Protein AF-A0A849ZHE2-F1 (afdb_monomer)

Secondary structure (DSSP, 8-state):
----------------------------------------------PPP-----S---HHHHHHHHHHHHHHHHHHH--TTTHHHHTTTS-HHHHHH-GGGTSSTT---HHHHHHTT--EEGGGS-HHHHHHHHTT-S-TT-HHHHHHHHHTT-BTTEEEEE-TT--EEEEEE-THHHHEEE--SSBTTEESEEET---TT-BHHHHHHTSS--HHHHHHHTS-HHHHHHHHHHH-TTEE-TTHHHH---B-TTS-B-PEEPPPSSS-TT-SS-STT----HHHHHHHIIIIIS-----EE-GGGG-TTT-HHHHHTTTTEE--SS-SSGGGHHHHHHHHHH-PPPPPPTTSS-HHHHHHHHHHHHTTT-GGGTS-TTTTS-SS--EE-TTTTTS-STTGGGSSS--EE------HHHH-TT-BSSS--BSSHHHHHHHHHHHTT----HHHHHHHHHHHHH-

Radius of gyration: 26.57 Å; Cα contacts (8 Å, |Δi|>4): 859; chains: 1; bounding box: 90×49×79 Å

Sequence (463 aa):
MMSWMSKTLAVAAVVAGGVSLLHCSDDTDGARNNDGNGNTTGAGAGGVGGSSGTGVTDPLLIESNARLERGRQIFRFDTFGSEVFWGDTIHLNQAIAGEANGGVGPGVSPNAALALGLKVDMDAIPADVAAAVQAGQVNLDDPATTVALIKLNAVVGITGIFDDAGTLSSMGIQCALCHSTVDDAFAPGVGHRLDGWPNRDLNVGAIVASAPDLSAFANLLEVDIPTVITVLNSWGPGKFDAELAFDGKAFRPDGGTAATLIPPAFGQSGVNLHTYTGWGSTTHWNALVSTLEMHGQGTFYDPRLNDMEKFPIAAKNNMGNLRPAVDMTTPKLGDLHFYQLALSPPKAPAASYDAAAAERGQELFVGKAKCGTCHVPPLYTEPGWNMHTPEEIGIDDFQAMRSPDEHYRTTPLGGWVAKQKGGFYHDGRFPTLLDVINHYDTFMTLGLTEAEKADLAEFVKSI

pLDDT: mean 88.7, std 22.0, range [20.41, 98.81]

Nearest PDB structures (foldseek):
  3o5c-assembly2_D  TM=5.889E-01  e=2.375E-04  Shewanella oneidensis
  1iqc-assembly2_B  TM=5.629E-01  e=6.607E-04  Nitrosomonas europaea

Solvent-accessible surface area (backbone atoms only — not comparable to full-atom values): 25316 Å² total; per-residue (Å²): 134,89,80,92,84,88,87,87,89,86,86,84,90,86,88,84,88,84,90,87,88,85,91,83,89,84,89,84,91,83,89,85,87,84,91,87,89,86,90,85,91,83,87,90,74,94,73,81,80,84,76,93,69,83,94,67,78,55,64,67,60,55,49,51,52,51,36,39,51,52,7,46,49,42,38,57,65,38,32,34,61,6,28,61,37,43,12,70,62,22,29,37,35,26,28,38,30,1,48,94,54,79,29,42,64,88,28,35,16,44,56,56,40,42,72,38,31,46,32,33,30,49,86,47,49,55,71,68,59,51,51,34,48,76,69,67,72,52,64,49,78,35,17,66,50,32,52,50,35,30,74,50,57,14,33,50,16,42,46,62,38,63,47,98,88,67,42,68,69,26,22,22,50,22,59,25,43,52,22,21,41,47,72,35,78,76,39,92,48,23,7,55,76,36,75,23,32,21,23,47,47,26,20,50,21,54,57,62,57,56,26,79,41,52,62,71,59,15,62,68,67,74,49,54,55,72,55,48,40,53,52,28,54,52,39,37,57,12,18,48,52,88,50,38,78,26,52,64,57,58,53,41,99,87,69,45,54,48,30,25,42,51,62,60,48,26,51,48,57,86,53,55,46,60,45,61,29,38,81,32,34,62,52,54,46,50,43,47,39,42,29,70,74,54,41,14,33,22,55,34,80,39,72,75,33,55,35,56,88,75,16,40,43,17,29,75,67,46,57,21,61,38,76,56,99,53,60,58,36,65,87,45,40,69,32,34,39,55,26,39,48,66,27,63,48,54,76,53,60,89,83,75,45,51,67,72,39,16,57,56,7,48,57,34,31,64,48,74,65,43,49,40,79,46,37,25,79,95,62,22,27,42,77,65,85,42,65,38,47,31,74,81,75,71,50,79,48,72,66,18,65,71,30,92,68,44,16,37,36,58,66,53,51,46,21,45,88,59,47,48,62,72,14,40,76,56,66,23,86,24,72,43,66,58,49,51,49,51,49,50,33,60,72,69,64,52,79,71,49,75,67,56,47,50,17,35,41,22,23,53,44,67,64

Structure (mmCIF, N/CA/C/O backbone):
data_AF-A0A849ZHE2-F1
#
_entry.id   AF-A0A849ZHE2-F1
#
loop_
_atom_site.group_PDB
_atom_site.id
_atom_site.type_symbol
_atom_site.label_atom_id
_atom_site.label_alt_id
_atom_site.label_comp_id
_atom_site.label_asym_id
_atom_site.label_entity_id
_atom_site.label_seq_id
_atom_site.pdbx_PDB_ins_code
_atom_site.Cartn_x
_atom_site.Cartn_y
_atom_site.Cartn_z
_atom_site.occupancy
_atom_site.B_iso_or_equiv
_atom_site.auth_seq_id
_atom_site.auth_comp_id
_atom_site.auth_asym_id
_atom_site.auth_atom_id
_atom_site.pdbx_PDB_model_num
ATOM 1 N N . MET A 1 1 ? 37.145 -25.194 -44.529 1.00 30.70 1 MET A N 1
ATOM 2 C CA . MET A 1 1 ? 36.864 -24.926 -45.956 1.00 30.70 1 MET A CA 1
ATOM 3 C C . MET A 1 1 ? 35.371 -24.671 -46.098 1.00 30.70 1 MET A C 1
ATOM 5 O O . MET A 1 1 ? 34.622 -25.574 -45.772 1.00 30.70 1 MET A O 1
ATOM 9 N N . MET A 1 2 ? 35.013 -23.419 -46.436 1.00 31.56 2 MET A N 1
ATOM 10 C CA . MET A 1 2 ? 33.935 -22.933 -47.341 1.00 31.56 2 MET A CA 1
ATOM 11 C C . MET A 1 2 ? 32.652 -23.782 -47.488 1.00 31.56 2 MET A C 1
ATOM 13 O O . MET A 1 2 ? 32.757 -24.978 -47.696 1.00 31.56 2 MET A O 1
ATOM 17 N N . SER A 1 3 ? 31.410 -23.279 -47.541 1.00 29.12 3 SER A N 1
ATOM 18 C CA . SER A 1 3 ? 30.830 -21.965 -47.896 1.00 29.12 3 SER A CA 1
ATOM 19 C C . SER A 1 3 ? 29.288 -22.105 -47.767 1.00 29.12 3 SER A C 1
ATOM 21 O O . SER A 1 3 ? 28.750 -23.077 -48.280 1.00 29.12 3 SER A O 1
ATOM 23 N N . TRP A 1 4 ? 28.593 -21.298 -46.951 1.00 25.06 4 TRP A N 1
ATOM 24 C CA . TRP A 1 4 ? 27.640 -20.215 -47.320 1.00 25.06 4 TRP A CA 1
ATOM 25 C C . TRP A 1 4 ? 26.395 -20.544 -48.178 1.00 25.06 4 TRP A C 1
ATOM 27 O O . TRP A 1 4 ? 26.538 -20.979 -49.314 1.00 25.06 4 TRP A O 1
ATOM 37 N N . MET A 1 5 ? 25.205 -20.182 -47.648 1.00 29.03 5 MET A N 1
ATOM 38 C CA . MET A 1 5 ? 24.074 -19.414 -48.252 1.00 29.03 5 MET A CA 1
ATOM 39 C C . MET A 1 5 ? 22.827 -19.580 -47.344 1.00 29.03 5 MET A C 1
ATOM 41 O O . MET A 1 5 ? 22.273 -20.668 -47.260 1.00 29.03 5 MET A O 1
ATOM 45 N N . SER A 1 6 ? 22.492 -18.647 -46.444 1.00 31.64 6 SER A N 1
ATOM 46 C CA . SER A 1 6 ? 21.725 -17.391 -46.622 1.00 31.64 6 SER A CA 1
ATOM 47 C C . SER A 1 6 ? 20.340 -17.546 -47.268 1.00 31.64 6 SER A C 1
ATOM 49 O O . SER A 1 6 ? 20.256 -17.784 -48.472 1.00 31.64 6 SER A O 1
ATOM 51 N N . LYS A 1 7 ? 19.278 -17.300 -46.480 1.00 27.22 7 LYS A N 1
ATOM 52 C CA . LYS A 1 7 ? 18.030 -16.647 -46.919 1.00 27.22 7 LYS A CA 1
ATOM 53 C C . LYS A 1 7 ? 17.421 -15.835 -45.768 1.00 27.22 7 LYS A C 1
ATOM 55 O O . LYS A 1 7 ? 16.763 -16.377 -44.889 1.00 27.22 7 LYS A O 1
ATOM 60 N N . THR A 1 8 ? 17.649 -14.528 -45.825 1.00 28.83 8 THR A N 1
ATOM 61 C CA . THR A 1 8 ? 16.929 -13.476 -45.098 1.00 28.83 8 THR A CA 1
ATOM 62 C C . THR A 1 8 ? 15.678 -13.098 -45.899 1.00 28.83 8 THR A C 1
ATOM 64 O O . THR A 1 8 ? 15.765 -12.965 -47.121 1.00 28.83 8 THR A O 1
ATOM 67 N N . LEU A 1 9 ? 14.535 -12.892 -45.238 1.00 25.91 9 LEU A N 1
ATOM 68 C CA . LEU A 1 9 ? 13.379 -12.194 -45.808 1.00 25.91 9 LEU A CA 1
ATOM 69 C C . LEU A 1 9 ? 13.175 -10.883 -45.041 1.00 25.91 9 LEU A C 1
ATOM 71 O O . LEU A 1 9 ? 13.084 -10.888 -43.818 1.00 25.91 9 LEU A O 1
ATOM 75 N N . ALA A 1 10 ? 13.108 -9.781 -45.781 1.00 24.70 10 ALA A N 1
ATOM 76 C CA . ALA A 1 10 ? 12.787 -8.441 -45.312 1.00 24.70 10 ALA A CA 1
ATOM 77 C C . ALA A 1 10 ? 11.502 -7.971 -46.007 1.00 24.70 10 ALA A C 1
ATOM 79 O O . ALA A 1 10 ? 11.416 -8.100 -47.226 1.00 24.70 10 ALA A O 1
ATOM 80 N N . VAL A 1 11 ? 10.552 -7.405 -45.255 1.00 25.92 11 VAL A N 1
ATOM 81 C CA . VAL A 1 11 ? 9.448 -6.539 -45.729 1.00 25.92 11 VAL A CA 1
ATOM 82 C C . VAL A 1 11 ? 9.094 -5.625 -44.538 1.00 25.92 11 VAL A C 1
ATOM 84 O O . VAL A 1 11 ? 8.619 -6.117 -43.525 1.00 25.92 11 VAL A O 1
ATOM 87 N N . ALA A 1 12 ? 9.638 -4.409 -44.454 1.00 26.78 12 ALA A N 1
ATOM 88 C CA . ALA A 1 12 ? 9.183 -3.136 -45.039 1.00 26.78 12 ALA A CA 1
ATOM 89 C C . ALA A 1 12 ? 8.146 -2.391 -44.168 1.00 26.78 12 ALA A C 1
ATOM 91 O O . ALA A 1 12 ? 6.980 -2.764 -44.087 1.00 26.78 12 ALA A O 1
ATOM 92 N N . ALA A 1 13 ? 8.621 -1.302 -43.558 1.00 25.33 13 ALA A N 1
ATOM 93 C CA . ALA A 1 13 ? 7.850 -0.264 -42.888 1.00 25.33 13 ALA A CA 1
ATOM 94 C C . ALA A 1 13 ? 7.226 0.703 -43.911 1.00 25.33 13 ALA A C 1
ATOM 96 O O . ALA A 1 13 ? 7.849 1.022 -44.925 1.00 25.33 13 ALA A O 1
ATOM 97 N N . VAL A 1 14 ? 6.031 1.219 -43.611 1.00 26.66 14 VAL A N 1
ATOM 98 C CA . VAL A 1 14 ? 5.423 2.355 -44.318 1.00 26.66 14 VAL A CA 1
ATOM 99 C C . VAL A 1 14 ? 5.060 3.425 -43.294 1.00 26.66 14 VAL A C 1
ATOM 101 O O . VAL A 1 14 ? 4.201 3.227 -42.442 1.00 26.66 14 VAL A O 1
ATOM 104 N N . VAL A 1 15 ? 5.736 4.565 -43.416 1.00 25.61 15 VAL A N 1
ATOM 105 C CA . VAL A 1 15 ? 5.399 5.849 -42.799 1.00 25.61 15 VAL A CA 1
ATOM 106 C C . VAL A 1 15 ? 4.791 6.722 -43.893 1.00 25.61 15 VAL A C 1
ATOM 108 O O . VAL A 1 15 ? 5.390 6.871 -44.956 1.00 25.61 15 VAL A O 1
ATOM 111 N N . ALA A 1 16 ? 3.641 7.338 -43.627 1.00 26.56 16 ALA A N 1
ATOM 112 C CA . ALA A 1 16 ? 3.171 8.501 -44.372 1.00 26.56 16 ALA A CA 1
ATOM 113 C C . ALA A 1 16 ? 2.323 9.387 -43.451 1.00 26.56 16 ALA A C 1
ATOM 115 O O . ALA A 1 16 ? 1.306 8.950 -42.917 1.00 26.56 16 ALA A O 1
ATOM 116 N N . GLY A 1 17 ? 2.778 10.625 -43.252 1.00 23.11 17 GLY A N 1
ATOM 117 C CA . GLY A 1 17 ? 2.039 11.679 -42.565 1.00 23.11 17 GLY A CA 1
ATOM 118 C C . GLY A 1 17 ? 1.142 12.484 -43.509 1.00 23.11 17 GLY A C 1
ATOM 119 O O . GLY A 1 17 ? 1.293 12.437 -44.729 1.00 23.11 17 GLY A O 1
ATOM 120 N N . GLY A 1 18 ? 0.242 13.271 -42.921 1.00 22.91 18 GLY A N 1
ATOM 121 C CA . GLY A 1 18 ? -0.583 14.253 -43.623 1.00 22.91 18 GLY A CA 1
ATOM 122 C C . GLY A 1 18 ? -1.397 15.097 -42.643 1.00 22.91 18 GLY A C 1
ATOM 123 O O . GLY A 1 18 ? -2.326 14.608 -42.014 1.00 22.91 18 GLY A O 1
ATOM 124 N N . VAL A 1 19 ? -1.014 16.365 -42.509 1.00 24.53 19 VAL A N 1
ATOM 125 C CA . VAL A 1 19 ? -1.671 17.420 -41.722 1.00 24.53 19 VAL A CA 1
ATOM 126 C C . VAL A 1 19 ? -2.731 18.105 -42.595 1.00 24.53 19 VAL A C 1
ATOM 128 O O . VAL A 1 19 ? -2.413 18.380 -43.753 1.00 24.53 19 VAL A O 1
ATOM 131 N N . SER A 1 20 ? -3.907 18.462 -42.041 1.00 24.09 20 SER A N 1
ATOM 132 C CA . SER A 1 20 ? -4.536 19.813 -42.124 1.00 24.09 20 SER A CA 1
ATOM 133 C C . SER A 1 20 ? -6.085 19.862 -42.179 1.00 24.09 20 SER A C 1
ATOM 135 O O . SER A 1 20 ? -6.681 19.382 -43.134 1.00 24.09 20 SER A O 1
ATOM 137 N N . LEU A 1 21 ? -6.650 20.646 -41.236 1.00 23.78 21 LEU A N 1
ATOM 138 C CA . LEU A 1 21 ? -7.694 21.697 -41.374 1.00 23.78 21 LEU A CA 1
ATOM 139 C C . LEU A 1 21 ? -9.224 21.431 -41.203 1.00 23.78 21 LEU A C 1
ATOM 141 O O . LEU A 1 21 ? -9.845 20.704 -41.963 1.00 23.78 21 LEU A O 1
ATOM 145 N N . LEU A 1 22 ? -9.790 22.263 -40.299 1.00 23.42 22 LEU A N 1
ATOM 146 C CA . LEU A 1 22 ? -11.025 23.093 -40.364 1.00 23.42 22 LEU A CA 1
ATOM 147 C C . LEU A 1 22 ? -12.451 22.519 -40.108 1.00 23.42 22 LEU A C 1
ATOM 149 O O . LEU A 1 22 ? -13.035 21.839 -40.935 1.00 23.42 22 LEU A O 1
ATOM 153 N N . HIS A 1 23 ? -12.997 22.950 -38.956 1.00 22.59 23 HIS A N 1
ATOM 154 C CA . HIS A 1 23 ? -14.337 23.470 -38.582 1.00 22.59 23 HIS A CA 1
ATOM 155 C C . HIS A 1 23 ? -15.605 23.376 -39.481 1.00 22.59 23 HIS A C 1
ATOM 157 O O . HIS A 1 23 ? -15.568 23.668 -40.671 1.00 22.59 23 HIS A O 1
ATOM 163 N N . CYS A 1 24 ? -16.733 23.257 -38.744 1.00 20.41 24 CYS A N 1
ATOM 164 C CA . CYS A 1 24 ? -18.109 23.800 -38.910 1.00 20.41 24 CYS A CA 1
ATOM 165 C C . CYS A 1 24 ? -19.286 22.871 -39.303 1.00 20.41 24 CYS A C 1
ATOM 167 O O . CYS A 1 24 ? -19.374 22.389 -40.425 1.00 20.41 24 CYS A O 1
ATOM 169 N N . SER A 1 25 ? -20.190 22.710 -38.317 1.00 24.33 25 SER A N 1
ATOM 170 C CA . SER A 1 25 ? -21.670 22.849 -38.295 1.00 24.33 25 SER A CA 1
ATOM 171 C C . SER A 1 25 ? -22.457 22.912 -39.614 1.00 24.33 25 SER A C 1
ATOM 173 O O . SER A 1 25 ? -22.139 23.735 -40.466 1.00 24.33 25 SER A O 1
ATOM 175 N N . ASP A 1 26 ? -23.545 22.131 -39.725 1.00 26.14 26 ASP A N 1
ATOM 176 C CA . ASP A 1 26 ? -24.932 22.650 -39.681 1.00 26.14 26 ASP A CA 1
ATOM 177 C C . ASP A 1 26 ? -26.013 21.552 -39.827 1.00 26.14 26 ASP A C 1
ATOM 179 O O . ASP A 1 26 ? -25.796 20.486 -40.404 1.00 26.14 26 ASP A O 1
ATOM 183 N N . ASP A 1 27 ? -27.172 21.874 -39.243 1.00 26.09 27 ASP A N 1
ATOM 184 C CA . ASP A 1 27 ? -28.444 21.155 -39.095 1.00 26.09 27 ASP A CA 1
ATOM 185 C C . ASP A 1 27 ? -29.159 20.720 -40.395 1.00 26.09 27 ASP A C 1
ATOM 187 O O . ASP A 1 27 ? -28.951 21.288 -41.466 1.00 26.09 27 ASP A O 1
ATOM 191 N N . THR A 1 28 ? -30.114 19.777 -40.279 1.00 29.44 28 THR A N 1
ATOM 192 C CA . THR A 1 28 ? -31.550 20.007 -40.612 1.00 29.44 28 THR A CA 1
ATOM 193 C C . THR A 1 28 ? -32.460 18.782 -40.371 1.00 29.44 28 THR A C 1
ATOM 195 O O . THR A 1 28 ? -32.287 17.718 -40.956 1.00 29.44 28 THR A O 1
ATOM 198 N N . ASP A 1 29 ? -33.456 19.003 -39.503 1.00 27.92 29 ASP A N 1
ATOM 199 C CA . ASP A 1 29 ? -34.905 18.732 -39.595 1.00 27.92 29 ASP A CA 1
ATOM 200 C C . ASP A 1 29 ? -35.518 17.396 -40.070 1.00 27.92 29 ASP A C 1
ATOM 202 O O . ASP A 1 29 ? -35.303 16.905 -41.176 1.00 27.92 29 ASP A O 1
ATOM 206 N N . GLY A 1 30 ? -36.509 16.931 -39.287 1.00 25.89 30 GLY A N 1
ATOM 207 C CA . GLY A 1 30 ? -37.514 15.952 -39.724 1.00 25.89 30 GLY A CA 1
ATOM 208 C C . GLY A 1 30 ? -38.523 15.511 -38.652 1.00 25.89 30 GLY A C 1
ATOM 209 O O . GLY A 1 30 ? -38.463 14.388 -38.168 1.00 25.89 30 GLY A O 1
ATOM 210 N N . ALA A 1 31 ? -39.468 16.383 -38.290 1.00 27.27 31 ALA A N 1
ATOM 211 C CA . ALA A 1 31 ? -40.562 16.147 -37.334 1.00 27.27 31 ALA A CA 1
ATOM 212 C C . ALA A 1 31 ? -41.581 15.049 -37.739 1.00 27.27 31 ALA A C 1
ATOM 214 O O . ALA A 1 31 ? -41.849 14.887 -38.932 1.00 27.27 31 ALA A O 1
ATOM 215 N N . ARG A 1 32 ? -42.263 14.421 -36.750 1.00 29.66 32 ARG A N 1
ATOM 216 C CA . ARG A 1 32 ? -43.749 14.292 -36.659 1.00 29.66 32 ARG A CA 1
ATOM 217 C C . ARG A 1 32 ? -44.269 13.526 -35.414 1.00 29.66 32 ARG A C 1
ATOM 219 O O . ARG A 1 32 ? -43.817 12.435 -35.098 1.00 29.66 32 ARG A O 1
ATOM 226 N N . ASN A 1 33 ? -45.269 14.160 -34.792 1.00 27.73 33 ASN A N 1
ATOM 227 C CA . ASN A 1 33 ? -46.181 13.827 -33.678 1.00 27.73 33 ASN A CA 1
ATOM 228 C C . ASN A 1 33 ? -46.785 12.401 -33.645 1.00 27.73 33 ASN A C 1
ATOM 230 O O . ASN A 1 33 ? -47.046 11.854 -34.714 1.00 27.73 33 ASN A O 1
ATOM 234 N N . ASN A 1 34 ? -47.160 11.883 -32.455 1.00 29.55 34 ASN A N 1
ATOM 235 C CA . ASN A 1 34 ? -48.562 11.880 -31.956 1.00 29.55 34 ASN A CA 1
ATOM 236 C C . ASN A 1 34 ? -48.751 11.211 -30.560 1.00 29.55 34 ASN A C 1
ATOM 238 O O . ASN A 1 34 ? -48.442 10.039 -30.382 1.00 29.55 34 ASN A O 1
ATOM 242 N N . ASP A 1 35 ? -49.284 11.997 -29.617 1.00 29.39 35 ASP A N 1
ATOM 243 C CA . ASP A 1 35 ? -50.316 11.798 -28.573 1.00 29.39 35 ASP A CA 1
ATOM 244 C C . ASP A 1 35 ? -50.669 10.411 -27.974 1.00 29.39 35 ASP A C 1
ATOM 246 O O . ASP A 1 35 ? -50.972 9.457 -28.687 1.00 29.39 35 ASP A O 1
ATOM 250 N N . GLY A 1 36 ? -50.840 10.362 -26.635 1.00 28.00 36 GLY A N 1
ATOM 251 C CA . GLY A 1 36 ? -51.547 9.259 -25.953 1.00 28.00 36 GLY A CA 1
ATOM 252 C C . GLY A 1 36 ? -51.485 9.207 -24.414 1.00 28.00 36 GLY A C 1
ATOM 253 O O . GLY A 1 36 ? -50.758 8.406 -23.848 1.00 28.00 36 GLY A O 1
ATOM 254 N N . ASN A 1 37 ? -52.285 10.047 -23.757 1.00 28.52 37 ASN A N 1
ATOM 255 C CA . ASN A 1 37 ? -52.513 10.235 -22.309 1.00 28.52 37 ASN A CA 1
ATOM 256 C C . ASN A 1 37 ? -53.036 8.996 -21.515 1.00 28.52 37 ASN A C 1
ATOM 258 O O . ASN A 1 37 ? -53.811 8.213 -22.059 1.00 28.52 37 ASN A O 1
ATOM 262 N N . GLY A 1 38 ? -52.730 8.892 -20.203 1.00 28.09 38 GLY A N 1
ATOM 263 C CA . GLY A 1 38 ? -53.352 7.920 -19.275 1.00 28.09 38 GLY A CA 1
ATOM 264 C C . GLY A 1 38 ? -52.750 7.809 -17.854 1.00 28.09 38 GLY A C 1
ATOM 265 O O . GLY A 1 38 ? -52.018 6.876 -17.560 1.00 28.09 38 GLY A O 1
ATOM 266 N N . ASN A 1 39 ? -53.090 8.762 -16.983 1.00 30.00 39 ASN A N 1
ATOM 267 C CA . ASN A 1 39 ? -52.729 8.970 -15.562 1.00 30.00 39 ASN A CA 1
ATOM 268 C C . ASN A 1 39 ? -53.216 7.886 -14.556 1.00 30.00 39 ASN A C 1
ATOM 270 O O . ASN A 1 39 ? -54.351 7.455 -14.713 1.00 30.00 39 ASN A O 1
ATOM 274 N N . THR A 1 40 ? -52.455 7.591 -13.474 1.00 32.19 40 THR A N 1
ATOM 275 C CA . THR A 1 40 ? -52.922 7.649 -12.050 1.00 32.19 40 THR A CA 1
ATOM 276 C C . THR A 1 40 ? -51.805 7.501 -10.980 1.00 32.19 40 THR A C 1
ATOM 278 O O . THR A 1 40 ? -51.262 6.419 -10.785 1.00 32.19 40 THR A O 1
ATOM 281 N N . THR A 1 41 ? -51.588 8.600 -10.233 1.00 32.69 41 THR A N 1
ATOM 282 C CA . THR A 1 41 ? -51.463 8.774 -8.751 1.00 32.69 41 THR A CA 1
ATOM 283 C C . THR A 1 41 ? -50.321 8.156 -7.913 1.00 32.69 41 THR A C 1
ATOM 285 O O . THR A 1 41 ? -50.273 6.945 -7.726 1.00 32.69 41 THR A O 1
ATOM 288 N N . GLY A 1 42 ? -49.554 9.021 -7.211 1.00 28.22 42 GLY A N 1
ATOM 289 C CA . GLY A 1 42 ? -48.792 8.653 -5.997 1.00 28.22 42 GLY A CA 1
ATOM 290 C C . GLY A 1 42 ? -47.707 9.634 -5.495 1.00 28.22 42 GLY A C 1
ATOM 291 O O . GLY A 1 42 ? -46.532 9.373 -5.684 1.00 28.22 42 GLY A O 1
ATOM 292 N N . ALA A 1 43 ? -48.114 10.741 -4.859 1.00 31.62 43 ALA A N 1
ATOM 293 C CA . ALA A 1 43 ? -47.421 11.573 -3.847 1.00 31.62 43 ALA A CA 1
ATOM 294 C C . ALA A 1 43 ? -45.869 11.764 -3.835 1.00 31.62 43 ALA A C 1
ATOM 296 O O . ALA A 1 43 ? -45.130 10.950 -3.295 1.00 31.62 43 ALA A O 1
ATOM 297 N N . GLY A 1 44 ? -45.426 12.982 -4.195 1.00 27.97 44 GLY A N 1
ATOM 298 C CA . GLY A 1 44 ? -44.748 13.879 -3.237 1.00 27.97 44 GLY A CA 1
ATOM 299 C C . GLY A 1 44 ? -43.215 13.875 -3.108 1.00 27.97 44 GLY A C 1
ATOM 300 O O . GLY A 1 44 ? -42.720 13.695 -2.002 1.00 27.97 44 GLY A O 1
ATOM 301 N N . ALA A 1 45 ? -42.475 14.212 -4.170 1.00 35.16 45 ALA A N 1
ATOM 302 C CA . ALA A 1 45 ? -41.111 14.752 -4.069 1.00 35.16 45 ALA A CA 1
ATOM 303 C C . ALA A 1 45 ? -41.038 16.106 -4.796 1.00 35.16 45 ALA A C 1
ATOM 305 O O . ALA A 1 45 ? -41.486 16.230 -5.937 1.00 35.16 45 ALA A O 1
ATOM 306 N N . GLY A 1 46 ? -40.516 17.135 -4.121 1.00 28.91 46 GLY A N 1
ATOM 307 C CA . GLY A 1 46 ? -40.310 18.471 -4.682 1.00 28.91 46 GLY A CA 1
ATOM 308 C C . GLY A 1 46 ? -39.258 18.436 -5.787 1.00 28.91 46 GLY A C 1
ATOM 309 O O . GLY A 1 46 ? -38.063 18.407 -5.509 1.00 28.91 46 GLY A O 1
ATOM 310 N N . GLY A 1 47 ? -39.721 18.403 -7.035 1.00 30.11 47 GLY A N 1
ATOM 311 C CA . GLY A 1 47 ? -38.887 18.412 -8.228 1.00 30.11 47 GLY A CA 1
ATOM 312 C C . GLY A 1 47 ? -38.304 19.793 -8.514 1.00 30.11 47 GLY A C 1
ATOM 313 O O . GLY A 1 47 ? -39.031 20.782 -8.616 1.00 30.11 47 GLY A O 1
ATOM 314 N N . VAL A 1 48 ? -36.988 19.838 -8.709 1.00 38.69 48 VAL A N 1
ATOM 315 C CA . VAL A 1 48 ? -36.338 20.890 -9.491 1.00 38.69 48 VAL A CA 1
ATOM 316 C C . VAL A 1 48 ? -36.718 20.641 -10.949 1.00 38.69 48 VAL A C 1
ATOM 318 O O . VAL A 1 48 ? -36.469 19.566 -11.493 1.00 38.69 48 VAL A O 1
ATOM 321 N N . GLY A 1 49 ? -37.405 21.613 -11.545 1.00 32.00 49 GLY A N 1
ATOM 322 C CA . GLY A 1 49 ? -37.918 21.542 -12.906 1.00 32.00 49 GLY A CA 1
ATOM 323 C C . GLY A 1 49 ? -36.806 21.318 -13.926 1.00 32.00 49 GLY A C 1
ATOM 324 O O . GLY A 1 49 ? -35.875 22.113 -14.036 1.00 32.00 49 GLY A O 1
ATOM 325 N N . GLY A 1 50 ? -36.944 20.241 -14.698 1.00 39.28 50 GLY A N 1
ATOM 326 C CA . GLY A 1 50 ? -36.196 20.033 -15.925 1.00 39.28 50 GLY A CA 1
ATOM 327 C C . GLY A 1 50 ? -36.630 21.052 -16.973 1.00 39.28 50 GLY A C 1
ATOM 328 O O . GLY A 1 50 ? -37.768 21.035 -17.437 1.00 39.28 50 GLY A O 1
ATOM 329 N N . SER A 1 51 ? -35.704 21.929 -17.346 1.00 38.59 51 SER A N 1
ATOM 330 C CA . SER A 1 51 ? -35.768 22.685 -18.590 1.00 38.59 51 SER A CA 1
ATOM 331 C C . SER A 1 51 ? -35.077 21.862 -19.670 1.00 38.59 51 SER A C 1
ATOM 333 O O . SER A 1 51 ? -33.855 21.732 -19.681 1.00 38.59 51 SER A O 1
ATOM 335 N N . SER A 1 52 ? -35.865 21.316 -20.589 1.00 47.03 52 SER A N 1
ATOM 336 C CA . SER A 1 52 ? -35.400 20.854 -21.892 1.00 47.03 52 SER A CA 1
ATOM 337 C C . SER A 1 52 ? -34.804 22.033 -22.671 1.00 47.03 52 SER A C 1
ATOM 339 O O . SER A 1 52 ? -35.542 22.901 -23.135 1.00 47.03 52 SER A O 1
ATOM 341 N N . GLY A 1 53 ? -33.479 22.056 -22.815 1.00 41.44 53 GLY A N 1
ATOM 342 C CA . GLY A 1 53 ? -32.746 23.011 -23.643 1.00 41.44 53 GLY A CA 1
ATOM 343 C C . GLY A 1 53 ? -31.519 22.345 -24.262 1.00 41.44 53 GLY A C 1
ATOM 344 O O . GLY A 1 53 ? -30.582 21.998 -23.558 1.00 41.44 53 GLY A O 1
ATOM 345 N N . THR A 1 54 ? -31.585 22.107 -25.571 1.00 44.44 54 THR A N 1
ATOM 346 C CA . THR A 1 54 ? -30.475 22.021 -26.539 1.00 44.44 54 THR A CA 1
ATOM 347 C C . THR A 1 54 ? -29.043 21.860 -25.986 1.00 44.44 54 THR A C 1
ATOM 349 O O . THR A 1 54 ? -28.408 22.836 -25.601 1.00 44.44 54 THR A O 1
ATOM 352 N N . GLY A 1 55 ? -28.502 20.640 -26.063 1.00 56.28 55 GLY A N 1
ATOM 353 C CA . GLY A 1 55 ? -27.243 20.351 -26.774 1.00 56.28 55 GLY A CA 1
ATOM 354 C C . GLY A 1 55 ? -25.930 21.047 -26.395 1.00 56.28 55 GLY A C 1
ATOM 355 O O . GLY A 1 55 ? -24.981 20.916 -27.161 1.00 56.28 55 GLY A O 1
ATOM 356 N N . VAL A 1 56 ? -25.820 21.745 -25.266 1.00 58.25 56 VAL A N 1
ATOM 357 C CA . VAL A 1 56 ? -24.523 22.213 -24.752 1.00 58.25 56 VAL A CA 1
ATOM 358 C C . VAL A 1 56 ? -24.209 21.424 -23.492 1.00 58.25 56 VAL A C 1
ATOM 360 O O . VAL A 1 56 ? -24.755 21.683 -22.423 1.00 58.25 56 VAL A O 1
ATOM 363 N N . THR A 1 57 ? -23.354 20.415 -23.624 1.00 76.00 57 THR A N 1
ATOM 364 C CA . THR A 1 57 ? -22.727 19.762 -22.476 1.00 76.00 57 THR A CA 1
ATOM 365 C C . THR A 1 57 ? -21.989 20.829 -21.665 1.00 76.00 57 THR A C 1
ATOM 367 O O . THR A 1 57 ? -21.134 21.527 -22.205 1.00 76.00 57 THR A O 1
ATOM 370 N N . ASP A 1 58 ? -22.351 20.982 -20.386 1.00 92.25 58 ASP A N 1
ATOM 371 C CA . ASP A 1 58 ? -21.705 21.912 -19.453 1.00 92.25 58 ASP A CA 1
ATOM 372 C C . ASP A 1 58 ? -20.173 21.730 -19.521 1.00 92.25 58 ASP A C 1
ATOM 374 O O . ASP A 1 58 ? -19.686 20.632 -19.220 1.00 92.25 58 ASP A O 1
ATOM 378 N N . PRO A 1 59 ? -19.400 22.761 -19.922 1.00 94.44 59 PRO A N 1
ATOM 379 C CA . PRO A 1 59 ? -17.947 22.668 -20.028 1.00 94.44 59 PRO A CA 1
ATOM 380 C C . PRO A 1 59 ? -17.268 22.169 -18.748 1.00 94.44 59 PRO A C 1
ATOM 382 O O . PRO A 1 59 ? -16.259 21.469 -18.830 1.00 94.44 59 PRO A O 1
ATOM 385 N N . LEU A 1 60 ? -17.832 22.467 -17.570 1.00 94.69 60 LEU A N 1
ATOM 386 C CA . LEU A 1 60 ? -17.320 21.966 -16.297 1.00 94.69 60 LEU A CA 1
ATOM 387 C C . LEU A 1 60 ? -17.479 20.447 -16.178 1.00 94.69 60 LEU A C 1
ATOM 389 O O . LEU A 1 60 ? -16.569 19.777 -15.690 1.00 94.69 60 LEU A O 1
ATOM 393 N N . LEU A 1 61 ? -18.606 19.890 -16.629 1.00 95.06 61 LEU A N 1
ATOM 394 C CA . LEU A 1 61 ? -18.834 18.443 -16.621 1.00 95.06 61 LEU A CA 1
ATOM 395 C C . LEU A 1 61 ? -17.923 17.728 -17.624 1.00 95.06 61 LEU A C 1
ATOM 397 O O . LEU A 1 61 ? -17.395 16.661 -17.311 1.00 95.06 61 LEU A O 1
ATOM 401 N N . ILE A 1 62 ? -17.697 18.323 -18.801 1.00 95.25 62 ILE A N 1
ATOM 402 C CA . ILE A 1 62 ? -16.745 17.796 -19.792 1.00 95.25 62 ILE A CA 1
ATOM 403 C C . ILE A 1 62 ? -15.340 17.733 -19.183 1.00 95.25 62 ILE A C 1
ATOM 405 O O . ILE A 1 62 ? -14.720 16.669 -19.183 1.00 95.25 62 ILE A O 1
ATOM 409 N N . GLU A 1 63 ? -14.855 18.845 -18.624 1.00 96.19 63 GLU A N 1
ATOM 410 C CA . GLU A 1 63 ? -13.510 18.900 -18.048 1.00 96.19 63 GLU A CA 1
ATOM 411 C C . GLU A 1 63 ? -13.381 18.004 -16.812 1.00 96.19 63 GLU A C 1
ATOM 413 O O . GLU A 1 63 ? -12.374 17.324 -16.661 1.00 96.19 63 GLU A O 1
ATOM 418 N N . SER A 1 64 ? -14.402 17.919 -15.954 1.00 96.94 64 SER A N 1
ATOM 419 C CA . SER A 1 64 ? -14.378 17.032 -14.779 1.00 96.94 64 SER A CA 1
ATOM 420 C C . SER A 1 64 ? -14.235 15.561 -15.176 1.00 96.94 64 SER A C 1
ATOM 422 O O . SER A 1 64 ? -13.423 14.844 -14.594 1.00 96.94 64 SER A O 1
ATOM 424 N N . ASN A 1 65 ? -14.958 15.113 -16.208 1.00 97.06 65 ASN A N 1
ATOM 425 C CA . ASN A 1 65 ? -14.813 13.754 -16.733 1.00 97.06 65 ASN A CA 1
ATOM 426 C C . ASN A 1 65 ? -13.430 13.530 -17.361 1.00 97.06 65 ASN A C 1
ATOM 428 O O . ASN A 1 65 ? -12.819 12.484 -17.149 1.00 97.06 65 ASN A O 1
ATOM 432 N N . ALA A 1 66 ? -12.904 14.522 -18.086 1.00 97.81 66 ALA A N 1
ATOM 433 C CA . ALA A 1 66 ? -11.564 14.445 -18.657 1.00 97.81 66 ALA A CA 1
ATOM 434 C C . ALA A 1 66 ? -10.478 14.372 -17.568 1.00 97.81 66 ALA A C 1
ATOM 436 O O . ALA A 1 66 ? -9.555 13.567 -17.678 1.00 97.81 66 ALA A O 1
ATOM 437 N N . ARG A 1 67 ? -10.601 15.155 -16.490 1.00 98.19 67 ARG A N 1
ATOM 438 C CA . ARG A 1 67 ? -9.707 15.109 -15.321 1.00 98.19 67 ARG A CA 1
ATOM 439 C C . ARG A 1 67 ? -9.774 13.775 -14.599 1.00 98.19 67 ARG A C 1
ATOM 441 O O . ARG A 1 67 ? -8.731 13.248 -14.223 1.00 98.19 67 ARG A O 1
ATOM 448 N N . LEU A 1 68 ? -10.974 13.218 -14.437 1.00 98.25 68 LEU A N 1
ATOM 449 C CA . LEU A 1 68 ? -11.161 11.899 -13.837 1.00 98.25 68 LEU A CA 1
ATOM 450 C C . LEU A 1 68 ? -10.433 10.819 -14.646 1.00 98.25 68 LEU A C 1
ATOM 452 O O . LEU A 1 68 ? -9.729 9.994 -14.069 1.00 98.25 68 LEU A O 1
ATOM 456 N N . GLU A 1 69 ? -10.553 10.859 -15.975 1.00 98.50 69 GLU A N 1
ATOM 457 C CA . GLU A 1 69 ? -9.840 9.941 -16.863 1.00 98.50 69 GLU A CA 1
ATOM 458 C C . GLU A 1 69 ? -8.324 10.121 -16.762 1.00 98.50 69 GLU A C 1
ATOM 460 O O . GLU A 1 69 ? -7.612 9.148 -16.533 1.00 98.50 69 GLU A O 1
ATOM 465 N N . ARG A 1 70 ? -7.817 11.355 -16.870 1.00 98.69 70 ARG A N 1
ATOM 466 C CA . ARG A 1 70 ? -6.374 11.629 -16.765 1.00 98.69 70 ARG A CA 1
ATOM 467 C C . ARG A 1 70 ? -5.812 11.182 -15.421 1.00 98.69 70 ARG A C 1
ATOM 469 O O . ARG A 1 70 ? -4.780 10.521 -15.390 1.00 98.69 70 ARG A O 1
ATOM 476 N N . GLY A 1 71 ? -6.505 11.474 -14.323 1.00 98.75 71 GLY A N 1
ATOM 477 C CA . GLY A 1 71 ? -6.123 11.021 -12.990 1.00 98.75 71 GLY A CA 1
ATOM 478 C C . GLY A 1 71 ? -6.118 9.498 -12.859 1.00 98.75 71 GLY A C 1
ATOM 479 O O . GLY A 1 71 ? -5.183 8.950 -12.276 1.00 98.75 71 GLY A O 1
ATOM 480 N N . ARG A 1 72 ? -7.090 8.802 -13.470 1.00 98.69 72 ARG A N 1
ATOM 481 C CA . ARG A 1 72 ? -7.089 7.334 -13.543 1.00 98.69 72 ARG A CA 1
ATOM 482 C C . ARG A 1 72 ? -5.886 6.809 -14.315 1.00 98.69 72 ARG A C 1
ATOM 484 O O . ARG A 1 72 ? -5.241 5.873 -13.855 1.00 98.69 72 ARG A O 1
ATOM 491 N N . GLN A 1 73 ? -5.569 7.408 -15.461 1.00 98.62 73 GLN A N 1
ATOM 492 C CA . GLN A 1 73 ? -4.396 7.028 -16.251 1.00 98.62 73 GLN A CA 1
ATOM 493 C C . GLN A 1 73 ? -3.099 7.247 -15.464 1.00 98.62 73 GLN A C 1
ATOM 495 O O . GLN A 1 73 ? -2.253 6.358 -15.434 1.00 98.62 73 GLN A O 1
ATOM 500 N N . ILE A 1 74 ? -2.977 8.376 -14.758 1.00 98.81 74 ILE A N 1
ATOM 501 C CA . ILE A 1 74 ? -1.818 8.658 -13.904 1.00 98.81 74 ILE A CA 1
ATOM 502 C C . ILE A 1 74 ? -1.685 7.585 -12.817 1.00 98.81 74 ILE A C 1
ATOM 504 O O . ILE A 1 74 ? -0.639 6.962 -12.682 1.00 98.81 74 ILE A O 1
ATOM 508 N N . PHE A 1 75 ? -2.764 7.322 -12.079 1.00 98.75 75 PHE A N 1
ATOM 509 C CA . PHE A 1 75 ? -2.778 6.332 -11.003 1.00 98.75 75 PHE A CA 1
ATOM 510 C C . PHE A 1 75 ? -2.398 4.919 -11.481 1.00 98.75 75 PHE A C 1
ATOM 512 O O . PHE A 1 75 ? -1.714 4.180 -10.769 1.00 98.75 75 PHE A O 1
ATOM 519 N N . ARG A 1 76 ? -2.857 4.547 -12.683 1.00 98.19 76 ARG A N 1
ATOM 520 C CA . ARG A 1 76 ? -2.750 3.196 -13.243 1.00 98.19 76 ARG A CA 1
ATOM 521 C C . ARG A 1 76 ? -1.519 2.925 -14.091 1.00 98.19 76 ARG A C 1
ATOM 523 O O . ARG A 1 76 ? -1.309 1.753 -14.372 1.00 98.19 76 ARG A O 1
ATOM 530 N N . PHE A 1 77 ? -0.807 3.943 -14.572 1.00 97.94 77 PHE A N 1
ATOM 531 C CA . PHE A 1 77 ? 0.233 3.747 -15.591 1.00 97.94 77 PHE A CA 1
ATOM 532 C C . PHE A 1 77 ? 1.446 4.669 -15.459 1.00 97.94 77 PHE A C 1
ATOM 534 O O . PHE A 1 77 ? 2.471 4.404 -16.089 1.00 97.94 77 PHE A O 1
ATOM 541 N N . ASP A 1 78 ? 1.374 5.735 -14.660 1.00 98.44 78 ASP A N 1
ATOM 542 C CA . ASP A 1 78 ? 2.493 6.662 -14.535 1.00 98.44 78 ASP A CA 1
ATOM 543 C C . ASP A 1 78 ? 3.572 6.124 -13.594 1.00 98.44 78 ASP A C 1
ATOM 545 O O . ASP A 1 78 ? 3.285 5.746 -12.457 1.00 98.44 78 ASP A O 1
ATOM 549 N N . THR A 1 79 ? 4.818 6.104 -14.075 1.00 98.44 79 THR A N 1
ATOM 550 C CA . THR A 1 79 ? 5.982 5.682 -13.284 1.00 98.44 79 THR A CA 1
ATOM 551 C C . THR A 1 79 ? 6.629 6.829 -12.524 1.00 98.44 79 THR A C 1
ATOM 553 O O . THR A 1 79 ? 7.512 6.590 -11.706 1.00 98.44 79 THR A O 1
ATOM 556 N N . PHE A 1 80 ? 6.252 8.076 -12.817 1.00 98.44 80 PHE A N 1
ATOM 557 C CA . PHE A 1 80 ? 6.903 9.295 -12.342 1.00 98.44 80 PHE A CA 1
ATOM 558 C C . PHE A 1 80 ? 8.407 9.356 -12.635 1.00 98.44 80 PHE A C 1
ATOM 560 O O . PHE A 1 80 ? 9.115 10.124 -12.000 1.00 98.44 80 PHE A O 1
ATOM 567 N N . GLY A 1 81 ? 8.916 8.580 -13.595 1.00 97.94 81 GLY A N 1
ATOM 568 C CA . GLY A 1 81 ? 10.351 8.504 -13.873 1.00 97.94 81 GLY A CA 1
ATOM 569 C C . GLY A 1 81 ? 11.119 7.547 -12.952 1.00 97.94 81 GLY A C 1
ATOM 570 O O . GLY A 1 81 ? 12.344 7.636 -12.878 1.00 97.94 81 GLY A O 1
ATOM 571 N N . SER A 1 82 ? 10.411 6.681 -12.219 1.00 98.44 82 SER A N 1
ATOM 572 C CA . SER A 1 82 ? 10.984 5.747 -11.243 1.00 98.44 82 SER A CA 1
ATOM 573 C C . SER A 1 82 ? 11.845 4.639 -11.855 1.00 98.44 82 SER A C 1
ATOM 575 O O . SER A 1 82 ? 12.577 3.957 -11.139 1.00 98.44 82 SER A O 1
ATOM 577 N N . GLU A 1 83 ? 11.824 4.476 -13.178 1.00 98.38 83 GLU A N 1
ATOM 578 C CA . GLU A 1 83 ? 12.649 3.502 -13.890 1.00 98.38 83 GLU A CA 1
ATOM 579 C C . GLU A 1 83 ? 14.157 3.684 -13.679 1.00 98.38 83 GLU A C 1
ATOM 581 O O . GLU A 1 83 ? 14.888 2.696 -13.585 1.00 98.38 83 GLU A O 1
ATOM 586 N N . VAL A 1 84 ? 14.593 4.930 -13.460 1.00 97.62 84 VAL A N 1
ATOM 587 C CA . VAL A 1 84 ? 15.982 5.267 -13.111 1.00 97.62 84 VAL A CA 1
ATOM 588 C C . VAL A 1 84 ? 16.427 4.543 -11.838 1.00 97.62 84 VAL A C 1
ATOM 590 O O . VAL A 1 84 ? 17.583 4.146 -11.700 1.00 97.62 84 VAL A O 1
ATOM 593 N N . PHE A 1 85 ? 15.519 4.348 -10.886 1.00 98.31 85 PHE A N 1
ATOM 594 C CA . PHE A 1 85 ? 15.831 3.619 -9.669 1.00 98.31 85 PHE A CA 1
ATOM 595 C C . PHE A 1 85 ? 15.568 2.119 -9.823 1.00 98.31 85 PHE A C 1
ATOM 597 O O . PHE A 1 85 ? 16.486 1.311 -9.676 1.00 98.31 85 PHE A O 1
ATOM 604 N N . TRP A 1 86 ? 14.333 1.735 -10.154 1.00 98.56 86 TRP A N 1
ATOM 605 C CA . TRP A 1 86 ? 13.899 0.334 -10.101 1.00 98.56 86 TRP A CA 1
ATOM 606 C C . TRP A 1 86 ? 14.560 -0.557 -11.154 1.00 98.56 86 TRP A C 1
ATOM 608 O O . TRP A 1 86 ? 14.923 -1.694 -10.848 1.00 98.56 86 TRP A O 1
ATOM 618 N N . GLY A 1 87 ? 14.733 -0.062 -12.379 1.00 97.88 87 GLY A N 1
ATOM 619 C CA . GLY A 1 87 ? 15.427 -0.798 -13.432 1.00 97.88 87 GLY A CA 1
ATOM 620 C C . GLY A 1 87 ? 16.916 -0.471 -13.495 1.00 97.88 87 GLY A C 1
ATOM 621 O O . GLY A 1 87 ? 17.750 -1.377 -13.538 1.00 97.88 87 GLY A O 1
ATOM 622 N N . ASP A 1 88 ? 17.276 0.811 -13.449 1.00 97.88 88 ASP A N 1
ATOM 623 C CA . ASP A 1 88 ? 18.656 1.196 -13.763 1.00 97.88 88 ASP A CA 1
ATOM 624 C C . ASP A 1 88 ? 19.590 1.153 -12.542 1.00 97.88 88 ASP A C 1
ATOM 626 O O . ASP A 1 88 ? 20.774 0.875 -12.713 1.00 97.88 88 ASP A O 1
ATOM 630 N N . THR A 1 89 ? 19.089 1.398 -11.323 1.00 98.38 89 THR A N 1
ATOM 631 C CA . THR A 1 89 ? 19.922 1.423 -10.103 1.00 98.38 89 THR A CA 1
ATOM 632 C C . THR A 1 89 ? 19.948 0.077 -9.389 1.00 98.38 89 THR A C 1
ATOM 634 O O . THR A 1 89 ? 21.024 -0.418 -9.074 1.00 98.38 89 THR A O 1
ATOM 637 N N . ILE A 1 90 ? 18.783 -0.522 -9.117 1.00 98.44 90 ILE A N 1
ATOM 638 C CA . ILE A 1 90 ? 18.708 -1.786 -8.362 1.00 98.44 90 ILE A CA 1
ATOM 639 C C . ILE A 1 90 ? 18.517 -3.020 -9.251 1.00 98.44 90 ILE A C 1
ATOM 641 O O . ILE A 1 90 ? 18.564 -4.142 -8.755 1.00 98.44 90 ILE A O 1
ATOM 645 N N . HIS A 1 91 ? 18.313 -2.829 -10.560 1.00 98.38 91 HIS A N 1
ATOM 646 C CA . HIS A 1 91 ? 18.220 -3.898 -11.561 1.00 98.38 91 HIS A CA 1
ATOM 647 C C . HIS A 1 91 ? 17.085 -4.907 -11.340 1.00 98.38 91 HIS A C 1
ATOM 649 O O . HIS A 1 91 ? 17.207 -6.086 -11.687 1.00 98.38 91 HIS A O 1
ATOM 655 N N . LEU A 1 92 ? 15.947 -4.466 -10.794 1.00 98.25 92 LEU A N 1
ATOM 656 C CA . LEU A 1 92 ? 14.828 -5.361 -10.489 1.00 98.25 92 LEU A CA 1
ATOM 657 C C . LEU A 1 92 ? 14.260 -6.034 -11.751 1.00 98.25 92 LEU A C 1
ATOM 659 O O . LEU A 1 92 ? 13.875 -7.203 -11.711 1.00 98.25 92 LEU A O 1
ATOM 663 N N . ASN A 1 93 ? 14.293 -5.350 -12.900 1.00 98.12 93 ASN A N 1
ATOM 664 C CA . ASN A 1 93 ? 13.933 -5.937 -14.193 1.00 98.12 93 ASN A CA 1
ATOM 665 C C . ASN A 1 93 ? 14.767 -7.182 -14.535 1.00 98.12 93 ASN A C 1
ATOM 667 O O . ASN A 1 93 ? 14.234 -8.130 -15.111 1.00 98.12 93 ASN A O 1
ATOM 671 N N . GLN A 1 94 ? 16.051 -7.208 -14.166 1.00 98.38 94 GLN A N 1
ATOM 672 C CA . GLN A 1 94 ? 16.929 -8.344 -14.442 1.00 98.38 94 GLN A CA 1
ATOM 673 C C . GLN A 1 94 ? 16.558 -9.554 -13.579 1.00 98.38 94 GLN A C 1
ATOM 675 O O . GLN A 1 94 ? 16.507 -10.668 -14.100 1.00 98.38 94 GLN A O 1
ATOM 680 N N . ALA A 1 95 ? 16.246 -9.350 -12.295 1.00 97.69 95 ALA A N 1
ATOM 681 C CA . ALA A 1 95 ? 15.767 -10.426 -11.422 1.00 97.69 95 ALA A CA 1
ATOM 682 C C . ALA A 1 95 ? 14.415 -10.990 -11.885 1.00 97.69 95 ALA A C 1
ATOM 684 O O . ALA A 1 95 ? 14.201 -12.198 -11.822 1.00 97.69 95 ALA A O 1
ATOM 685 N N . ILE A 1 96 ? 13.520 -10.138 -12.396 1.00 97.69 96 ILE A N 1
ATOM 686 C CA . ILE A 1 96 ? 12.232 -10.570 -12.958 1.00 97.69 96 ILE A CA 1
ATOM 687 C C . ILE A 1 96 ? 12.437 -11.401 -14.227 1.00 97.69 96 ILE A C 1
ATOM 689 O O . ILE A 1 96 ? 11.856 -12.479 -14.353 1.00 97.69 96 ILE A O 1
ATOM 693 N N . ALA A 1 97 ? 13.261 -10.917 -15.161 1.00 97.88 97 ALA A N 1
ATOM 694 C CA . ALA A 1 97 ? 13.491 -11.586 -16.438 1.00 97.88 97 ALA A CA 1
ATOM 695 C C . ALA A 1 97 ? 14.201 -12.942 -16.267 1.00 97.88 97 ALA A C 1
ATOM 697 O O . ALA A 1 97 ? 13.827 -13.926 -16.911 1.00 97.88 97 ALA A O 1
ATOM 698 N N . GLY A 1 98 ? 15.200 -13.007 -15.383 1.00 97.81 98 GLY A N 1
ATOM 699 C CA . GLY A 1 98 ? 16.054 -14.181 -15.209 1.00 97.81 98 GLY A CA 1
ATOM 700 C C . GLY A 1 98 ? 17.013 -14.415 -16.377 1.00 97.81 98 GLY A C 1
ATOM 701 O O . GLY A 1 98 ? 16.846 -13.872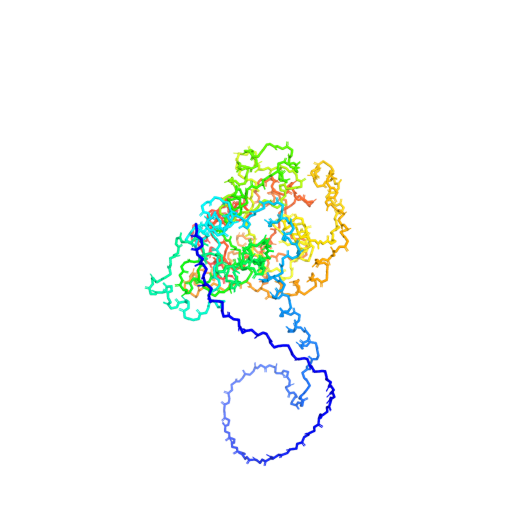 -17.471 1.00 97.81 98 GLY A O 1
ATOM 702 N N . GLU A 1 99 ? 18.025 -15.255 -16.161 1.00 97.25 99 GLU A N 1
ATOM 703 C CA . GLU A 1 99 ? 19.101 -15.524 -17.133 1.00 97.25 99 GLU A CA 1
ATOM 704 C C . GLU A 1 99 ? 18.568 -15.997 -18.492 1.00 97.25 99 GLU A C 1
ATOM 706 O O . GLU A 1 99 ? 19.080 -15.599 -19.539 1.00 97.25 99 GLU A O 1
ATOM 711 N N . ALA A 1 100 ? 17.490 -16.790 -18.492 1.00 95.75 100 ALA A N 1
ATOM 712 C CA . ALA A 1 100 ? 16.858 -17.297 -19.710 1.00 95.75 100 ALA A CA 1
ATOM 713 C C . ALA A 1 100 ? 16.269 -16.191 -20.610 1.00 95.75 100 ALA A C 1
ATOM 715 O O . ALA A 1 100 ? 16.120 -16.410 -21.810 1.00 95.75 100 ALA A O 1
ATOM 716 N N . ASN A 1 101 ? 15.974 -15.010 -20.053 1.00 96.12 101 ASN A N 1
ATOM 717 C CA . ASN A 1 101 ? 15.408 -13.863 -20.770 1.00 96.12 101 ASN A CA 1
ATOM 718 C C . ASN A 1 101 ? 16.333 -12.630 -20.734 1.00 96.12 101 ASN A C 1
ATOM 720 O O . ASN A 1 101 ? 15.864 -11.504 -20.892 1.00 96.12 101 ASN A O 1
ATOM 724 N N . GLY A 1 102 ? 17.641 -12.828 -20.523 1.00 94.12 102 GLY A N 1
ATOM 725 C CA . GLY A 1 102 ? 18.643 -11.752 -20.538 1.00 94.12 102 GLY A CA 1
ATOM 726 C C . GLY A 1 102 ? 18.810 -10.989 -19.219 1.00 94.12 102 GLY A C 1
ATOM 727 O O . GLY A 1 102 ? 19.468 -9.952 -19.201 1.00 94.12 102 GLY A O 1
ATOM 728 N N . GLY A 1 103 ? 18.223 -11.489 -18.131 1.00 96.50 103 GLY A N 1
ATOM 729 C CA . GLY A 1 103 ? 18.376 -10.971 -16.773 1.00 96.50 103 GLY A CA 1
ATOM 730 C C . GLY A 1 103 ? 19.380 -11.759 -15.924 1.00 96.50 103 GLY A C 1
ATOM 731 O O . GLY A 1 103 ? 20.337 -12.337 -16.435 1.00 96.50 103 GLY A O 1
ATOM 732 N N . VAL A 1 104 ? 19.143 -11.790 -14.610 1.00 96.38 104 VAL A N 1
ATOM 733 C CA . VAL A 1 104 ? 20.008 -12.424 -13.600 1.00 96.38 104 VAL A CA 1
ATOM 734 C C . VAL A 1 104 ? 19.182 -13.366 -12.724 1.00 96.38 104 VAL A C 1
ATOM 736 O O . VAL A 1 104 ? 18.062 -13.044 -12.335 1.00 96.38 104 VAL A O 1
ATOM 739 N N . GLY A 1 105 ? 19.743 -14.528 -12.384 1.00 96.38 105 GLY A N 1
ATOM 740 C CA . GLY A 1 105 ? 19.076 -15.520 -11.544 1.00 96.38 105 GLY A CA 1
ATOM 741 C C . GLY A 1 105 ? 17.952 -16.285 -12.262 1.00 96.38 105 GLY A C 1
ATOM 742 O O . GLY A 1 105 ? 17.879 -16.289 -13.493 1.00 96.38 105 GLY A O 1
ATOM 743 N N . PRO A 1 106 ? 17.074 -16.972 -11.509 1.00 96.75 106 PRO A N 1
ATOM 744 C CA . PRO A 1 106 ? 16.079 -17.881 -12.079 1.00 96.75 106 PRO A CA 1
ATOM 745 C C . PRO A 1 106 ? 14.916 -17.181 -12.794 1.00 96.75 106 PRO A C 1
ATOM 747 O O . PRO A 1 106 ? 14.176 -17.852 -13.507 1.00 96.75 106 PRO A O 1
ATOM 750 N N . GLY A 1 107 ? 14.745 -15.867 -12.623 1.00 97.25 107 GLY A N 1
ATOM 751 C CA . GLY A 1 107 ? 13.554 -15.157 -13.082 1.00 97.25 107 GLY A CA 1
ATOM 752 C C . GLY A 1 107 ? 12.356 -15.358 -12.154 1.00 97.25 107 GLY A C 1
ATOM 753 O O . GLY A 1 107 ? 12.365 -16.204 -11.256 1.00 97.25 107 GLY A O 1
ATOM 754 N N . VAL A 1 108 ? 11.300 -14.581 -12.383 1.00 97.94 108 VAL A N 1
ATOM 755 C CA . VAL A 1 108 ? 10.048 -14.661 -11.622 1.00 97.94 108 VAL A CA 1
ATOM 756 C C . VAL A 1 108 ? 8.950 -15.175 -12.540 1.00 97.94 108 VAL A C 1
ATOM 758 O O . VAL A 1 108 ? 8.575 -14.500 -13.494 1.00 97.94 108 VAL A O 1
ATOM 761 N N . SER A 1 109 ? 8.412 -16.361 -12.258 1.00 98.25 109 SER A N 1
ATOM 762 C CA . SER A 1 109 ? 7.261 -16.909 -12.983 1.00 98.25 109 SER A CA 1
ATOM 763 C C . SER A 1 109 ? 5.938 -16.251 -12.562 1.00 98.25 109 SER A C 1
ATOM 765 O O . SER A 1 109 ? 5.874 -15.664 -11.477 1.00 98.25 109 SER A O 1
ATOM 767 N N . PRO A 1 110 ? 4.855 -16.374 -13.354 1.00 97.88 110 PRO A N 1
ATOM 768 C CA . PRO A 1 110 ? 3.538 -15.887 -12.948 1.00 97.88 110 PRO A CA 1
ATOM 769 C C . PRO A 1 110 ? 3.076 -16.427 -11.589 1.00 97.88 110 PRO A C 1
ATOM 771 O O . PRO A 1 110 ? 2.613 -15.656 -10.752 1.00 97.88 110 PRO A O 1
ATOM 774 N N . ASN A 1 111 ? 3.260 -17.724 -11.320 1.00 97.75 111 ASN A N 1
ATOM 775 C CA . ASN A 1 111 ? 2.906 -18.312 -10.023 1.00 97.75 111 ASN A CA 1
ATOM 776 C C . ASN A 1 111 ? 3.719 -17.704 -8.868 1.00 97.75 111 ASN A C 1
ATOM 778 O O . ASN A 1 111 ? 3.163 -17.410 -7.808 1.00 97.75 111 ASN A O 1
ATOM 782 N N . ALA A 1 112 ? 5.021 -17.474 -9.072 1.00 98.12 112 ALA A N 1
ATOM 783 C CA . ALA A 1 112 ? 5.871 -16.826 -8.076 1.00 98.12 112 ALA A CA 1
ATOM 784 C C . ALA A 1 112 ? 5.468 -15.357 -7.847 1.00 98.12 112 ALA A C 1
ATOM 786 O O . ALA A 1 112 ? 5.398 -14.911 -6.703 1.00 98.12 112 ALA A O 1
ATOM 787 N N . ALA A 1 113 ? 5.138 -14.621 -8.913 1.00 98.25 113 ALA A N 1
ATOM 788 C CA . ALA A 1 113 ? 4.650 -13.246 -8.834 1.00 98.25 113 ALA A CA 1
ATOM 789 C C . ALA A 1 113 ? 3.331 -13.149 -8.044 1.00 98.25 113 ALA A C 1
ATOM 791 O O . ALA A 1 113 ? 3.211 -12.317 -7.143 1.00 98.25 113 ALA A O 1
ATOM 792 N N . LEU A 1 114 ? 2.368 -14.035 -8.322 1.00 98.31 114 LEU A N 1
ATOM 793 C CA . LEU A 1 114 ? 1.102 -14.114 -7.585 1.00 98.31 114 LEU A CA 1
ATOM 794 C C . LEU A 1 114 ? 1.324 -14.469 -6.106 1.00 98.31 114 LEU A C 1
ATOM 796 O O . LEU A 1 114 ? 0.670 -13.901 -5.232 1.00 98.31 114 LEU A O 1
ATOM 800 N N . ALA A 1 115 ? 2.279 -15.357 -5.806 1.00 98.19 115 ALA A N 1
ATOM 801 C CA . ALA A 1 115 ? 2.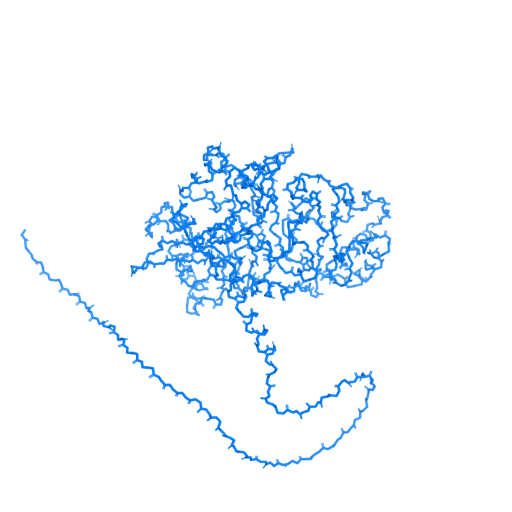653 -15.701 -4.431 1.00 98.19 115 ALA A CA 1
ATOM 802 C C . ALA A 1 115 ? 3.296 -14.526 -3.667 1.00 98.19 115 ALA A C 1
ATOM 804 O O . ALA A 1 115 ? 3.167 -14.448 -2.446 1.00 98.19 115 ALA A O 1
ATOM 805 N N . LEU A 1 116 ? 3.942 -13.594 -4.376 1.00 98.19 116 LEU A N 1
ATOM 806 C CA . LEU A 1 116 ? 4.431 -12.319 -3.836 1.00 98.19 116 LEU A CA 1
ATOM 807 C C . LEU A 1 116 ? 3.333 -11.244 -3.735 1.00 98.19 116 LEU A C 1
ATOM 809 O O . LEU A 1 116 ? 3.610 -10.126 -3.304 1.00 98.19 116 LEU A O 1
ATOM 813 N N . GLY A 1 117 ? 2.096 -11.563 -4.122 1.00 98.31 117 GLY A N 1
ATOM 814 C CA . GLY A 1 117 ? 0.948 -10.663 -4.042 1.00 98.31 117 GLY A CA 1
ATOM 815 C C . GLY A 1 117 ? 0.821 -9.671 -5.196 1.00 98.31 117 GLY A C 1
ATOM 816 O O . GLY A 1 117 ? -0.030 -8.780 -5.131 1.00 98.31 117 GLY A O 1
ATOM 817 N N . LEU A 1 118 ? 1.615 -9.819 -6.262 1.00 98.62 118 LEU A N 1
ATOM 818 C CA . LEU A 1 118 ? 1.366 -9.105 -7.514 1.00 98.62 118 LEU A CA 1
ATOM 819 C C . LEU A 1 118 ? 0.031 -9.560 -8.109 1.00 98.62 118 LEU A C 1
ATOM 821 O O . LEU A 1 118 ? -0.411 -10.689 -7.889 1.00 98.62 118 LEU A O 1
ATOM 825 N N . LYS A 1 119 ? -0.622 -8.666 -8.851 1.00 98.75 119 LYS A N 1
ATOM 826 C CA . LYS A 1 119 ? -1.938 -8.905 -9.451 1.00 98.75 119 LYS A CA 1
ATOM 827 C C . LYS A 1 119 ? -1.873 -8.775 -10.960 1.00 98.75 119 LYS A C 1
ATOM 829 O O . LYS A 1 119 ? -1.039 -8.036 -11.484 1.00 98.75 119 LYS A O 1
ATOM 834 N N . VAL A 1 120 ? -2.772 -9.473 -11.643 1.00 98.56 120 VAL A N 1
ATOM 835 C CA . VAL A 1 120 ? -2.870 -9.439 -13.102 1.00 98.56 120 VAL A CA 1
ATOM 836 C C . VAL A 1 120 ? -4.251 -8.944 -13.521 1.00 98.56 120 VAL A C 1
ATOM 838 O O . VAL A 1 120 ? -5.269 -9.527 -13.154 1.00 98.56 120 VAL A O 1
ATOM 841 N N . ASP A 1 121 ? -4.269 -7.863 -14.294 1.00 98.31 121 ASP A N 1
ATOM 842 C CA . ASP A 1 121 ? -5.460 -7.289 -14.904 1.00 98.31 121 ASP A CA 1
ATOM 843 C C . ASP A 1 121 ? -5.892 -8.145 -16.096 1.00 98.31 121 ASP A C 1
ATOM 845 O O . ASP A 1 121 ? -5.212 -8.192 -17.126 1.00 98.31 121 ASP A O 1
ATOM 849 N N . MET A 1 122 ? -7.025 -8.831 -15.957 1.00 97.31 122 MET A N 1
ATOM 850 C CA . MET A 1 122 ? -7.533 -9.699 -17.015 1.00 97.31 122 MET A CA 1
ATOM 851 C C . MET A 1 122 ? -8.006 -8.919 -18.246 1.00 97.31 122 MET A C 1
ATOM 853 O O . MET A 1 122 ? -8.001 -9.476 -19.341 1.00 97.31 122 MET A O 1
ATOM 857 N N . ASP A 1 123 ? -8.361 -7.637 -18.097 1.00 96.88 123 ASP A N 1
ATOM 858 C CA . ASP A 1 123 ? -8.843 -6.804 -19.205 1.00 96.88 123 ASP A CA 1
ATOM 859 C C . ASP A 1 123 ? -7.709 -6.389 -20.157 1.00 96.88 123 ASP A C 1
ATOM 861 O O . ASP A 1 123 ? -7.957 -5.988 -21.295 1.00 96.88 123 ASP A O 1
ATOM 865 N N . ALA A 1 124 ? -6.453 -6.508 -19.712 1.00 96.88 124 ALA A N 1
ATOM 866 C CA . ALA A 1 124 ? -5.265 -6.270 -20.528 1.00 96.88 124 ALA A CA 1
ATOM 867 C C . ALA A 1 124 ? -4.800 -7.520 -21.302 1.00 96.88 124 ALA A C 1
ATOM 869 O O . ALA A 1 124 ? -3.952 -7.418 -22.191 1.00 96.88 124 ALA A O 1
ATOM 870 N N . ILE A 1 125 ? -5.331 -8.705 -20.979 1.00 95.38 125 ILE A N 1
ATOM 871 C CA . ILE A 1 125 ? -4.929 -9.966 -21.610 1.00 95.38 125 ILE A CA 1
ATOM 872 C C . ILE A 1 125 ? -5.759 -10.190 -22.887 1.00 95.38 125 ILE A C 1
ATOM 874 O O . ILE A 1 125 ? -6.988 -10.237 -22.818 1.00 95.38 125 ILE A O 1
ATOM 878 N N . PRO A 1 126 ? -5.128 -10.397 -24.061 1.00 95.12 126 PRO A N 1
ATOM 879 C CA . PRO A 1 126 ? -5.843 -10.776 -25.278 1.00 95.12 126 PRO A CA 1
ATOM 880 C C . PRO A 1 126 ? -6.686 -12.049 -25.095 1.00 95.12 126 PRO A C 1
ATOM 882 O O . PRO A 1 126 ? -6.268 -13.000 -24.434 1.00 95.12 126 PRO A O 1
ATOM 885 N N . ALA A 1 127 ? -7.875 -12.090 -25.702 1.00 93.69 127 ALA A N 1
ATOM 886 C CA . ALA A 1 127 ? -8.846 -13.168 -25.481 1.00 93.69 127 ALA A CA 1
ATOM 887 C C . ALA A 1 127 ? -8.318 -14.570 -25.848 1.00 93.69 127 ALA A C 1
ATOM 889 O O . ALA A 1 127 ? -8.665 -15.557 -25.199 1.00 93.69 127 ALA A O 1
ATOM 890 N N . ASP A 1 128 ? -7.471 -14.667 -26.871 1.00 92.81 128 ASP A N 1
ATOM 891 C CA . ASP A 1 128 ? -6.803 -15.903 -27.283 1.00 92.81 128 ASP A CA 1
ATOM 892 C C . ASP A 1 128 ? -5.762 -16.371 -26.254 1.00 92.81 128 ASP A C 1
ATOM 894 O O . ASP A 1 128 ? -5.712 -17.560 -25.933 1.00 92.81 128 ASP A O 1
ATOM 898 N N . VAL A 1 129 ? -4.994 -15.444 -25.673 1.00 91.62 129 VAL A N 1
ATOM 899 C CA . VAL A 1 129 ? -4.058 -15.734 -24.575 1.00 91.62 129 VAL A CA 1
ATOM 900 C C . VAL A 1 129 ? -4.818 -16.194 -23.331 1.00 91.62 129 VAL A C 1
ATOM 902 O O . VAL A 1 129 ? -4.462 -17.214 -22.742 1.00 91.62 129 VAL A O 1
ATOM 905 N N . ALA A 1 130 ? -5.900 -15.505 -22.958 1.00 91.75 130 ALA A N 1
ATOM 906 C CA . ALA A 1 130 ? -6.739 -15.897 -21.825 1.00 91.75 130 ALA A CA 1
ATOM 907 C C . ALA A 1 130 ? -7.318 -17.315 -22.005 1.00 91.75 130 ALA A C 1
ATOM 909 O O . ALA A 1 130 ? -7.272 -18.127 -21.078 1.00 91.75 130 ALA A O 1
ATOM 910 N N . ALA A 1 131 ? -7.790 -17.650 -23.211 1.00 92.75 131 ALA A N 1
ATOM 911 C CA . ALA A 1 131 ? -8.273 -18.992 -23.535 1.00 92.75 131 ALA A CA 1
ATOM 912 C C . ALA A 1 131 ? -7.162 -20.055 -23.446 1.00 92.75 131 ALA A C 1
ATOM 914 O O . ALA A 1 131 ? -7.394 -21.146 -22.922 1.00 92.75 131 ALA A O 1
ATOM 915 N N . ALA A 1 132 ? -5.947 -19.742 -23.907 1.00 91.81 132 ALA A N 1
ATOM 916 C CA . ALA A 1 132 ? -4.798 -20.640 -23.795 1.00 91.81 132 ALA A CA 1
ATOM 917 C C . ALA A 1 132 ? -4.401 -20.895 -22.329 1.00 91.81 132 ALA A C 1
ATOM 919 O O . ALA A 1 132 ? -4.095 -22.033 -21.965 1.00 91.81 132 ALA A O 1
ATOM 920 N N . VAL A 1 133 ? -4.460 -19.870 -21.468 1.00 90.69 133 VAL A N 1
ATOM 921 C CA . VAL A 1 133 ? -4.238 -20.018 -20.018 1.00 90.69 133 VAL A CA 1
ATOM 922 C C . VAL A 1 133 ? -5.296 -20.941 -19.405 1.00 90.69 133 VAL A C 1
ATOM 924 O O . VAL A 1 133 ? -4.938 -21.894 -18.715 1.00 90.69 133 VAL A O 1
ATOM 927 N N . GLN A 1 134 ? -6.583 -20.736 -19.711 1.00 90.38 134 GLN A N 1
ATOM 928 C CA . GLN A 1 134 ? -7.668 -21.607 -19.225 1.00 90.38 134 GLN A CA 1
ATOM 929 C C . GLN A 1 134 ? -7.526 -23.057 -19.701 1.00 90.38 134 GLN A C 1
ATOM 931 O O . GLN A 1 134 ? -7.860 -23.990 -18.973 1.00 90.38 134 GLN A O 1
ATOM 936 N N . ALA A 1 135 ? -7.007 -23.258 -20.913 1.00 93.69 135 ALA A N 1
ATOM 937 C CA . ALA A 1 135 ? -6.749 -24.578 -21.473 1.00 93.69 135 ALA A CA 1
ATOM 938 C C . ALA A 1 135 ? -5.468 -25.246 -20.928 1.00 93.69 135 ALA A C 1
ATOM 940 O O . ALA A 1 135 ? -5.143 -26.355 -21.356 1.00 93.69 135 ALA A O 1
ATOM 941 N N . GLY A 1 136 ? -4.724 -24.594 -20.022 1.00 92.88 136 GLY A N 1
ATOM 942 C CA . GLY A 1 136 ? -3.461 -25.107 -19.477 1.00 92.88 136 GLY A CA 1
ATOM 943 C C . GLY A 1 136 ? -2.326 -25.164 -20.504 1.00 92.88 136 GLY A C 1
ATOM 944 O O . GLY A 1 136 ? -1.407 -25.967 -20.369 1.00 92.88 136 GLY A O 1
ATOM 945 N N . GLN A 1 137 ? -2.408 -24.352 -21.561 1.00 94.00 137 GLN A N 1
ATOM 946 C CA . GLN A 1 137 ? -1.448 -24.334 -22.671 1.00 94.00 137 GLN A CA 1
ATOM 947 C C . GLN A 1 137 ? -0.315 -23.323 -22.461 1.00 94.00 137 GLN A C 1
ATOM 949 O O . GLN A 1 137 ? 0.666 -23.338 -23.203 1.00 94.00 137 GLN A O 1
ATOM 954 N N . VAL A 1 138 ? -0.441 -22.451 -21.458 1.00 93.88 138 VAL A N 1
ATOM 955 C CA . VAL A 1 138 ? 0.580 -21.475 -21.068 1.00 93.88 138 VAL A CA 1
ATOM 956 C C . VAL A 1 138 ? 1.309 -21.985 -19.830 1.00 93.88 138 VAL A C 1
ATOM 958 O O . VAL A 1 138 ? 0.678 -22.340 -18.836 1.00 93.88 138 VAL A O 1
ATOM 961 N N . ASN A 1 139 ? 2.642 -22.004 -19.875 1.00 95.06 139 ASN A N 1
ATOM 962 C CA . ASN A 1 139 ? 3.454 -22.373 -18.722 1.00 95.06 139 ASN A CA 1
ATOM 963 C C . ASN A 1 139 ? 3.533 -21.201 -17.726 1.00 95.06 139 ASN A C 1
ATOM 965 O O . ASN A 1 139 ? 4.256 -20.229 -17.953 1.00 95.06 139 ASN A O 1
ATOM 969 N N . LEU A 1 140 ? 2.793 -21.301 -16.620 1.00 96.25 140 LEU A N 1
ATOM 970 C CA . LEU A 1 140 ? 2.770 -20.298 -15.545 1.00 96.25 140 LEU A CA 1
ATOM 971 C C . LEU A 1 140 ? 3.957 -20.409 -14.569 1.00 96.25 140 LEU A C 1
ATOM 973 O O . LEU A 1 140 ? 4.048 -19.619 -13.630 1.00 96.25 140 LEU A O 1
ATOM 977 N N . ASP A 1 141 ? 4.875 -21.347 -14.815 1.00 97.31 141 ASP A N 1
ATOM 978 C CA . ASP A 1 141 ? 6.155 -21.478 -14.114 1.00 97.31 141 ASP A CA 1
ATOM 979 C C . ASP A 1 141 ? 7.348 -20.973 -14.951 1.00 97.31 141 ASP A C 1
ATOM 981 O O . ASP A 1 141 ? 8.484 -21.011 -14.488 1.00 97.31 141 ASP A O 1
ATOM 985 N N . ASP A 1 142 ? 7.102 -20.454 -16.161 1.00 97.62 142 ASP A N 1
ATOM 986 C CA . ASP A 1 142 ? 8.126 -19.849 -17.022 1.00 97.62 142 ASP A CA 1
ATOM 987 C C . ASP A 1 142 ? 8.216 -18.322 -16.801 1.00 97.62 142 ASP A C 1
ATOM 989 O O . ASP A 1 142 ? 7.222 -17.619 -17.027 1.00 97.62 142 ASP A O 1
ATOM 993 N N . PRO A 1 143 ? 9.382 -17.767 -16.408 1.00 97.75 143 PRO A N 1
ATOM 994 C CA . PRO A 1 143 ? 9.593 -16.320 -16.315 1.00 97.75 143 PRO A CA 1
ATOM 995 C C . PRO A 1 143 ? 9.324 -15.553 -17.616 1.00 97.75 143 PRO A C 1
ATOM 997 O O . PRO A 1 143 ? 8.920 -14.389 -17.567 1.00 97.75 143 PRO A O 1
ATOM 1000 N N . ALA A 1 144 ? 9.472 -16.191 -18.784 1.00 97.38 144 ALA A N 1
ATOM 1001 C CA . ALA A 1 144 ? 9.132 -15.568 -20.062 1.00 97.38 144 ALA A CA 1
ATOM 1002 C C . ALA A 1 144 ? 7.652 -15.144 -20.117 1.00 97.38 144 ALA A C 1
ATOM 1004 O O . ALA A 1 144 ? 7.319 -14.106 -20.694 1.00 97.38 144 ALA A O 1
ATOM 1005 N N . THR A 1 145 ? 6.762 -15.895 -19.456 1.00 97.19 145 THR A N 1
ATOM 1006 C CA . THR A 1 145 ? 5.338 -15.555 -19.350 1.00 97.19 145 THR A CA 1
ATOM 1007 C C . THR A 1 145 ? 5.129 -14.283 -18.524 1.00 97.19 145 THR A C 1
ATOM 1009 O O . THR A 1 145 ? 4.321 -13.438 -18.907 1.00 97.19 145 THR A O 1
ATOM 1012 N N . THR A 1 146 ? 5.882 -14.079 -17.438 1.00 97.75 146 THR A N 1
ATOM 1013 C CA . THR A 1 146 ? 5.830 -12.825 -16.660 1.00 97.75 146 THR A CA 1
ATOM 1014 C C . THR A 1 146 ? 6.290 -11.639 -17.495 1.00 97.75 146 THR A C 1
ATOM 1016 O O . THR A 1 146 ? 5.612 -10.615 -17.532 1.00 97.75 146 THR A O 1
ATOM 1019 N N . VAL A 1 147 ? 7.407 -11.780 -18.216 1.00 97.94 147 VAL A N 1
ATOM 1020 C CA . VAL A 1 147 ? 7.917 -10.726 -19.107 1.00 97.94 147 VAL A CA 1
ATOM 1021 C C . VAL A 1 147 ? 6.883 -10.378 -20.186 1.00 97.94 147 VAL A C 1
ATOM 1023 O O . VAL A 1 147 ? 6.657 -9.199 -20.467 1.00 97.94 147 VAL A O 1
ATOM 1026 N N . ALA A 1 148 ? 6.192 -11.377 -20.744 1.00 97.06 148 ALA A N 1
ATOM 1027 C CA . ALA A 1 148 ? 5.105 -11.160 -21.698 1.00 97.06 148 ALA A CA 1
ATOM 1028 C C . ALA A 1 148 ? 3.905 -10.422 -21.074 1.00 97.06 148 ALA A C 1
ATOM 1030 O O . ALA A 1 148 ? 3.383 -9.491 -21.686 1.00 97.06 148 ALA A O 1
ATOM 1031 N N . LEU A 1 149 ? 3.494 -10.777 -19.851 1.00 97.75 149 LEU A N 1
ATOM 1032 C CA . LEU A 1 149 ? 2.417 -10.082 -19.131 1.00 97.75 149 LEU A CA 1
ATOM 1033 C C . LEU A 1 149 ? 2.779 -8.624 -18.815 1.00 97.75 149 LEU A C 1
ATOM 1035 O O . LEU A 1 149 ? 1.935 -7.740 -18.959 1.00 97.75 149 LEU A O 1
ATOM 1039 N N . ILE A 1 150 ? 4.032 -8.349 -18.443 1.00 98.12 150 ILE A N 1
ATOM 1040 C CA . ILE A 1 150 ? 4.531 -6.979 -18.252 1.00 98.12 150 ILE A CA 1
ATOM 1041 C C . ILE A 1 150 ? 4.465 -6.204 -19.572 1.00 98.12 150 ILE A C 1
ATOM 1043 O O . ILE A 1 150 ? 4.007 -5.066 -19.593 1.00 98.12 150 ILE A O 1
ATOM 1047 N N . LYS A 1 151 ? 4.851 -6.825 -20.693 1.00 97.12 151 LYS A N 1
ATOM 1048 C CA . LYS A 1 151 ? 4.778 -6.203 -22.025 1.00 97.12 151 LYS A CA 1
ATOM 1049 C C . LYS A 1 151 ? 3.349 -5.855 -22.452 1.00 97.12 151 LYS A C 1
ATOM 1051 O O . LYS A 1 151 ? 3.149 -4.893 -23.188 1.00 97.12 151 LYS A O 1
ATOM 1056 N N . LEU A 1 152 ? 2.364 -6.619 -21.982 1.00 96.62 152 LEU A N 1
ATOM 1057 C CA . LEU A 1 152 ? 0.938 -6.350 -22.182 1.00 96.62 152 LEU A CA 1
ATOM 1058 C C . LEU A 1 152 ? 0.380 -5.282 -21.223 1.00 96.62 152 LEU A C 1
ATOM 1060 O O . LEU A 1 152 ? -0.794 -4.943 -21.327 1.00 96.62 152 LEU A O 1
ATOM 1064 N N . ASN A 1 153 ? 1.187 -4.756 -20.291 1.00 96.81 153 ASN A N 1
ATOM 1065 C CA . 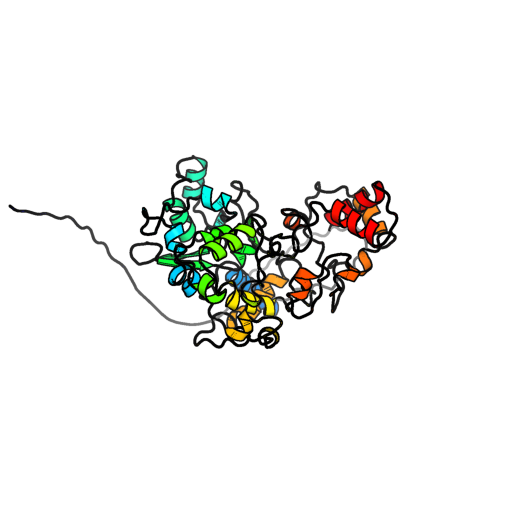ASN A 1 153 ? 0.732 -3.943 -19.155 1.00 96.81 153 ASN A CA 1
ATOM 1066 C C . ASN A 1 153 ? -0.356 -4.645 -18.318 1.00 96.81 153 ASN A C 1
ATOM 1068 O O . ASN A 1 153 ? -1.237 -3.994 -17.753 1.00 96.81 153 ASN A O 1
ATOM 1072 N N . ALA A 1 154 ? -0.305 -5.980 -18.255 1.00 98.00 154 ALA A N 1
ATOM 1073 C CA . ALA A 1 154 ? -1.264 -6.785 -17.510 1.00 98.00 154 ALA A CA 1
ATOM 1074 C C . ALA A 1 154 ? -0.874 -6.938 -16.034 1.00 98.00 154 ALA A C 1
ATOM 1076 O O . ALA A 1 154 ? -1.743 -7.161 -15.201 1.00 98.00 154 ALA A O 1
ATOM 1077 N N . VAL A 1 155 ? 0.405 -6.797 -15.673 1.00 98.50 155 VAL A N 1
ATOM 1078 C CA . VAL A 1 155 ? 0.818 -6.812 -14.260 1.00 98.50 155 VAL A CA 1
ATOM 1079 C C . VAL A 1 155 ? 0.473 -5.467 -13.620 1.00 98.50 155 VAL A C 1
ATOM 1081 O O . VAL A 1 155 ? 1.030 -4.432 -13.981 1.00 98.50 155 VAL A O 1
ATOM 1084 N N . VAL A 1 156 ? -0.463 -5.475 -12.672 1.00 98.75 156 VAL A N 1
ATOM 1085 C CA . VAL A 1 156 ? -0.972 -4.258 -12.029 1.00 98.75 156 VAL A CA 1
ATOM 1086 C C . VAL A 1 156 ? 0.156 -3.563 -11.272 1.00 98.75 156 VAL A C 1
ATOM 1088 O O . VAL A 1 156 ? 0.795 -4.165 -10.410 1.00 98.75 156 VAL A O 1
ATOM 1091 N N . GLY A 1 157 ? 0.376 -2.280 -11.565 1.00 98.25 157 GLY A N 1
ATOM 1092 C CA . GLY A 1 157 ? 1.345 -1.465 -10.842 1.00 98.25 157 GLY A CA 1
ATOM 1093 C C . GLY A 1 157 ? 2.758 -1.446 -11.419 1.00 98.25 157 GLY A C 1
ATOM 1094 O O . GLY A 1 157 ? 3.605 -0.756 -10.855 1.00 98.25 157 GLY A O 1
ATOM 1095 N N . ILE A 1 158 ? 3.027 -2.177 -12.506 1.00 98.19 158 ILE A N 1
ATOM 1096 C CA . ILE A 1 158 ? 4.359 -2.290 -13.115 1.00 98.19 158 ILE A CA 1
ATOM 1097 C C . ILE A 1 158 ? 4.301 -1.861 -14.582 1.00 98.19 158 ILE A C 1
ATOM 1099 O O . ILE A 1 158 ? 3.469 -2.347 -15.346 1.00 98.19 158 ILE A O 1
ATOM 1103 N N . THR A 1 159 ? 5.232 -0.995 -14.985 1.00 98.06 159 THR A N 1
ATOM 1104 C CA . THR A 1 159 ? 5.488 -0.665 -16.394 1.00 98.06 159 THR A CA 1
ATOM 1105 C C . THR A 1 159 ? 6.856 -1.208 -16.787 1.00 98.06 159 THR A C 1
ATOM 1107 O O . THR A 1 159 ? 7.862 -0.832 -16.185 1.00 98.06 159 THR A O 1
ATOM 1110 N N . GLY A 1 160 ? 6.915 -2.063 -17.809 1.00 97.94 160 GLY A N 1
ATOM 1111 C CA . GLY A 1 160 ? 8.181 -2.510 -18.396 1.00 97.94 160 GLY A CA 1
ATOM 1112 C C . GLY A 1 160 ? 8.633 -1.615 -19.546 1.00 97.94 160 GLY A C 1
ATOM 1113 O O . GLY A 1 160 ? 7.820 -1.210 -20.377 1.00 97.94 160 GLY A O 1
ATOM 1114 N N . ILE A 1 161 ? 9.935 -1.353 -19.622 1.00 98.19 161 ILE A N 1
ATOM 1115 C CA . ILE A 1 161 ? 10.584 -0.704 -20.763 1.00 98.19 161 ILE A CA 1
ATOM 1116 C C . ILE A 1 161 ? 11.316 -1.780 -21.558 1.00 98.19 161 ILE A C 1
ATOM 1118 O O . ILE A 1 161 ? 12.051 -2.586 -20.989 1.00 98.19 161 ILE A O 1
ATOM 1122 N N . PHE A 1 162 ? 11.096 -1.808 -22.870 1.00 97.75 162 PHE A N 1
ATOM 1123 C CA . PHE A 1 162 ? 11.654 -2.823 -23.757 1.00 97.75 162 PHE A CA 1
ATOM 1124 C C . PHE A 1 162 ? 12.534 -2.179 -24.823 1.00 97.75 162 PHE A C 1
ATOM 1126 O O . PHE A 1 162 ? 12.188 -1.125 -25.355 1.00 97.75 162 PHE A O 1
ATOM 1133 N N . ASP A 1 163 ? 13.662 -2.815 -25.131 1.00 95.50 163 ASP A N 1
ATOM 1134 C CA . ASP A 1 163 ? 14.522 -2.407 -26.241 1.00 95.50 163 ASP A CA 1
ATOM 1135 C C . ASP A 1 163 ? 13.961 -2.842 -27.611 1.00 95.50 163 ASP A C 1
ATOM 1137 O O . ASP A 1 163 ? 12.944 -3.537 -27.707 1.00 95.50 163 ASP A O 1
ATOM 1141 N N . ASP A 1 164 ? 14.647 -2.455 -28.691 1.00 94.31 164 ASP A N 1
ATOM 1142 C CA . ASP A 1 164 ? 14.264 -2.804 -30.068 1.00 94.31 164 ASP A CA 1
ATOM 1143 C C . ASP A 1 164 ? 14.266 -4.323 -30.333 1.00 94.31 164 ASP A C 1
ATOM 1145 O O . ASP A 1 164 ? 13.583 -4.799 -31.243 1.00 94.31 164 ASP A O 1
ATOM 1149 N N . ALA A 1 165 ? 15.019 -5.101 -29.546 1.00 91.56 165 ALA A N 1
ATOM 1150 C CA . ALA A 1 165 ? 15.040 -6.560 -29.617 1.00 91.56 165 ALA A CA 1
ATOM 1151 C C . ALA A 1 165 ? 13.882 -7.204 -28.830 1.00 91.56 165 ALA A C 1
ATOM 1153 O O . ALA A 1 165 ? 13.648 -8.408 -28.945 1.00 91.56 165 ALA A O 1
ATOM 1154 N N . GLY A 1 166 ? 13.123 -6.411 -28.071 1.00 92.56 166 GLY A N 1
ATOM 1155 C CA . GLY A 1 166 ? 12.027 -6.868 -27.230 1.00 92.56 166 GLY A CA 1
ATOM 1156 C C . GLY A 1 166 ? 12.468 -7.408 -25.871 1.00 92.56 166 GLY A C 1
ATOM 1157 O O . GLY A 1 166 ? 11.655 -8.073 -25.227 1.00 92.56 166 GLY A O 1
ATOM 1158 N N . THR A 1 167 ? 13.697 -7.122 -25.438 1.00 95.19 167 THR A N 1
ATOM 1159 C CA . THR A 1 167 ? 14.238 -7.474 -24.115 1.00 95.19 167 THR A CA 1
ATOM 1160 C C . THR A 1 167 ? 13.784 -6.451 -23.079 1.00 95.19 167 THR A C 1
ATOM 1162 O O . THR A 1 167 ? 13.763 -5.255 -23.370 1.00 95.19 167 THR A O 1
ATOM 1165 N N . LEU A 1 168 ? 13.433 -6.897 -21.868 1.00 97.88 168 LEU A N 1
ATOM 1166 C CA . LEU A 1 168 ? 13.067 -6.010 -20.758 1.00 97.88 168 LEU A CA 1
ATOM 1167 C C . LEU A 1 168 ? 14.309 -5.251 -20.256 1.00 97.88 168 LEU A C 1
ATOM 1169 O O . LEU A 1 168 ? 15.104 -5.779 -19.478 1.00 97.88 168 LEU A O 1
ATOM 1173 N N . SER A 1 169 ? 14.474 -4.011 -20.704 1.00 97.62 169 SER A N 1
ATOM 1174 C CA . SER A 1 169 ? 15.666 -3.197 -20.458 1.00 97.62 169 SER A CA 1
ATOM 1175 C C . SER A 1 169 ? 15.599 -2.399 -19.159 1.00 97.62 169 SER A C 1
ATOM 1177 O O . SER A 1 169 ? 16.634 -2.186 -18.535 1.00 97.62 169 SER A O 1
ATOM 1179 N N . SER A 1 170 ? 14.401 -2.004 -18.723 1.00 98.38 170 SER A N 1
ATOM 1180 C CA . SER A 1 170 ? 14.173 -1.301 -17.454 1.00 98.38 170 SER A CA 1
ATOM 1181 C C . SER A 1 170 ? 12.722 -1.493 -16.989 1.00 98.38 170 SER A C 1
ATOM 1183 O O . SER A 1 170 ? 11.908 -2.103 -17.690 1.00 98.38 170 SER A O 1
ATOM 1185 N N . MET A 1 171 ? 12.379 -1.007 -15.798 1.00 98.25 171 MET A N 1
ATOM 1186 C CA . MET A 1 171 ? 11.006 -1.031 -15.286 1.00 98.25 171 MET A CA 1
ATOM 1187 C C . MET A 1 171 ? 10.754 0.100 -14.295 1.00 98.25 171 MET A C 1
ATOM 1189 O O . MET A 1 171 ? 11.656 0.461 -13.552 1.00 98.25 171 MET A O 1
ATOM 1193 N N . GLY A 1 172 ? 9.518 0.587 -14.231 1.00 98.50 172 GLY A N 1
ATOM 1194 C CA . GLY A 1 172 ? 9.049 1.507 -13.194 1.00 98.50 172 GLY A CA 1
ATOM 1195 C C . GLY A 1 172 ? 7.802 0.976 -12.489 1.00 98.50 172 GLY A C 1
ATOM 1196 O O . GLY A 1 172 ? 7.159 0.029 -12.957 1.00 98.50 172 GLY A O 1
ATOM 1197 N N . ILE A 1 173 ? 7.450 1.602 -11.367 1.00 98.69 173 ILE A N 1
ATOM 1198 C CA . ILE A 1 173 ? 6.270 1.245 -10.567 1.00 98.69 173 ILE A CA 1
ATOM 1199 C C . ILE A 1 173 ? 5.244 2.377 -10.549 1.00 98.69 173 ILE A C 1
ATOM 1201 O O . ILE A 1 173 ? 5.588 3.531 -10.776 1.00 98.69 173 ILE A O 1
ATOM 1205 N N . GLN A 1 174 ? 3.985 2.050 -10.265 1.00 98.44 174 GLN A N 1
ATOM 1206 C CA . GLN A 1 174 ? 2.844 2.974 -10.297 1.00 98.44 174 GLN A CA 1
ATOM 1207 C C . GLN A 1 174 ? 2.123 2.993 -8.939 1.00 98.44 174 GLN A C 1
ATOM 1209 O O . GLN A 1 174 ? 2.254 2.059 -8.146 1.00 98.44 174 GLN A O 1
ATOM 1214 N N . CYS A 1 175 ? 1.256 3.983 -8.696 1.00 98.62 175 CYS A N 1
ATOM 1215 C CA . CYS A 1 175 ? 0.418 4.020 -7.486 1.00 98.62 175 CYS A CA 1
ATOM 1216 C C . CYS A 1 175 ? -0.450 2.755 -7.327 1.00 98.62 175 CYS A C 1
ATOM 1218 O O . CYS A 1 175 ? -0.674 2.279 -6.210 1.00 98.62 175 CYS A O 1
ATOM 1220 N N . ALA A 1 176 ? -0.915 2.195 -8.449 1.00 98.62 176 ALA A N 1
ATOM 1221 C CA . ALA A 1 176 ? -1.725 0.983 -8.486 1.00 98.62 176 ALA A CA 1
ATOM 1222 C C . ALA A 1 176 ? -1.019 -0.269 -7.931 1.00 98.62 176 ALA A C 1
ATOM 1224 O O . ALA A 1 176 ? -1.711 -1.210 -7.558 1.00 98.62 176 ALA A O 1
ATOM 1225 N N . LEU A 1 177 ? 0.317 -0.291 -7.818 1.00 98.69 177 LEU A N 1
ATOM 1226 C CA . LEU A 1 177 ? 1.049 -1.437 -7.261 1.00 98.69 177 LEU A CA 1
ATOM 1227 C C . LEU A 1 177 ? 0.586 -1.758 -5.833 1.00 98.69 177 LEU A C 1
ATOM 1229 O O . LEU A 1 177 ? 0.220 -2.892 -5.528 1.00 98.69 177 LEU A O 1
ATOM 1233 N N . CYS A 1 178 ? 0.552 -0.732 -4.980 1.00 98.44 178 CYS A N 1
ATOM 1234 C CA . CYS A 1 178 ? 0.133 -0.852 -3.585 1.00 98.44 178 CYS A CA 1
ATOM 1235 C C . CYS A 1 178 ? -1.371 -0.608 -3.406 1.00 98.44 178 CYS A C 1
ATOM 1237 O O . CYS A 1 178 ? -1.992 -1.192 -2.522 1.00 98.44 178 CYS A O 1
ATOM 1239 N N . HIS A 1 179 ? -1.972 0.256 -4.228 1.00 98.31 179 HIS A N 1
ATOM 1240 C CA . HIS A 1 179 ? -3.347 0.729 -4.033 1.00 98.31 179 HIS A CA 1
ATOM 1241 C C . HIS A 1 179 ? -4.335 0.183 -5.069 1.00 98.31 179 HIS A C 1
ATOM 1243 O O . HIS A 1 179 ? -5.346 0.821 -5.373 1.00 98.31 179 HIS A O 1
ATOM 1249 N N . SER A 1 180 ? -4.063 -0.981 -5.654 1.00 98.50 180 SER A N 1
ATOM 1250 C CA . SER A 1 180 ? -5.057 -1.735 -6.419 1.00 98.50 180 SER A CA 1
ATOM 1251 C C . SER A 1 180 ? -4.951 -3.225 -6.153 1.00 98.50 180 SER A C 1
ATOM 1253 O O . SER A 1 180 ? -3.878 -3.760 -5.887 1.00 98.50 180 SER A O 1
ATOM 1255 N N . THR A 1 181 ? -6.084 -3.904 -6.274 1.00 97.94 181 THR A N 1
ATOM 1256 C CA . THR A 1 181 ? -6.145 -5.365 -6.372 1.00 97.94 181 THR A CA 1
ATOM 1257 C C . THR A 1 181 ? -7.015 -5.750 -7.568 1.00 97.94 181 THR A C 1
ATOM 1259 O O . THR A 1 181 ? -7.350 -4.898 -8.393 1.00 97.94 181 THR A O 1
ATOM 1262 N N . VAL A 1 182 ? -7.374 -7.021 -7.677 1.00 98.31 182 VAL A N 1
ATOM 1263 C CA . VAL A 1 182 ? -8.362 -7.523 -8.631 1.00 98.31 182 VAL A CA 1
ATOM 1264 C C . VAL A 1 182 ? -9.472 -8.283 -7.911 1.00 98.31 182 VAL A C 1
ATOM 1266 O O . VAL A 1 182 ? -9.327 -8.628 -6.739 1.00 98.31 182 VAL A O 1
ATOM 1269 N N . ASP A 1 183 ? -10.584 -8.507 -8.602 1.00 97.19 183 ASP A N 1
ATOM 1270 C CA . ASP A 1 183 ? -11.772 -9.202 -8.086 1.00 97.19 183 ASP A CA 1
ATOM 1271 C C . ASP A 1 183 ? -11.720 -10.738 -8.191 1.00 97.19 183 ASP A C 1
ATOM 1273 O O . ASP A 1 183 ? -12.704 -11.409 -7.881 1.00 97.19 183 ASP A O 1
ATOM 1277 N N . ASP A 1 184 ? -10.582 -11.290 -8.623 1.00 97.12 184 ASP A N 1
ATOM 1278 C CA . ASP A 1 184 ? -10.345 -12.724 -8.823 1.00 97.12 184 ASP A CA 1
ATOM 1279 C C . ASP A 1 184 ? -11.330 -13.406 -9.801 1.00 97.12 184 ASP A C 1
ATOM 1281 O O . ASP A 1 184 ? -11.514 -14.625 -9.753 1.00 97.12 184 ASP A O 1
ATOM 1285 N N . ALA A 1 185 ? -11.963 -12.650 -10.713 1.00 97.25 185 ALA A N 1
ATOM 1286 C CA . ALA A 1 185 ? -12.966 -13.177 -11.645 1.00 97.25 185 ALA A CA 1
ATOM 1287 C C . ALA A 1 185 ? -12.435 -14.261 -12.605 1.00 97.25 185 ALA A C 1
ATOM 1289 O O . ALA A 1 185 ? -13.218 -15.067 -13.115 1.00 97.25 185 ALA A O 1
ATOM 1290 N N . PHE A 1 186 ? -11.122 -14.299 -12.855 1.00 95.19 186 PHE A N 1
ATOM 1291 C CA . PHE A 1 186 ? -10.485 -15.304 -13.707 1.00 95.19 186 PHE A CA 1
ATOM 1292 C C . PHE A 1 186 ? -9.795 -16.406 -12.891 1.00 95.19 186 PHE A C 1
ATOM 1294 O O . PHE A 1 186 ? -9.994 -17.592 -13.157 1.00 95.19 186 PHE A O 1
ATOM 1301 N N . ALA A 1 187 ? -8.978 -16.020 -11.910 1.00 94.81 187 ALA A N 1
ATOM 1302 C CA . ALA A 1 187 ? -8.277 -16.904 -10.979 1.00 94.81 187 ALA A CA 1
ATOM 1303 C C . ALA A 1 187 ? -7.838 -16.097 -9.739 1.00 94.81 187 ALA A C 1
ATOM 1305 O O . ALA A 1 187 ? -7.808 -14.871 -9.809 1.00 94.81 187 ALA A O 1
ATOM 1306 N N . PRO A 1 188 ? -7.434 -16.727 -8.620 1.00 96.31 188 PRO A N 1
ATOM 1307 C CA . PRO A 1 188 ? -6.873 -15.989 -7.488 1.00 96.31 188 PRO A CA 1
ATOM 1308 C C . PRO A 1 188 ? -5.696 -15.090 -7.909 1.00 96.31 188 PRO A C 1
ATOM 1310 O O . PRO A 1 188 ? -4.688 -15.571 -8.425 1.00 96.31 188 PRO A O 1
ATOM 1313 N N . GLY A 1 189 ? -5.828 -13.782 -7.692 1.00 97.25 189 GLY A N 1
ATOM 1314 C CA . GLY A 1 189 ? -4.882 -12.747 -8.108 1.00 97.25 189 GLY A CA 1
ATOM 1315 C C . GLY A 1 189 ? -4.974 -12.314 -9.578 1.00 97.25 189 GLY A C 1
ATOM 1316 O O . GLY A 1 189 ? -4.152 -11.500 -10.008 1.00 97.25 189 GLY A O 1
ATOM 1317 N N . VAL A 1 190 ? -5.969 -12.799 -10.330 1.00 98.19 190 VAL A N 1
ATOM 1318 C CA . VAL A 1 190 ? -6.228 -12.455 -11.739 1.00 98.19 190 VAL A CA 1
ATOM 1319 C C . VAL A 1 190 ? -7.706 -12.098 -11.939 1.00 98.19 190 VAL A C 1
ATOM 1321 O O . VAL A 1 190 ? -8.590 -12.939 -11.769 1.00 98.19 190 VAL A O 1
ATOM 1324 N N . GLY A 1 191 ? -7.993 -10.860 -12.337 1.00 98.19 191 GLY A N 1
ATOM 1325 C CA . GLY A 1 191 ? -9.372 -10.380 -12.451 1.00 98.19 191 GLY A CA 1
ATOM 1326 C C . GLY A 1 191 ? -9.476 -8.939 -12.939 1.00 98.19 191 GLY A C 1
ATOM 1327 O O . GLY A 1 191 ? -8.493 -8.369 -13.418 1.00 98.19 191 GLY A O 1
ATOM 1328 N N . HIS A 1 192 ? -10.659 -8.346 -12.800 1.00 98.06 192 HIS A N 1
ATOM 1329 C CA . HIS A 1 192 ? -10.892 -6.940 -13.115 1.00 98.06 192 HIS A CA 1
ATOM 1330 C C . HIS A 1 192 ? -10.258 -6.044 -12.055 1.00 98.06 192 HIS A C 1
ATOM 1332 O O . HIS A 1 192 ? -10.351 -6.306 -10.852 1.00 98.06 192 HIS A O 1
ATOM 1338 N N . ARG A 1 193 ? -9.620 -4.958 -12.495 1.00 97.56 193 ARG A N 1
ATOM 1339 C CA . ARG A 1 193 ? -8.895 -4.044 -11.606 1.00 97.56 193 ARG A CA 1
ATOM 1340 C C . ARG A 1 193 ? -9.825 -3.301 -10.644 1.00 97.56 193 ARG A C 1
ATOM 1342 O O . ARG A 1 193 ? -10.775 -2.635 -11.058 1.00 97.56 193 ARG A O 1
ATOM 1349 N N . LEU A 1 194 ? -9.470 -3.335 -9.364 1.00 98.06 194 LEU A N 1
ATOM 1350 C CA . LEU A 1 194 ? -10.135 -2.642 -8.268 1.00 98.06 194 LEU A CA 1
ATOM 1351 C C . LEU A 1 194 ? -9.222 -1.537 -7.712 1.00 98.06 194 LEU A C 1
ATOM 1353 O O . LEU A 1 194 ? -8.380 -1.779 -6.844 1.00 98.06 194 LEU A O 1
ATOM 1357 N N . ASP A 1 195 ? -9.388 -0.313 -8.213 1.00 98.25 195 ASP A N 1
ATOM 1358 C CA . ASP A 1 195 ? -8.586 0.845 -7.799 1.00 98.25 195 ASP A CA 1
ATOM 1359 C C . ASP A 1 195 ? -8.982 1.350 -6.407 1.00 98.25 195 ASP A C 1
ATOM 1361 O O . ASP A 1 195 ? -10.151 1.351 -6.020 1.00 98.25 195 ASP A O 1
ATOM 1365 N N . GLY A 1 196 ? -7.996 1.820 -5.646 1.00 97.75 196 GLY A N 1
ATOM 1366 C CA . GLY A 1 196 ? -8.182 2.334 -4.291 1.00 97.75 196 GLY A CA 1
ATOM 1367 C C . GLY A 1 196 ? -8.133 1.262 -3.207 1.00 97.75 196 GLY A C 1
ATOM 1368 O O . GLY A 1 196 ? -7.970 1.595 -2.029 1.00 97.75 196 GLY A O 1
ATOM 1369 N N . TRP A 1 197 ? -8.253 -0.009 -3.589 1.00 98.12 197 TRP A N 1
ATOM 1370 C CA . TRP A 1 197 ? -8.163 -1.146 -2.684 1.00 98.12 197 TRP A CA 1
ATOM 1371 C C . TRP A 1 197 ? -6.706 -1.365 -2.266 1.00 98.12 197 TRP A C 1
ATOM 1373 O O . TRP A 1 197 ? -5.836 -1.428 -3.134 1.00 98.12 197 TRP A O 1
ATOM 1383 N N . PRO A 1 198 ? -6.407 -1.499 -0.965 1.00 97.94 198 PRO A N 1
ATOM 1384 C CA . PRO A 1 198 ? -5.052 -1.792 -0.531 1.00 97.94 198 PRO A CA 1
ATOM 1385 C C . PRO A 1 198 ? -4.677 -3.218 -0.937 1.00 97.94 198 PRO A C 1
ATOM 1387 O O . PRO A 1 198 ? -5.397 -4.168 -0.620 1.00 97.94 198 PRO A O 1
ATOM 1390 N N . ASN A 1 199 ? -3.533 -3.389 -1.597 1.00 98.50 199 ASN A N 1
ATOM 1391 C CA . ASN A 1 199 ? -3.012 -4.709 -1.919 1.00 98.50 199 ASN A CA 1
ATOM 1392 C C . ASN A 1 199 ? -2.436 -5.366 -0.656 1.00 98.50 199 ASN A C 1
ATOM 1394 O O . ASN A 1 199 ? -1.241 -5.307 -0.377 1.00 98.50 199 ASN A O 1
ATOM 1398 N N . ARG A 1 200 ? -3.316 -5.998 0.125 1.00 97.69 200 ARG A N 1
ATOM 1399 C CA . ARG A 1 200 ? -2.982 -6.708 1.370 1.00 97.69 200 ARG A CA 1
ATOM 1400 C C . ARG A 1 200 ? -2.155 -7.984 1.170 1.00 97.69 200 ARG A C 1
ATOM 1402 O O . ARG A 1 200 ? -1.778 -8.607 2.159 1.00 97.69 200 ARG A O 1
ATOM 1409 N N . ASP A 1 201 ? -1.880 -8.361 -0.075 1.00 98.00 201 ASP A N 1
ATOM 1410 C CA . ASP A 1 201 ? -1.074 -9.534 -0.423 1.00 98.00 201 ASP A CA 1
ATOM 1411 C C . ASP A 1 201 ? 0.362 -9.171 -0.776 1.00 98.00 201 ASP A C 1
ATOM 1413 O O . ASP A 1 201 ? 1.254 -10.005 -0.634 1.00 98.00 201 ASP A O 1
ATOM 1417 N N . LEU A 1 202 ? 0.582 -7.942 -1.245 1.00 98.75 202 LEU A N 1
ATOM 1418 C CA . LEU A 1 202 ? 1.852 -7.518 -1.813 1.00 98.75 202 LEU A CA 1
ATOM 1419 C C . LEU A 1 202 ? 2.973 -7.592 -0.781 1.00 98.75 202 LEU A C 1
ATOM 1421 O O . LEU A 1 202 ? 2.965 -6.869 0.214 1.00 98.75 202 LEU A O 1
ATOM 1425 N N . ASN A 1 203 ? 3.971 -8.427 -1.036 1.00 98.75 203 ASN A N 1
ATOM 1426 C CA . ASN A 1 203 ? 5.169 -8.499 -0.217 1.00 98.75 203 ASN A CA 1
ATOM 1427 C C . ASN A 1 203 ? 6.247 -7.575 -0.792 1.00 98.75 203 ASN A C 1
ATOM 1429 O O . ASN A 1 203 ? 7.185 -8.027 -1.450 1.00 98.75 203 ASN A O 1
ATOM 1433 N N . VAL A 1 204 ? 6.089 -6.268 -0.551 1.00 98.56 204 VAL A N 1
ATOM 1434 C CA . VAL A 1 204 ? 7.014 -5.235 -1.050 1.00 98.56 204 VAL A CA 1
ATOM 1435 C C . VAL A 1 204 ? 8.440 -5.532 -0.595 1.00 98.56 204 VAL A C 1
ATOM 1437 O O . VAL A 1 204 ? 9.358 -5.519 -1.407 1.00 98.56 204 VAL A O 1
ATOM 1440 N N . GLY A 1 205 ? 8.616 -5.883 0.681 1.00 98.38 205 GLY A N 1
ATOM 1441 C CA . GLY A 1 205 ? 9.922 -6.185 1.256 1.00 98.38 205 GLY A CA 1
ATOM 1442 C C . GLY A 1 205 ? 10.643 -7.322 0.532 1.00 98.38 205 GLY A C 1
ATOM 1443 O O . GLY A 1 205 ? 11.784 -7.151 0.110 1.00 98.38 205 GLY A O 1
ATOM 1444 N N . ALA A 1 206 ? 9.970 -8.455 0.303 1.00 98.50 206 ALA A N 1
ATOM 1445 C CA . ALA A 1 206 ? 10.568 -9.578 -0.423 1.00 98.50 206 ALA A CA 1
ATOM 1446 C C . ALA A 1 206 ? 10.862 -9.250 -1.896 1.00 98.50 206 ALA A C 1
ATOM 1448 O O . ALA A 1 206 ? 11.877 -9.699 -2.427 1.00 98.50 206 ALA A O 1
ATOM 1449 N N . ILE A 1 207 ? 10.007 -8.456 -2.553 1.00 98.38 207 ILE A N 1
ATOM 1450 C CA . ILE A 1 207 ? 10.236 -8.008 -3.934 1.00 98.38 207 ILE A CA 1
ATOM 1451 C C . ILE A 1 207 ? 11.499 -7.147 -4.001 1.00 98.38 207 ILE A C 1
ATOM 1453 O O . ILE A 1 207 ? 12.398 -7.454 -4.782 1.00 98.38 207 ILE A O 1
ATOM 1457 N N . VAL A 1 208 ? 11.614 -6.122 -3.151 1.00 98.31 208 VAL A N 1
ATOM 1458 C CA . VAL A 1 208 ? 12.804 -5.260 -3.109 1.00 98.31 208 VAL A CA 1
ATOM 1459 C C . VAL A 1 208 ? 14.042 -6.082 -2.751 1.00 98.31 208 VAL A C 1
ATOM 1461 O O . VAL A 1 208 ? 15.060 -5.966 -3.421 1.00 98.31 208 VAL A O 1
ATOM 1464 N N . ALA A 1 209 ? 13.954 -6.974 -1.760 1.00 98.25 209 ALA A N 1
ATOM 1465 C CA . ALA A 1 209 ? 15.074 -7.813 -1.327 1.00 98.25 209 ALA A CA 1
ATOM 1466 C C . ALA A 1 209 ? 15.579 -8.789 -2.407 1.00 98.25 209 ALA A C 1
ATOM 1468 O O . ALA A 1 209 ? 16.681 -9.319 -2.273 1.00 98.25 209 ALA A O 1
ATOM 1469 N N . SER A 1 210 ? 14.790 -9.034 -3.459 1.00 97.00 210 SER A N 1
ATOM 1470 C CA . SER A 1 210 ? 15.188 -9.857 -4.608 1.00 97.00 210 SER A CA 1
ATOM 1471 C C . SER A 1 210 ? 16.005 -9.101 -5.663 1.00 97.00 210 SER A C 1
ATOM 1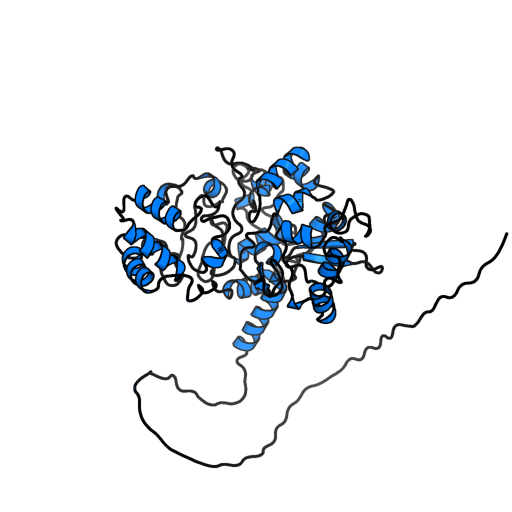473 O O . SER A 1 210 ? 16.516 -9.724 -6.596 1.00 97.00 210 SER A O 1
ATOM 1475 N N . ALA A 1 211 ? 16.135 -7.777 -5.531 1.00 98.06 211 ALA A N 1
ATOM 1476 C CA . ALA A 1 211 ? 16.885 -6.952 -6.466 1.00 98.06 211 ALA A CA 1
ATOM 1477 C C . ALA A 1 211 ? 18.377 -7.359 -6.505 1.00 98.06 211 ALA A C 1
ATOM 1479 O O . ALA A 1 211 ? 18.970 -7.593 -5.447 1.00 98.06 211 ALA A O 1
ATOM 1480 N N . PRO A 1 212 ? 19.013 -7.423 -7.692 1.00 98.00 212 PRO A N 1
ATOM 1481 C CA . PRO A 1 212 ? 20.430 -7.770 -7.811 1.00 98.00 212 PRO A CA 1
ATOM 1482 C C . PRO A 1 212 ? 21.386 -6.802 -7.105 1.00 98.00 212 PRO A C 1
ATOM 1484 O O . PRO A 1 212 ? 22.460 -7.226 -6.678 1.00 98.00 212 PRO A O 1
ATOM 1487 N N . ASP A 1 213 ? 21.013 -5.525 -6.976 1.00 98.31 213 ASP A N 1
ATOM 1488 C CA . ASP A 1 213 ? 21.820 -4.513 -6.294 1.00 98.31 213 ASP A CA 1
ATOM 1489 C C . ASP A 1 213 ? 21.004 -3.762 -5.227 1.00 98.31 213 ASP A C 1
ATOM 1491 O O . ASP A 1 213 ? 20.072 -3.022 -5.525 1.00 98.31 213 ASP A O 1
ATOM 1495 N N . LEU A 1 214 ? 21.383 -3.939 -3.958 1.00 98.56 214 LEU A N 1
ATOM 1496 C CA . LEU A 1 214 ? 20.805 -3.236 -2.805 1.00 98.56 214 LEU A CA 1
ATOM 1497 C C . LEU A 1 214 ? 21.755 -2.187 -2.213 1.00 98.56 214 LEU A C 1
ATOM 1499 O O . LEU A 1 214 ? 21.509 -1.668 -1.121 1.00 98.56 214 LEU A O 1
ATOM 1503 N N . SER A 1 215 ? 22.845 -1.859 -2.908 1.00 98.62 215 SER A N 1
ATOM 1504 C CA . SER A 1 215 ? 23.842 -0.893 -2.444 1.00 98.62 215 SER A CA 1
ATOM 1505 C C . SER A 1 215 ? 23.243 0.494 -2.220 1.00 98.62 215 SER A C 1
ATOM 1507 O O . SER A 1 215 ? 23.629 1.162 -1.266 1.00 98.62 215 SER A O 1
ATOM 1509 N N . ALA A 1 216 ? 22.253 0.910 -3.016 1.00 98.06 216 ALA A N 1
ATOM 1510 C CA . ALA A 1 216 ? 21.548 2.175 -2.813 1.00 98.06 216 ALA A CA 1
ATOM 1511 C C . ALA A 1 216 ? 20.888 2.253 -1.422 1.00 98.06 216 ALA A C 1
ATOM 1513 O O . ALA A 1 216 ? 21.074 3.237 -0.709 1.00 98.06 216 ALA A O 1
ATOM 1514 N N . PHE A 1 217 ? 20.198 1.189 -0.998 1.00 98.31 217 PHE A N 1
ATOM 1515 C CA . PHE A 1 217 ? 19.599 1.099 0.337 1.00 98.31 217 PHE A CA 1
ATOM 1516 C C . PHE A 1 217 ? 20.657 0.974 1.436 1.00 98.31 217 PHE A C 1
ATOM 1518 O O . PHE A 1 217 ? 20.568 1.661 2.450 1.00 98.31 217 PHE A O 1
ATOM 1525 N N . ALA A 1 218 ? 21.674 0.134 1.232 1.00 98.62 218 ALA A N 1
ATOM 1526 C CA . ALA A 1 218 ? 22.761 -0.063 2.192 1.00 98.62 218 ALA A CA 1
ATOM 1527 C C . ALA A 1 218 ? 23.520 1.246 2.470 1.00 98.62 218 ALA A C 1
ATOM 1529 O O . ALA A 1 218 ? 23.789 1.582 3.621 1.00 98.62 218 ALA A O 1
ATOM 1530 N N . ASN A 1 219 ? 23.795 2.024 1.421 1.00 98.50 219 ASN A N 1
ATOM 1531 C CA . ASN A 1 219 ? 24.451 3.324 1.522 1.00 98.50 219 ASN A CA 1
ATOM 1532 C C . ASN A 1 219 ? 23.554 4.370 2.195 1.00 98.50 219 ASN A C 1
ATOM 1534 O O . ASN A 1 219 ? 24.050 5.138 3.014 1.00 98.50 219 ASN A O 1
ATOM 1538 N N . LEU A 1 220 ? 22.256 4.400 1.865 1.00 98.19 220 LEU A N 1
ATOM 1539 C CA . LEU A 1 220 ? 21.300 5.336 2.465 1.00 98.19 220 LEU A CA 1
ATOM 1540 C C . LEU A 1 220 ? 21.134 5.092 3.971 1.00 98.19 220 LEU A C 1
ATOM 1542 O O . LEU A 1 220 ? 21.109 6.042 4.749 1.00 98.19 220 LEU A O 1
ATOM 1546 N N . LEU A 1 221 ? 21.024 3.821 4.364 1.00 98.12 221 LEU A N 1
ATOM 1547 C CA . LEU A 1 221 ? 20.807 3.391 5.747 1.00 98.12 221 LEU A CA 1
ATOM 1548 C C . LEU A 1 221 ? 22.112 3.226 6.544 1.00 98.12 221 LEU A C 1
ATOM 1550 O O . LEU A 1 221 ? 22.057 2.997 7.748 1.00 98.12 221 LEU A O 1
ATOM 1554 N N . GLU A 1 222 ? 23.272 3.329 5.889 1.00 97.88 222 GLU A N 1
ATOM 1555 C CA . GLU A 1 222 ? 24.608 3.149 6.478 1.00 97.88 222 GLU A CA 1
ATOM 1556 C C . GLU A 1 222 ? 24.802 1.787 7.170 1.00 97.88 222 GLU A C 1
ATOM 1558 O O . GLU A 1 222 ? 25.435 1.673 8.222 1.00 97.88 222 GLU A O 1
ATOM 1563 N N . VAL A 1 223 ? 24.275 0.729 6.550 1.00 98.44 223 VAL A N 1
ATOM 1564 C CA . VAL A 1 223 ? 24.374 -0.665 7.015 1.00 98.44 223 VAL A CA 1
ATOM 1565 C C . VAL A 1 223 ? 24.831 -1.586 5.886 1.00 98.44 223 VAL A C 1
ATOM 1567 O O . VAL A 1 223 ? 24.919 -1.182 4.729 1.00 98.44 223 VAL A O 1
ATOM 1570 N N . ASP A 1 224 ? 25.133 -2.845 6.199 1.00 98.44 224 ASP A N 1
ATOM 1571 C CA . ASP A 1 224 ? 25.456 -3.833 5.171 1.00 98.44 224 ASP A CA 1
ATOM 1572 C C . ASP A 1 224 ? 24.204 -4.384 4.458 1.00 98.44 224 ASP A C 1
ATOM 1574 O O . ASP A 1 224 ? 23.080 -4.334 4.960 1.00 98.44 224 ASP A O 1
ATOM 1578 N N . ILE A 1 225 ? 24.403 -4.930 3.254 1.00 98.56 225 ILE A N 1
ATOM 1579 C CA . ILE A 1 225 ? 23.328 -5.525 2.443 1.00 98.56 225 ILE A CA 1
ATOM 1580 C C . ILE A 1 225 ? 22.570 -6.643 3.195 1.00 98.56 225 ILE A C 1
ATOM 1582 O O . ILE A 1 225 ? 21.340 -6.641 3.143 1.00 98.56 225 ILE A O 1
ATOM 1586 N N . PRO A 1 226 ? 23.221 -7.579 3.921 1.00 98.69 226 PRO A N 1
ATOM 1587 C CA . PRO A 1 226 ? 22.504 -8.568 4.734 1.00 98.69 226 PRO A CA 1
ATOM 1588 C C . PRO A 1 226 ? 21.539 -7.952 5.758 1.00 98.69 226 PRO A C 1
ATOM 1590 O O . PRO A 1 226 ? 20.445 -8.485 5.975 1.00 98.69 226 PRO A O 1
ATOM 1593 N N . THR A 1 227 ? 21.906 -6.818 6.356 1.00 98.56 227 THR A N 1
ATOM 1594 C CA . THR A 1 227 ? 21.035 -6.065 7.263 1.00 98.56 227 THR A CA 1
ATOM 1595 C C . THR A 1 227 ? 19.842 -5.484 6.510 1.00 98.56 227 THR A C 1
ATOM 1597 O O . THR A 1 227 ? 18.712 -5.672 6.956 1.00 98.56 227 THR A O 1
ATOM 1600 N N . VAL A 1 228 ? 20.054 -4.874 5.336 1.00 98.69 228 VAL A N 1
ATOM 1601 C CA . VAL A 1 228 ? 18.956 -4.389 4.473 1.00 98.69 228 VAL A CA 1
ATOM 1602 C C . VAL A 1 228 ? 17.980 -5.519 4.137 1.00 98.69 228 VAL A C 1
ATOM 1604 O O . VAL A 1 228 ? 16.776 -5.371 4.320 1.00 98.69 228 VAL A O 1
ATOM 1607 N N . ILE A 1 229 ? 18.488 -6.678 3.713 1.00 98.62 229 ILE A N 1
ATOM 1608 C CA . ILE A 1 229 ? 17.670 -7.856 3.387 1.00 98.62 229 ILE A CA 1
ATOM 1609 C C . ILE A 1 229 ? 16.871 -8.329 4.608 1.00 98.62 229 ILE A C 1
ATOM 1611 O O . ILE A 1 229 ? 15.704 -8.695 4.478 1.00 98.62 229 ILE A O 1
ATOM 1615 N N . THR A 1 230 ? 17.476 -8.317 5.798 1.00 98.44 230 THR A N 1
ATOM 1616 C CA . THR A 1 230 ? 1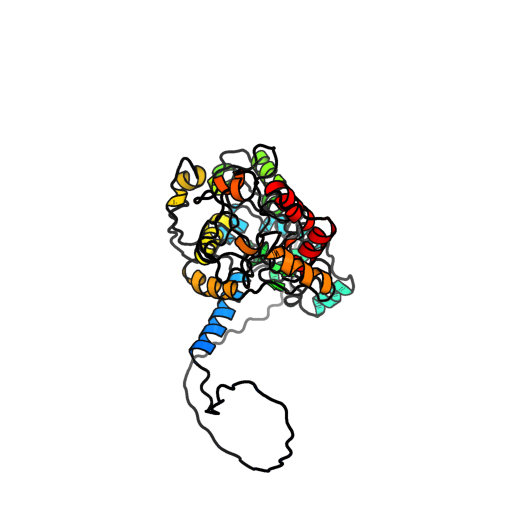6.794 -8.688 7.048 1.00 98.44 230 THR A CA 1
ATOM 1617 C C . THR A 1 230 ? 15.652 -7.724 7.363 1.00 98.44 230 THR A C 1
ATOM 1619 O O . THR A 1 230 ? 14.551 -8.164 7.692 1.00 98.44 230 THR A O 1
ATOM 1622 N N . VAL A 1 231 ? 15.891 -6.418 7.219 1.00 98.44 231 VAL A N 1
ATOM 1623 C CA . VAL A 1 231 ? 14.876 -5.377 7.423 1.00 98.44 231 VAL A CA 1
ATOM 1624 C C . VAL A 1 231 ? 13.730 -5.534 6.428 1.00 98.44 231 VAL A C 1
ATOM 1626 O O . VAL A 1 231 ? 12.582 -5.649 6.852 1.00 98.44 231 VAL A O 1
ATOM 1629 N N . LEU A 1 232 ? 14.025 -5.618 5.130 1.00 98.62 232 LEU A N 1
ATOM 1630 C CA . LEU A 1 232 ? 13.014 -5.757 4.080 1.00 98.62 232 LEU A CA 1
ATOM 1631 C C . LEU A 1 232 ? 12.164 -7.021 4.271 1.00 98.62 232 LEU A C 1
ATOM 1633 O O . LEU A 1 232 ? 10.937 -6.960 4.249 1.00 98.62 232 LEU A O 1
ATOM 1637 N N . ASN A 1 233 ? 12.788 -8.169 4.550 1.00 98.44 233 ASN A N 1
ATOM 1638 C CA . ASN A 1 233 ? 12.052 -9.415 4.782 1.00 98.44 233 ASN A CA 1
ATOM 1639 C C . ASN A 1 233 ? 11.226 -9.413 6.079 1.00 98.44 233 ASN A C 1
ATOM 1641 O O . ASN A 1 233 ? 10.338 -10.252 6.227 1.00 98.44 233 ASN A O 1
ATOM 1645 N N . SER A 1 234 ? 11.475 -8.481 7.006 1.00 97.94 234 SER A N 1
ATOM 1646 C CA . SER A 1 234 ? 10.670 -8.350 8.226 1.00 97.94 234 SER A CA 1
ATOM 1647 C C . SER A 1 234 ? 9.277 -7.764 7.977 1.00 97.94 234 SER A C 1
ATOM 1649 O O . SER A 1 234 ? 8.388 -7.961 8.804 1.00 97.94 234 SER A O 1
ATOM 1651 N N . TRP A 1 235 ? 9.076 -7.049 6.863 1.00 98.31 235 TRP A N 1
ATOM 1652 C CA . TRP A 1 235 ? 7.825 -6.340 6.589 1.00 98.31 235 TRP A CA 1
ATOM 1653 C C . TRP A 1 235 ? 6.658 -7.305 6.384 1.00 98.31 235 TRP A C 1
ATOM 1655 O O . TRP A 1 235 ? 5.598 -7.136 6.980 1.00 98.31 235 TRP A O 1
ATOM 1665 N N . GLY A 1 236 ? 6.872 -8.345 5.577 1.00 97.50 236 GLY A N 1
ATOM 1666 C CA . GLY A 1 236 ? 5.847 -9.320 5.218 1.00 97.50 236 GLY A CA 1
ATOM 1667 C C . GLY A 1 236 ? 4.755 -8.784 4.272 1.00 97.50 236 GLY A C 1
ATOM 1668 O O . GLY A 1 236 ? 4.795 -7.632 3.837 1.00 97.50 236 GLY A O 1
ATOM 1669 N N . PRO A 1 237 ? 3.774 -9.635 3.913 1.00 98.00 237 PRO A N 1
ATOM 1670 C CA . PRO A 1 237 ? 2.707 -9.290 2.974 1.00 98.00 237 PRO A CA 1
ATOM 1671 C C . PRO A 1 237 ? 1.817 -8.130 3.435 1.00 98.00 237 PRO A C 1
ATOM 1673 O O . PRO A 1 237 ? 1.447 -8.034 4.606 1.00 98.00 237 PRO A O 1
ATOM 1676 N N . GLY A 1 238 ? 1.420 -7.285 2.485 1.00 98.31 238 GLY A N 1
ATOM 1677 C CA . GLY A 1 238 ? 0.475 -6.191 2.686 1.00 98.31 238 GLY A CA 1
ATOM 1678 C C . GLY A 1 238 ? 1.026 -5.017 3.489 1.00 98.31 238 GLY A C 1
ATOM 1679 O O . GLY A 1 238 ? 0.228 -4.190 3.945 1.00 98.31 238 GLY A O 1
ATOM 1680 N N . LYS A 1 239 ? 2.349 -4.955 3.685 1.00 98.56 239 LYS A N 1
ATOM 1681 C CA . LYS A 1 239 ? 3.023 -3.953 4.509 1.00 98.56 239 LYS A CA 1
ATOM 1682 C C . LYS A 1 239 ? 4.128 -3.207 3.761 1.00 98.56 239 LYS A C 1
ATOM 1684 O O . LYS A 1 239 ? 4.765 -3.745 2.858 1.00 98.56 239 LYS A O 1
ATOM 1689 N N . PHE A 1 240 ? 4.341 -1.963 4.176 1.00 98.25 240 PHE A N 1
ATOM 1690 C CA . PHE A 1 240 ? 5.382 -1.063 3.695 1.00 98.25 240 PHE A CA 1
ATOM 1691 C C . PHE A 1 240 ? 5.802 -0.114 4.828 1.00 98.25 240 PHE A C 1
ATOM 1693 O O . PHE A 1 240 ? 4.959 0.329 5.613 1.00 98.25 240 PHE A O 1
ATOM 1700 N N . ASP A 1 241 ? 7.096 0.178 4.941 1.00 98.12 241 ASP A N 1
ATOM 1701 C CA . ASP A 1 241 ? 7.626 1.139 5.914 1.00 98.12 241 ASP A CA 1
ATOM 1702 C C . ASP A 1 241 ? 8.020 2.431 5.191 1.00 98.12 241 ASP A C 1
ATOM 1704 O O . ASP A 1 241 ? 9.125 2.536 4.661 1.00 98.12 241 ASP A O 1
ATOM 1708 N N . ALA A 1 242 ? 7.091 3.389 5.148 1.00 96.62 242 ALA A N 1
ATOM 1709 C CA . ALA A 1 242 ? 7.267 4.654 4.433 1.00 96.62 242 ALA A CA 1
ATOM 1710 C C . ALA A 1 242 ? 8.199 5.632 5.161 1.00 96.62 242 ALA A C 1
ATOM 1712 O O . ALA A 1 242 ? 8.577 6.655 4.607 1.00 96.62 242 ALA A O 1
ATOM 1713 N N . GLU A 1 243 ? 8.541 5.358 6.419 1.00 97.94 243 GLU A N 1
ATOM 1714 C CA . GLU A 1 243 ? 9.391 6.232 7.220 1.00 97.94 243 GLU A CA 1
ATOM 1715 C C . GLU A 1 243 ? 10.829 5.705 7.348 1.00 97.94 243 GLU A C 1
ATOM 1717 O O . GLU A 1 243 ? 11.712 6.454 7.772 1.00 97.94 243 GLU A O 1
ATOM 1722 N N . LEU A 1 244 ? 11.104 4.455 6.936 1.00 98.38 244 LEU A N 1
ATOM 1723 C CA . LEU A 1 244 ? 12.430 3.830 7.050 1.00 98.38 244 LEU A CA 1
ATOM 1724 C C . LEU A 1 244 ? 13.532 4.681 6.409 1.00 98.38 244 LEU A C 1
ATOM 1726 O O . LEU A 1 244 ? 14.592 4.871 7.006 1.00 98.38 244 LEU A O 1
ATOM 1730 N N . ALA A 1 245 ? 13.278 5.207 5.209 1.00 97.50 245 ALA A N 1
ATOM 1731 C CA . ALA A 1 245 ? 14.227 6.039 4.472 1.00 97.50 245 ALA A CA 1
ATOM 1732 C C . ALA A 1 245 ? 14.461 7.416 5.121 1.00 97.50 245 ALA A C 1
ATOM 1734 O O . ALA A 1 245 ? 15.384 8.128 4.727 1.00 97.50 245 ALA A O 1
ATOM 1735 N N . PHE A 1 246 ? 13.650 7.804 6.110 1.00 98.50 246 PHE A N 1
ATOM 1736 C CA . PHE A 1 246 ? 13.742 9.101 6.777 1.00 98.50 246 PHE A CA 1
ATOM 1737 C C . PHE A 1 246 ? 14.370 8.997 8.164 1.00 98.50 246 PHE A C 1
ATOM 1739 O O . PHE A 1 246 ? 15.189 9.847 8.526 1.00 98.50 246 PHE A O 1
ATOM 1746 N N . ASP A 1 247 ? 14.003 7.967 8.930 1.00 98.06 247 ASP A N 1
ATOM 1747 C CA . ASP A 1 247 ? 14.376 7.833 10.340 1.00 98.06 247 ASP A CA 1
ATOM 1748 C C . ASP A 1 247 ? 15.209 6.590 10.685 1.00 98.06 247 ASP A C 1
ATOM 1750 O O . ASP A 1 247 ? 15.769 6.523 11.780 1.00 98.06 247 ASP A O 1
ATOM 1754 N N . GLY A 1 248 ? 15.322 5.621 9.771 1.00 98.00 248 GLY A N 1
ATOM 1755 C CA . GLY A 1 248 ? 16.110 4.402 9.960 1.00 98.00 248 GLY A CA 1
ATOM 1756 C C . GLY A 1 248 ? 15.535 3.399 10.969 1.00 98.00 248 GLY A C 1
ATOM 1757 O O . GLY A 1 248 ? 16.227 2.453 11.350 1.00 98.00 248 GLY A O 1
ATOM 1758 N N . LYS A 1 249 ? 14.290 3.568 11.434 1.00 98.00 249 LYS A N 1
ATOM 1759 C CA . LYS A 1 249 ? 13.704 2.738 12.501 1.00 98.00 249 LYS A CA 1
ATOM 1760 C C . LYS A 1 249 ? 12.971 1.518 11.946 1.00 98.00 249 LYS A C 1
ATOM 1762 O O . LYS A 1 249 ? 11.752 1.502 11.867 1.00 98.00 249 LYS A O 1
ATOM 1767 N N . ALA A 1 250 ? 13.716 0.458 11.643 1.00 97.31 250 ALA A N 1
ATOM 1768 C CA . ALA A 1 250 ? 13.165 -0.777 11.069 1.00 97.31 250 ALA A CA 1
ATOM 1769 C C . ALA A 1 250 ? 12.310 -1.637 12.026 1.00 97.31 250 ALA A C 1
ATOM 1771 O O . ALA A 1 250 ? 11.460 -2.413 11.578 1.00 97.31 250 ALA A O 1
ATOM 1772 N N . PHE A 1 251 ? 12.550 -1.544 13.339 1.00 97.56 251 PHE A N 1
ATOM 1773 C CA . PHE A 1 251 ? 11.902 -2.387 14.345 1.00 97.56 251 PHE A CA 1
ATOM 1774 C C . PHE A 1 251 ? 11.360 -1.559 15.504 1.00 97.56 251 PHE A C 1
ATOM 1776 O O . PHE A 1 251 ? 11.982 -0.597 15.959 1.00 97.56 251 PHE A O 1
ATOM 1783 N N . ARG A 1 252 ? 10.207 -1.986 16.008 1.00 96.00 252 ARG A N 1
ATOM 1784 C CA . ARG A 1 252 ? 9.592 -1.477 17.231 1.00 96.00 252 ARG A CA 1
ATOM 1785 C C . ARG A 1 252 ? 10.384 -1.930 18.468 1.00 96.00 252 ARG A C 1
ATOM 1787 O O . ARG A 1 252 ? 11.130 -2.910 18.391 1.00 96.00 252 ARG A O 1
ATOM 1794 N N . PRO A 1 253 ? 10.171 -1.309 19.644 1.00 94.88 253 PRO A N 1
ATOM 1795 C CA . PRO A 1 253 ? 10.824 -1.722 20.890 1.00 94.88 253 PRO A CA 1
ATOM 1796 C C . PRO A 1 253 ? 10.560 -3.178 21.304 1.00 94.88 253 PRO A C 1
ATOM 1798 O O . PRO A 1 253 ? 11.375 -3.771 22.005 1.00 94.88 253 PRO A O 1
ATOM 1801 N N . ASP A 1 254 ? 9.442 -3.766 20.867 1.00 93.56 254 ASP A N 1
ATOM 1802 C CA . ASP A 1 254 ? 9.098 -5.172 21.114 1.00 93.56 254 ASP A CA 1
ATOM 1803 C C . ASP A 1 254 ? 9.760 -6.159 20.130 1.00 93.56 254 ASP A C 1
ATOM 1805 O O . ASP A 1 254 ? 9.540 -7.366 20.221 1.00 93.56 254 ASP A O 1
ATOM 1809 N N . GLY A 1 255 ? 10.572 -5.659 19.192 1.00 94.25 255 GLY A N 1
ATOM 1810 C CA . GLY A 1 255 ? 11.223 -6.439 18.140 1.00 94.25 255 GLY A CA 1
ATOM 1811 C C . GLY A 1 255 ? 10.338 -6.721 16.921 1.00 94.25 255 GLY A C 1
ATOM 1812 O O . GLY A 1 255 ? 10.809 -7.332 15.962 1.00 94.25 255 GLY A O 1
ATOM 1813 N N . GLY A 1 256 ? 9.074 -6.284 16.926 1.00 94.88 256 GLY A N 1
ATOM 1814 C CA . GLY A 1 256 ? 8.191 -6.362 15.766 1.00 94.88 256 GLY A CA 1
ATOM 1815 C C . GLY A 1 256 ? 8.620 -5.412 14.646 1.00 94.88 256 GLY A C 1
ATOM 1816 O O . GLY A 1 256 ? 9.298 -4.414 14.884 1.00 94.88 256 GLY A O 1
ATOM 1817 N N . THR A 1 257 ? 8.210 -5.707 13.412 1.00 96.44 257 THR A N 1
ATOM 1818 C CA . THR A 1 257 ? 8.477 -4.825 12.266 1.00 96.44 257 THR A CA 1
ATOM 1819 C C . THR A 1 257 ? 7.832 -3.448 12.449 1.00 96.44 257 THR A C 1
ATOM 1821 O O . THR A 1 257 ? 6.713 -3.341 12.958 1.00 96.44 257 THR A O 1
ATOM 1824 N N . ALA A 1 258 ? 8.528 -2.401 12.006 1.00 97.75 258 ALA A N 1
ATOM 1825 C CA . ALA A 1 258 ? 7.987 -1.052 11.895 1.00 97.75 258 ALA A CA 1
ATOM 1826 C C . ALA A 1 258 ? 7.148 -0.842 10.619 1.00 97.75 258 ALA A C 1
ATOM 1828 O O . ALA A 1 258 ? 6.541 0.210 10.448 1.00 97.75 258 ALA A O 1
ATOM 1829 N N . ALA A 1 259 ? 7.049 -1.826 9.724 1.00 98.19 259 ALA A N 1
ATOM 1830 C CA . ALA A 1 259 ? 6.221 -1.678 8.536 1.00 98.19 259 ALA A CA 1
ATOM 1831 C C . ALA A 1 259 ? 4.729 -1.611 8.883 1.00 98.19 259 ALA A C 1
ATOM 1833 O O . ALA A 1 259 ? 4.196 -2.416 9.661 1.00 98.19 259 ALA A O 1
ATOM 1834 N N . THR A 1 260 ? 4.043 -0.667 8.244 1.00 97.94 260 THR A N 1
ATOM 1835 C CA . THR A 1 260 ? 2.603 -0.477 8.392 1.00 97.94 260 THR A CA 1
ATOM 1836 C C . THR A 1 260 ? 1.855 -1.182 7.271 1.00 97.94 260 THR A C 1
ATOM 1838 O O . THR A 1 260 ? 2.361 -1.409 6.177 1.00 97.94 260 THR A O 1
ATOM 1841 N N . LEU A 1 261 ? 0.627 -1.569 7.566 1.00 98.31 261 LEU A N 1
ATOM 1842 C CA . LEU A 1 261 ? -0.353 -2.090 6.638 1.00 98.31 261 LEU A CA 1
ATOM 1843 C C . LEU A 1 261 ? -0.610 -1.066 5.517 1.00 98.31 261 LEU A C 1
ATOM 1845 O O . LEU A 1 261 ? -1.005 0.056 5.798 1.00 98.31 261 LEU A O 1
ATOM 1849 N N . ILE A 1 262 ? -0.492 -1.453 4.242 1.00 98.31 262 ILE A N 1
ATOM 1850 C CA . ILE A 1 262 ? -0.776 -0.572 3.090 1.00 98.31 262 ILE A CA 1
ATOM 1851 C C . ILE A 1 262 ? -2.198 0.024 3.205 1.00 98.31 262 ILE A C 1
ATOM 1853 O O . ILE A 1 262 ? -3.168 -0.736 3.234 1.00 98.31 262 ILE A O 1
ATOM 1857 N N . PRO A 1 263 ? -2.386 1.350 3.305 1.00 95.88 263 PRO A N 1
ATOM 1858 C CA . PRO A 1 263 ? -3.708 1.919 3.550 1.00 95.88 263 PRO A CA 1
ATOM 1859 C C . PRO A 1 263 ? -4.595 1.903 2.293 1.00 95.88 263 PRO A C 1
ATOM 1861 O O . PRO A 1 263 ? -4.090 1.917 1.165 1.00 95.88 263 PRO A O 1
ATOM 1864 N N . PRO A 1 264 ? -5.932 1.912 2.453 1.00 96.12 264 PRO A N 1
ATOM 1865 C CA . PRO A 1 264 ? -6.840 2.142 1.334 1.00 96.12 264 PRO A CA 1
ATOM 1866 C C . PRO A 1 264 ? -6.671 3.568 0.792 1.00 96.12 264 PRO A C 1
ATOM 1868 O O . PRO A 1 264 ? -6.634 4.533 1.561 1.00 96.12 264 PRO A O 1
ATOM 1871 N N . ALA A 1 265 ? -6.638 3.710 -0.533 1.00 96.81 265 ALA A N 1
ATOM 1872 C CA . ALA A 1 265 ? -6.650 5.022 -1.185 1.00 96.81 265 ALA A CA 1
ATOM 1873 C C . ALA A 1 265 ? -8.078 5.524 -1.480 1.00 96.81 265 ALA A C 1
ATOM 1875 O O . ALA A 1 265 ? -8.263 6.709 -1.752 1.00 96.81 265 ALA A O 1
ATOM 1876 N N . PHE A 1 266 ? -9.094 4.656 -1.384 1.00 96.88 266 PHE A N 1
ATOM 1877 C CA . PHE A 1 266 ? -10.502 5.063 -1.417 1.00 96.88 266 PHE A CA 1
ATOM 1878 C C . PHE A 1 266 ? -10.941 5.760 -0.122 1.00 96.88 266 PHE A C 1
ATOM 1880 O O . PHE A 1 266 ? -10.333 5.595 0.935 1.00 96.88 266 PHE A O 1
ATOM 1887 N N . GLY A 1 267 ? -12.071 6.470 -0.173 1.00 94.56 267 GLY A N 1
ATOM 1888 C CA . GLY A 1 267 ? -12.757 6.984 1.018 1.00 94.56 267 GLY A CA 1
ATOM 1889 C C . GLY A 1 267 ? -12.050 8.150 1.701 1.00 94.56 267 GLY A C 1
ATOM 1890 O O . GLY A 1 267 ? -12.294 8.403 2.876 1.00 94.56 267 GLY A O 1
ATOM 1891 N N . GLN A 1 268 ? -11.174 8.850 0.980 1.00 93.62 268 GLN A N 1
ATOM 1892 C CA . GLN A 1 268 ? -10.372 9.954 1.521 1.00 93.62 268 GLN A CA 1
ATOM 1893 C C . GLN A 1 268 ? -10.977 11.331 1.208 1.00 93.62 268 GLN A C 1
ATOM 1895 O O . GLN A 1 268 ? -10.404 12.363 1.551 1.00 93.62 268 GLN A O 1
ATOM 1900 N N . SER A 1 269 ? -12.144 11.372 0.559 1.00 92.50 269 SER A N 1
ATOM 1901 C CA . SER A 1 269 ? -12.881 12.619 0.359 1.00 92.50 269 SER A CA 1
ATOM 1902 C C . SER A 1 269 ? -13.333 13.202 1.696 1.00 92.50 269 SER A C 1
ATOM 1904 O O . SER A 1 269 ? -13.909 12.498 2.521 1.00 92.50 269 SER A O 1
ATOM 1906 N N . GLY A 1 270 ? -13.044 14.488 1.917 1.00 90.81 270 GLY A N 1
ATOM 1907 C CA . GLY A 1 270 ? -13.334 15.183 3.176 1.00 90.81 270 GLY A CA 1
ATOM 1908 C C . GLY A 1 270 ? -12.330 14.928 4.308 1.00 90.81 270 GLY A C 1
ATOM 1909 O O . GLY A 1 270 ? -12.542 15.419 5.413 1.00 90.81 270 GLY A O 1
ATOM 1910 N N . VAL A 1 271 ? -11.237 14.202 4.049 1.00 91.31 271 VAL A N 1
ATOM 1911 C CA . VAL A 1 271 ? -10.180 13.923 5.031 1.00 91.31 271 VAL A CA 1
ATOM 1912 C C . VAL A 1 271 ? -9.054 14.956 4.921 1.00 91.31 271 VAL A C 1
ATOM 1914 O O . VAL A 1 271 ? -8.526 15.188 3.836 1.00 91.31 271 VAL A O 1
ATOM 1917 N N . ASN A 1 272 ? -8.654 15.549 6.051 1.00 88.56 272 ASN A N 1
ATOM 1918 C CA . ASN A 1 272 ? -7.595 16.565 6.100 1.00 88.56 272 ASN A CA 1
ATOM 1919 C C . ASN A 1 272 ? -6.183 15.974 5.916 1.00 88.56 272 ASN A C 1
ATOM 1921 O O . ASN A 1 272 ? -5.440 16.397 5.031 1.00 88.56 272 ASN A O 1
ATOM 1925 N N . LEU A 1 273 ? -5.826 14.973 6.729 1.00 91.88 273 LEU A N 1
ATOM 1926 C CA . LEU A 1 273 ? -4.527 14.297 6.689 1.00 91.88 273 LEU A CA 1
ATOM 1927 C C . LEU A 1 273 ? -4.708 12.847 6.223 1.00 91.88 273 LEU A C 1
ATOM 1929 O O . LEU A 1 273 ? -5.584 12.147 6.702 1.00 91.88 273 LEU A O 1
ATOM 1933 N N . HIS A 1 274 ? -3.930 12.386 5.249 1.00 87.94 274 HIS A N 1
ATOM 1934 C CA . HIS A 1 274 ? -4.238 11.172 4.489 1.00 87.94 274 HIS A CA 1
ATOM 1935 C C . HIS A 1 274 ? -3.761 9.875 5.165 1.00 87.94 274 HIS A C 1
ATOM 1937 O O . HIS A 1 274 ? -4.467 8.864 5.144 1.00 87.94 274 HIS A O 1
ATOM 1943 N N . THR A 1 275 ? -2.578 9.879 5.780 1.00 93.31 275 THR A N 1
ATOM 1944 C CA . THR A 1 275 ? -1.952 8.665 6.333 1.00 93.31 275 THR A CA 1
ATOM 1945 C C . THR A 1 275 ? -2.513 8.288 7.708 1.00 93.31 275 THR A C 1
ATOM 1947 O O . THR A 1 275 ? -3.297 9.033 8.300 1.00 93.31 275 THR A O 1
ATOM 1950 N N . TYR A 1 276 ? -2.117 7.124 8.236 1.00 94.94 276 TYR A N 1
ATOM 1951 C CA . TYR A 1 276 ? -2.475 6.707 9.599 1.00 94.94 276 TYR A CA 1
ATOM 1952 C C . TYR A 1 276 ? -1.946 7.650 10.680 1.00 94.94 276 TYR A C 1
ATOM 1954 O O . TYR A 1 276 ? -2.563 7.751 11.733 1.00 94.94 276 TYR A O 1
ATOM 1962 N N . THR A 1 277 ? -0.828 8.324 10.422 1.00 95.62 277 THR A N 1
ATOM 1963 C CA . THR A 1 277 ? -0.116 9.192 11.374 1.00 95.62 277 THR A CA 1
ATOM 1964 C C . THR A 1 277 ? -0.080 10.662 10.936 1.00 95.62 277 THR A C 1
ATOM 1966 O O . THR A 1 277 ? 0.637 11.478 11.506 1.00 95.62 277 THR A O 1
ATOM 1969 N N . GLY A 1 278 ? -0.871 11.006 9.915 1.00 90.31 278 GLY A N 1
ATOM 1970 C CA . GLY A 1 278 ? -1.161 12.370 9.481 1.00 90.31 278 GLY A CA 1
ATOM 1971 C C . GLY A 1 278 ? -0.006 13.170 8.868 1.00 90.31 278 GLY A C 1
ATOM 1972 O O . GLY A 1 278 ? 0.258 14.291 9.275 1.00 90.31 278 GLY A O 1
ATOM 1973 N N . TRP A 1 279 ? 0.642 12.653 7.822 1.00 92.56 279 TRP A N 1
ATOM 1974 C CA . TRP A 1 279 ? 1.741 13.359 7.143 1.00 92.56 279 TRP A CA 1
ATOM 1975 C C . TRP A 1 279 ? 1.300 14.612 6.363 1.00 92.56 279 TRP A C 1
ATOM 1977 O O . TRP A 1 279 ? 2.009 15.615 6.336 1.00 92.56 279 TRP A O 1
ATOM 1987 N N . GLY A 1 280 ? 0.133 14.587 5.721 1.00 92.94 280 GLY A N 1
ATOM 1988 C CA . GLY A 1 280 ? -0.379 15.694 4.908 1.00 92.94 280 GLY A CA 1
ATOM 1989 C C . GLY A 1 280 ? -1.616 15.287 4.114 1.00 92.94 280 GLY A C 1
ATOM 1990 O O . GLY A 1 280 ? -2.073 14.151 4.224 1.00 92.94 280 GLY A O 1
ATOM 1991 N N . SER A 1 281 ? -2.163 16.194 3.303 1.00 93.56 281 SER A N 1
ATOM 1992 C CA . SER A 1 281 ? -3.298 15.884 2.419 1.00 93.56 281 SER A CA 1
ATOM 1993 C C . SER A 1 281 ? -2.932 14.845 1.350 1.00 93.56 281 SER A C 1
ATOM 1995 O O . SER A 1 281 ? -1.754 14.586 1.101 1.00 93.56 281 SER A O 1
ATOM 1997 N N . THR A 1 282 ? -3.927 14.282 0.656 1.00 94.88 282 THR A N 1
ATOM 1998 C CA . THR A 1 282 ? -3.698 13.310 -0.432 1.00 94.88 282 THR A CA 1
ATOM 1999 C C . THR A 1 282 ? -2.708 13.835 -1.481 1.00 94.88 282 THR A C 1
ATOM 2001 O O . THR A 1 282 ? -1.816 13.112 -1.903 1.00 94.88 282 THR A O 1
ATOM 2004 N N . THR A 1 283 ? -2.803 15.110 -1.873 1.00 96.00 283 THR A N 1
ATOM 2005 C CA . THR A 1 283 ? -1.880 15.712 -2.851 1.00 96.00 283 THR A CA 1
ATOM 2006 C C . THR A 1 283 ? -0.451 15.814 -2.320 1.00 96.00 283 THR A C 1
ATOM 2008 O O . THR A 1 283 ? 0.491 15.551 -3.063 1.00 96.00 283 THR A O 1
ATOM 2011 N N . HIS A 1 284 ? -0.283 16.176 -1.042 1.00 96.50 284 HIS A N 1
ATOM 2012 C CA . HIS A 1 284 ? 1.033 16.193 -0.401 1.00 96.50 284 HIS A CA 1
ATOM 2013 C C . HIS A 1 284 ? 1.625 14.779 -0.350 1.00 96.50 284 HIS A C 1
ATOM 2015 O O . HIS A 1 284 ? 2.767 14.579 -0.754 1.00 96.50 284 HIS A O 1
ATOM 2021 N N . TRP A 1 285 ? 0.826 13.796 0.077 1.00 96.62 285 TRP A N 1
ATOM 2022 C CA . TRP A 1 285 ? 1.252 12.402 0.151 1.00 96.62 285 TRP A CA 1
ATOM 2023 C C . TRP A 1 285 ? 1.621 11.836 -1.223 1.00 96.62 285 TRP A C 1
ATOM 2025 O O . TRP A 1 285 ? 2.644 11.178 -1.350 1.00 96.62 285 TRP A O 1
ATOM 2035 N N . ASN A 1 286 ? 0.871 12.165 -2.278 1.00 97.69 286 ASN A N 1
ATOM 2036 C CA . ASN A 1 286 ? 1.237 11.789 -3.645 1.00 97.69 286 ASN A CA 1
ATOM 2037 C C . ASN A 1 286 ? 2.598 12.356 -4.058 1.00 97.69 286 ASN A C 1
ATOM 2039 O O . ASN A 1 286 ? 3.371 11.653 -4.702 1.00 97.69 286 ASN A O 1
ATOM 2043 N N . ALA A 1 287 ? 2.901 13.613 -3.716 1.00 98.19 287 ALA A N 1
ATOM 2044 C CA . ALA A 1 287 ? 4.190 14.222 -4.040 1.00 98.19 287 ALA A CA 1
ATOM 2045 C C . ALA A 1 287 ? 5.341 13.543 -3.283 1.00 98.19 287 ALA A C 1
ATOM 2047 O O . ALA A 1 287 ? 6.377 13.261 -3.886 1.00 98.19 287 ALA A O 1
ATOM 2048 N N . LEU A 1 288 ? 5.130 13.240 -1.997 1.00 97.81 288 LEU A N 1
ATOM 2049 C CA . LEU A 1 288 ? 6.077 12.504 -1.160 1.00 97.81 288 LEU A CA 1
ATOM 2050 C C . LEU A 1 288 ? 6.321 11.106 -1.734 1.00 97.81 288 LEU A C 1
ATOM 2052 O O . LEU A 1 288 ? 7.454 10.775 -2.059 1.00 97.81 288 LEU A O 1
ATOM 2056 N N . VAL A 1 289 ? 5.264 10.318 -1.941 1.00 97.38 289 VAL A N 1
ATOM 2057 C CA . VAL A 1 289 ? 5.372 8.931 -2.409 1.00 97.38 289 VAL A CA 1
ATOM 2058 C C . VAL A 1 289 ? 5.967 8.857 -3.808 1.00 97.38 289 VAL A C 1
ATOM 2060 O O . VAL A 1 289 ? 6.912 8.112 -4.017 1.00 97.38 289 VAL A O 1
ATOM 2063 N N . SER A 1 290 ? 5.476 9.642 -4.769 1.00 97.88 290 SER A N 1
ATOM 2064 C CA . SER A 1 290 ? 6.000 9.585 -6.143 1.00 97.88 290 SER A CA 1
ATOM 2065 C C . SER A 1 290 ? 7.472 9.988 -6.246 1.00 97.88 290 SER A C 1
ATOM 2067 O O . SER A 1 290 ? 8.165 9.481 -7.120 1.00 97.88 290 SER A O 1
ATOM 2069 N N . THR A 1 291 ? 7.961 10.867 -5.366 1.00 98.00 291 THR A N 1
ATOM 2070 C CA . THR A 1 291 ? 9.332 11.393 -5.443 1.00 98.00 291 THR A CA 1
ATOM 2071 C C . THR A 1 291 ? 10.302 10.631 -4.538 1.00 98.00 291 THR A C 1
ATOM 2073 O O . THR A 1 291 ? 11.392 10.278 -4.978 1.00 98.00 291 THR A O 1
ATOM 2076 N N . LEU A 1 292 ? 9.929 10.384 -3.280 1.00 97.62 292 LEU A N 1
ATOM 2077 C CA . LEU A 1 292 ? 10.814 9.808 -2.263 1.00 97.62 292 LEU A CA 1
ATOM 2078 C C . LEU A 1 292 ? 10.685 8.283 -2.167 1.00 97.62 292 LEU A C 1
ATOM 2080 O O . LEU A 1 292 ? 11.705 7.607 -2.166 1.00 97.62 292 LEU A O 1
ATOM 2084 N N . GLU A 1 293 ? 9.462 7.743 -2.155 1.00 97.00 293 GLU A N 1
ATOM 2085 C CA . GLU A 1 293 ? 9.225 6.302 -1.925 1.00 97.00 293 GLU A CA 1
ATOM 2086 C C . GLU A 1 293 ? 9.273 5.477 -3.215 1.00 97.00 293 GLU A C 1
ATOM 2088 O O . GLU A 1 293 ? 9.863 4.403 -3.285 1.00 97.00 293 GLU A O 1
ATOM 2093 N N . MET A 1 294 ? 8.650 5.987 -4.276 1.00 97.88 294 MET A N 1
ATOM 2094 C CA . MET A 1 294 ? 8.698 5.386 -5.605 1.00 97.88 294 MET A CA 1
ATOM 2095 C C . MET A 1 294 ? 10.002 5.723 -6.326 1.00 97.88 294 MET A C 1
ATOM 2097 O O . MET A 1 294 ? 10.243 5.155 -7.384 1.00 97.88 294 MET A O 1
ATOM 2101 N N . HIS A 1 295 ? 10.832 6.621 -5.782 1.00 97.25 295 HIS A N 1
ATOM 2102 C CA . HIS A 1 295 ? 12.059 7.118 -6.410 1.00 97.25 295 HIS A CA 1
ATOM 2103 C C . HIS A 1 295 ? 11.845 7.744 -7.803 1.00 97.25 295 HIS A C 1
ATOM 2105 O O . HIS A 1 295 ? 12.676 7.603 -8.701 1.00 97.25 295 HIS A O 1
ATOM 2111 N N . GLY A 1 296 ? 10.715 8.426 -8.008 1.00 97.38 296 GLY A N 1
ATOM 2112 C CA . GLY A 1 296 ? 10.449 9.189 -9.224 1.00 97.38 296 GLY A CA 1
ATOM 2113 C C . GLY A 1 296 ? 11.199 10.524 -9.287 1.00 97.38 296 GLY A C 1
ATOM 2114 O O . GLY A 1 296 ? 11.829 10.991 -8.339 1.00 97.38 296 GLY A O 1
ATOM 2115 N N . GLN A 1 297 ? 11.106 11.174 -10.441 1.00 97.19 297 GLN A N 1
ATOM 2116 C CA . GLN A 1 297 ? 11.715 12.461 -10.746 1.00 97.19 297 GLN A CA 1
ATOM 2117 C C . GLN A 1 297 ? 10.689 13.575 -10.537 1.00 97.19 297 GLN A C 1
ATOM 2119 O O . GLN A 1 297 ? 9.870 13.854 -11.411 1.00 97.19 297 GLN A O 1
ATOM 2124 N N . GLY A 1 298 ? 10.727 14.221 -9.374 1.00 96.81 298 GLY A N 1
ATOM 2125 C CA . GLY A 1 298 ? 9.750 15.240 -9.001 1.00 96.81 298 GLY A CA 1
ATOM 2126 C C . GLY A 1 298 ? 10.318 16.352 -8.133 1.00 96.81 298 GLY A C 1
ATOM 2127 O O . GLY A 1 298 ? 11.276 16.167 -7.381 1.00 96.81 298 GLY A O 1
ATOM 2128 N N . THR A 1 299 ? 9.705 17.531 -8.220 1.00 97.56 299 THR A N 1
ATOM 2129 C CA . THR A 1 299 ? 9.926 18.578 -7.221 1.00 97.56 299 THR A CA 1
ATOM 2130 C C . THR A 1 299 ? 9.214 18.193 -5.930 1.00 97.56 299 THR A C 1
ATOM 2132 O O . THR A 1 299 ? 8.000 17.998 -5.927 1.00 97.56 299 THR A O 1
ATOM 2135 N N . PHE A 1 300 ? 9.943 18.162 -4.815 1.00 98.12 300 PHE A N 1
ATOM 2136 C CA . PHE A 1 300 ? 9.357 17.933 -3.495 1.00 98.12 300 PHE A CA 1
ATOM 2137 C C . PHE A 1 300 ? 9.852 18.964 -2.482 1.00 98.12 300 PHE A C 1
ATOM 2139 O O . PHE A 1 300 ? 11.008 19.393 -2.509 1.00 98.12 300 PHE A O 1
ATOM 2146 N N . TYR A 1 301 ? 8.960 19.418 -1.607 1.00 97.94 301 TYR A N 1
ATOM 2147 C CA . TYR A 1 301 ? 9.291 20.371 -0.556 1.00 97.94 301 TYR A CA 1
ATOM 2148 C C . TYR A 1 301 ? 8.497 20.075 0.708 1.00 97.94 301 TYR A C 1
ATOM 2150 O O . TYR A 1 301 ? 7.275 20.214 0.725 1.00 97.94 301 TYR A O 1
ATOM 2158 N N . ASP A 1 302 ? 9.221 19.732 1.763 1.00 97.75 302 ASP A N 1
ATOM 2159 C CA . ASP A 1 302 ? 8.711 19.620 3.116 1.00 97.75 302 ASP A CA 1
ATOM 2160 C C . ASP A 1 302 ? 9.843 19.926 4.109 1.00 97.75 302 ASP A C 1
ATOM 2162 O O . ASP A 1 302 ? 10.718 19.086 4.335 1.00 97.75 302 ASP A O 1
ATOM 2166 N N . PRO A 1 303 ? 9.866 21.125 4.717 1.00 97.44 303 PRO A N 1
ATOM 2167 C CA . PRO A 1 303 ? 10.927 21.488 5.642 1.00 97.44 303 PRO A CA 1
ATOM 2168 C C . PRO A 1 303 ? 10.906 20.669 6.937 1.00 97.44 303 PRO A C 1
ATOM 2170 O O . PRO A 1 303 ? 11.913 20.680 7.641 1.00 97.44 303 PRO A O 1
ATOM 2173 N N . ARG A 1 304 ? 9.815 19.950 7.250 1.00 97.38 304 ARG A N 1
ATOM 2174 C CA . ARG A 1 304 ? 9.744 19.072 8.431 1.00 97.38 304 ARG A CA 1
ATOM 2175 C C . ARG A 1 304 ? 10.784 17.952 8.347 1.00 97.38 304 ARG A C 1
ATOM 2177 O O . ARG A 1 304 ? 11.371 17.608 9.361 1.00 97.38 304 ARG A O 1
ATOM 2184 N N . LEU A 1 305 ? 11.101 17.476 7.138 1.00 98.06 305 LEU A N 1
ATOM 2185 C CA . LEU A 1 305 ? 12.144 16.469 6.893 1.00 98.06 3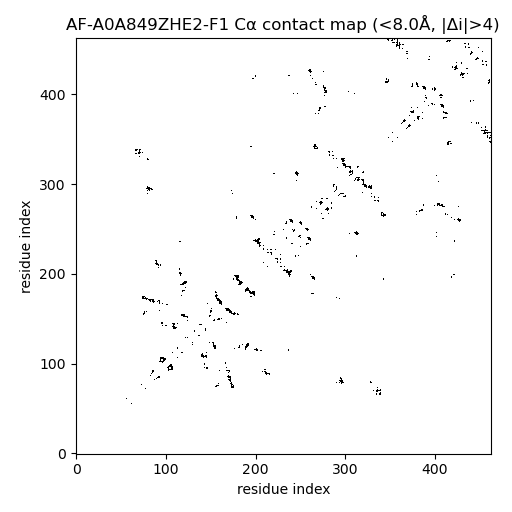05 LEU A CA 1
ATOM 2186 C C . LEU A 1 305 ? 13.584 16.976 7.109 1.00 98.06 305 LEU A C 1
ATOM 2188 O O . LEU A 1 305 ? 14.518 16.188 7.011 1.00 98.06 305 LEU A O 1
ATOM 2192 N N . ASN A 1 306 ? 13.790 18.269 7.386 1.00 97.88 306 ASN A N 1
ATOM 2193 C CA . ASN A 1 306 ? 15.116 18.818 7.703 1.00 97.88 306 ASN A CA 1
ATOM 2194 C C . ASN A 1 306 ? 15.455 18.745 9.200 1.00 97.88 306 ASN A C 1
ATOM 2196 O O . ASN A 1 306 ? 16.540 19.170 9.602 1.00 97.88 306 ASN A O 1
ATOM 2200 N N . ASP A 1 307 ? 14.536 18.249 10.028 1.00 97.75 307 ASP A N 1
ATOM 2201 C CA . ASP A 1 307 ? 14.795 17.983 11.436 1.00 97.75 307 ASP A CA 1
ATOM 2202 C C . ASP A 1 307 ? 15.754 16.787 11.571 1.00 97.75 307 ASP A C 1
ATOM 2204 O O . ASP A 1 307 ? 15.396 15.648 11.282 1.00 97.75 307 ASP A O 1
ATOM 2208 N N . MET A 1 308 ? 16.992 17.057 11.993 1.00 97.50 308 MET A N 1
ATOM 2209 C CA . MET A 1 308 ? 18.048 16.049 12.130 1.00 97.50 308 MET A CA 1
ATOM 2210 C C . MET A 1 308 ? 17.803 15.080 13.296 1.00 97.50 308 MET A C 1
ATOM 2212 O O . MET A 1 308 ? 18.339 13.976 13.289 1.00 97.50 308 MET A O 1
ATOM 2216 N N . GLU A 1 309 ? 17.037 15.482 14.310 1.00 97.00 309 GLU A N 1
ATOM 2217 C CA . GLU A 1 309 ? 16.726 14.615 15.448 1.00 97.00 309 GLU A CA 1
ATOM 2218 C C . GLU A 1 309 ? 15.583 13.662 15.092 1.00 97.00 309 GLU A C 1
ATOM 2220 O O . GLU A 1 309 ? 15.639 12.471 15.401 1.00 97.00 309 GLU A O 1
ATOM 2225 N N . LYS A 1 310 ? 14.567 14.178 14.394 1.00 96.88 310 LYS A N 1
ATOM 2226 C CA . LYS A 1 310 ? 13.382 13.416 13.992 1.00 96.88 310 LYS A CA 1
ATOM 2227 C C . LYS A 1 310 ? 13.624 12.551 12.750 1.00 96.88 310 LYS A C 1
ATOM 2229 O O . LYS A 1 310 ? 13.255 11.377 12.746 1.00 96.88 310 LYS A O 1
ATOM 2234 N N . PHE A 1 311 ? 14.253 13.122 11.721 1.00 98.44 311 PHE A N 1
ATOM 2235 C CA . PHE A 1 311 ? 14.458 12.523 10.397 1.00 98.44 311 PHE A CA 1
ATOM 2236 C C . PHE A 1 311 ? 15.928 12.615 9.950 1.00 98.44 311 PHE A C 1
ATOM 2238 O O . PHE A 1 311 ? 16.239 13.247 8.934 1.00 98.44 311 PHE A O 1
ATOM 2245 N N . PRO A 1 312 ? 16.867 11.995 10.688 1.00 98.50 312 PRO A N 1
ATOM 2246 C CA . PRO A 1 312 ? 18.302 12.132 10.437 1.00 98.50 312 PRO A CA 1
ATOM 2247 C C . PRO A 1 312 ? 18.716 11.754 9.009 1.00 98.50 312 PRO A C 1
ATOM 2249 O O . PRO A 1 312 ? 19.562 12.427 8.415 1.00 98.50 312 PRO A O 1
ATOM 2252 N N . ILE A 1 313 ? 18.114 10.708 8.431 1.00 98.69 313 ILE A N 1
ATOM 2253 C CA . ILE A 1 313 ? 18.457 10.243 7.080 1.00 98.69 313 ILE A CA 1
ATOM 2254 C C . ILE A 1 313 ? 17.920 11.228 6.042 1.00 98.69 313 ILE A C 1
ATOM 2256 O O . ILE A 1 313 ? 18.664 11.645 5.150 1.00 98.69 313 ILE A O 1
ATOM 2260 N N . ALA A 1 314 ? 16.668 11.670 6.191 1.00 98.50 314 ALA A N 1
ATOM 2261 C CA . ALA A 1 314 ? 16.071 12.643 5.281 1.00 98.50 314 ALA A CA 1
ATOM 2262 C C . ALA A 1 314 ? 16.822 13.982 5.297 1.00 98.50 314 ALA A C 1
ATOM 2264 O O . ALA A 1 314 ? 17.145 14.523 4.234 1.00 98.50 314 ALA A O 1
ATOM 2265 N N . ALA A 1 315 ? 17.162 14.480 6.490 1.00 98.38 315 ALA A N 1
ATOM 2266 C CA . ALA A 1 315 ? 17.893 15.727 6.677 1.00 98.38 315 ALA A CA 1
ATOM 2267 C C . ALA A 1 315 ? 19.305 15.648 6.075 1.00 98.38 315 ALA A C 1
ATOM 2269 O O . ALA A 1 315 ? 19.716 16.547 5.336 1.00 98.38 315 ALA A O 1
ATOM 2270 N N . LYS A 1 316 ? 20.036 14.549 6.320 1.00 98.19 316 LYS A N 1
ATOM 2271 C CA . LYS A 1 316 ? 21.383 14.324 5.766 1.00 98.19 316 LYS A CA 1
ATOM 2272 C C . LYS A 1 316 ? 21.392 14.265 4.237 1.00 98.19 316 LYS A C 1
ATOM 2274 O O . LYS A 1 316 ? 22.348 14.729 3.616 1.00 98.19 316 LYS A O 1
ATOM 2279 N N . ASN A 1 317 ? 20.332 13.726 3.638 1.00 97.31 317 ASN A N 1
ATOM 2280 C CA . ASN A 1 317 ? 20.206 13.549 2.191 1.00 97.31 317 ASN A CA 1
ATOM 2281 C C . ASN A 1 317 ? 19.392 14.663 1.503 1.00 97.31 317 ASN A C 1
ATOM 2283 O O . ASN A 1 317 ? 19.091 14.557 0.316 1.00 97.31 317 ASN A O 1
ATOM 2287 N N . ASN A 1 318 ? 19.054 15.747 2.220 1.00 96.38 318 ASN A N 1
ATOM 2288 C CA . ASN A 1 318 ? 18.287 16.890 1.705 1.00 96.38 318 ASN A CA 1
ATOM 2289 C C . ASN A 1 318 ? 16.943 16.481 1.052 1.00 96.38 318 ASN A C 1
ATOM 2291 O O . ASN A 1 318 ? 16.476 17.096 0.090 1.00 96.38 318 ASN A O 1
ATOM 2295 N N . MET A 1 319 ? 16.292 15.442 1.584 1.00 97.81 319 MET A N 1
ATOM 2296 C CA . MET A 1 319 ? 15.039 14.910 1.030 1.00 97.81 319 MET A CA 1
ATOM 2297 C C . MET A 1 319 ? 13.865 15.885 1.208 1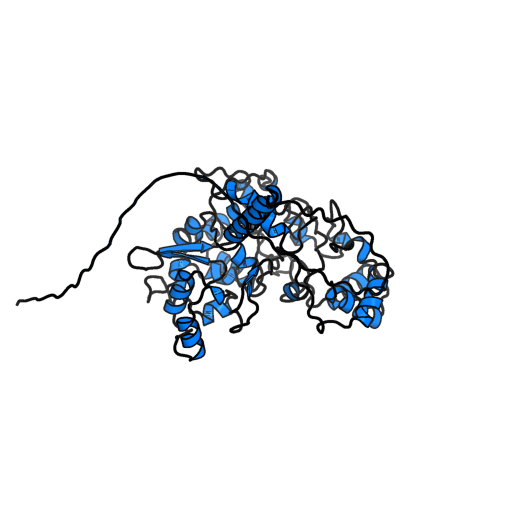.00 97.81 319 MET A C 1
ATOM 2299 O O . MET A 1 319 ? 12.922 15.862 0.424 1.00 97.81 319 MET A O 1
ATOM 2303 N N . GLY A 1 320 ? 13.943 16.807 2.175 1.00 97.56 320 GLY A N 1
ATOM 2304 C CA . GLY A 1 320 ? 12.944 17.859 2.392 1.00 97.56 320 GLY A CA 1
ATOM 2305 C C . GLY A 1 320 ? 12.923 18.970 1.335 1.00 97.56 320 GLY A C 1
ATOM 2306 O O . GLY A 1 320 ? 12.033 19.822 1.358 1.00 97.56 320 GLY A O 1
ATOM 2307 N N . ASN A 1 321 ? 13.882 19.012 0.403 1.00 97.81 321 ASN A N 1
ATOM 2308 C CA . ASN A 1 321 ? 13.917 20.020 -0.657 1.00 97.81 321 ASN A CA 1
ATOM 2309 C C . ASN A 1 321 ? 14.586 19.490 -1.933 1.00 97.81 321 ASN A C 1
ATOM 2311 O O . ASN A 1 321 ? 15.750 19.788 -2.218 1.00 97.81 321 ASN A O 1
ATOM 2315 N N . LEU A 1 322 ? 13.820 18.738 -2.724 1.00 97.00 322 LEU A N 1
ATOM 2316 C CA . LEU A 1 322 ? 14.243 18.213 -4.019 1.00 97.00 322 LEU A CA 1
ATOM 2317 C C . LEU A 1 322 ? 13.786 19.123 -5.161 1.00 97.00 322 LEU A C 1
ATOM 2319 O O . LEU A 1 322 ? 12.639 19.579 -5.215 1.00 97.00 322 LEU A O 1
ATOM 2323 N N . ARG A 1 323 ? 14.713 19.400 -6.080 1.00 95.50 323 ARG A N 1
ATOM 2324 C CA . ARG A 1 323 ? 14.526 20.259 -7.259 1.00 95.50 323 ARG A CA 1
ATOM 2325 C C . ARG A 1 323 ? 15.272 19.655 -8.463 1.00 95.50 323 ARG A C 1
ATOM 2327 O O . ARG A 1 323 ? 16.281 20.222 -8.887 1.00 95.50 323 ARG A O 1
ATOM 2334 N N . PRO A 1 324 ? 14.862 18.475 -8.964 1.00 93.94 324 PRO A N 1
ATOM 2335 C CA . PRO A 1 324 ? 15.501 17.864 -10.125 1.00 93.94 324 PRO A CA 1
ATOM 2336 C C . PRO A 1 324 ? 15.317 18.732 -11.378 1.00 93.94 324 PRO A C 1
ATOM 2338 O O . PRO A 1 324 ? 14.422 19.571 -11.452 1.00 93.94 324 PRO A O 1
ATOM 2341 N N . ALA A 1 325 ? 16.161 18.514 -12.389 1.00 94.38 325 ALA A N 1
ATOM 2342 C CA . ALA A 1 325 ? 16.049 19.222 -13.668 1.00 94.38 325 ALA A CA 1
ATOM 2343 C C . ALA A 1 325 ? 14.759 18.868 -14.431 1.00 94.38 325 ALA A C 1
ATOM 2345 O O . ALA A 1 325 ? 14.258 19.681 -15.208 1.00 94.38 325 ALA A O 1
ATOM 2346 N N . VAL A 1 326 ? 14.237 17.660 -14.207 1.00 95.31 326 VAL A N 1
ATOM 2347 C CA . VAL A 1 326 ? 12.994 17.153 -14.789 1.00 95.31 326 VAL A CA 1
ATOM 2348 C C . VAL A 1 326 ? 12.004 16.902 -13.658 1.00 95.31 326 VAL A C 1
ATOM 2350 O O . VAL A 1 326 ? 12.314 16.177 -12.718 1.00 95.31 326 VAL A O 1
ATOM 2353 N N . ASP A 1 327 ? 10.817 17.498 -13.761 1.00 97.69 327 ASP A N 1
ATOM 2354 C CA . ASP A 1 327 ? 9.727 17.319 -12.802 1.00 97.69 327 ASP A CA 1
ATOM 2355 C C . ASP A 1 327 ? 8.539 16.630 -13.477 1.00 97.69 327 ASP A C 1
ATOM 2357 O O . ASP A 1 327 ? 7.727 17.252 -14.169 1.00 97.69 327 ASP A O 1
ATOM 2361 N N . MET A 1 328 ? 8.465 15.318 -13.285 1.00 98.06 328 MET A N 1
ATOM 2362 C CA . MET A 1 328 ? 7.401 14.452 -13.782 1.00 98.06 328 MET A CA 1
ATOM 2363 C C . MET A 1 328 ? 6.248 14.308 -12.785 1.00 98.06 328 MET A C 1
ATOM 2365 O O . MET A 1 328 ? 5.235 13.706 -13.142 1.00 98.06 328 MET A O 1
ATOM 2369 N N . THR A 1 329 ? 6.371 14.858 -11.575 1.00 98.19 329 THR A N 1
ATOM 2370 C CA . THR A 1 329 ? 5.386 14.717 -10.496 1.00 98.19 329 THR A CA 1
ATOM 2371 C C . THR A 1 329 ? 4.421 15.892 -10.461 1.00 98.19 329 THR A C 1
ATOM 2373 O O . THR A 1 329 ? 3.210 15.700 -10.604 1.00 98.19 329 THR A O 1
ATOM 2376 N N . THR A 1 330 ? 4.928 17.119 -10.311 1.00 98.12 330 THR A N 1
ATOM 2377 C CA . THR A 1 330 ? 4.101 18.311 -10.048 1.00 98.12 330 THR A CA 1
ATOM 2378 C C . THR A 1 330 ? 2.961 18.509 -11.054 1.00 98.12 330 THR A C 1
ATOM 2380 O O . THR A 1 330 ? 1.833 18.753 -10.614 1.00 98.12 330 THR A O 1
ATOM 2383 N N . PRO A 1 331 ? 3.168 18.352 -12.381 1.00 98.25 331 PRO A N 1
ATOM 2384 C CA . PRO A 1 331 ? 2.100 18.555 -13.365 1.00 98.25 331 PRO A CA 1
ATOM 2385 C C . PRO A 1 331 ? 0.916 17.583 -13.234 1.00 98.25 331 PRO A C 1
ATOM 2387 O O . PRO A 1 331 ? -0.159 17.858 -13.761 1.00 98.25 331 PRO A O 1
ATOM 2390 N N . LYS A 1 332 ? 1.099 16.447 -12.548 1.00 98.56 332 LYS A N 1
ATOM 2391 C CA . LYS A 1 332 ? 0.128 15.343 -12.470 1.00 98.56 332 LYS A CA 1
ATOM 2392 C C . LYS A 1 332 ? -0.675 15.338 -11.171 1.00 98.56 332 LYS A C 1
ATOM 2394 O O . LYS A 1 332 ? -1.761 14.760 -11.119 1.00 98.56 332 LYS A O 1
ATOM 2399 N N . LEU A 1 333 ? -0.176 16.014 -10.134 1.00 98.31 333 LEU A N 1
ATOM 2400 C CA . LEU A 1 333 ? -0.749 15.999 -8.785 1.00 98.31 333 LEU A CA 1
ATOM 2401 C C . LEU A 1 333 ? -2.224 16.421 -8.749 1.00 98.31 333 LEU A C 1
ATOM 2403 O O . LEU A 1 333 ? -3.014 15.822 -8.023 1.00 98.31 333 LEU A O 1
ATOM 2407 N N . GLY A 1 334 ? -2.606 17.427 -9.541 1.00 98.25 334 GLY A N 1
ATOM 2408 C CA . GLY A 1 334 ? -3.972 17.953 -9.551 1.00 98.25 334 GLY A CA 1
ATOM 2409 C C . GLY A 1 334 ? -5.012 16.956 -10.069 1.00 98.25 334 GLY A C 1
ATOM 2410 O O . GLY A 1 334 ? -6.092 16.847 -9.489 1.00 98.25 334 GLY A O 1
ATOM 2411 N N . ASP A 1 335 ? -4.705 16.233 -11.146 1.00 98.69 335 ASP A N 1
ATOM 2412 C CA . ASP A 1 335 ? -5.626 15.256 -11.742 1.00 98.69 335 ASP A CA 1
ATOM 2413 C C . ASP A 1 335 ? -5.603 13.928 -10.980 1.00 98.69 335 ASP A C 1
ATOM 2415 O O . ASP A 1 335 ? -6.661 13.348 -10.736 1.00 98.69 335 ASP A O 1
ATOM 2419 N N . LEU A 1 336 ? -4.430 13.499 -10.497 1.00 98.75 336 LEU A N 1
ATOM 2420 C CA . LEU A 1 336 ? -4.311 12.340 -9.610 1.00 98.75 336 LEU A CA 1
ATOM 2421 C C . LEU A 1 336 ? -5.139 12.520 -8.330 1.00 98.75 336 LEU A C 1
ATOM 2423 O O . LEU A 1 336 ? -5.907 11.633 -7.959 1.00 98.75 336 LEU A O 1
ATOM 2427 N N . HIS A 1 337 ? -5.039 13.691 -7.692 1.00 98.12 337 HIS A N 1
ATOM 2428 C CA . HIS A 1 337 ? -5.836 14.012 -6.513 1.00 98.12 337 HIS A CA 1
ATOM 2429 C C . HIS A 1 337 ? -7.338 13.959 -6.808 1.00 98.12 337 HIS A C 1
ATOM 2431 O O . HIS A 1 337 ? -8.090 13.346 -6.053 1.00 98.12 337 HIS A O 1
ATOM 2437 N N . PHE A 1 338 ? -7.771 14.561 -7.922 1.00 98.00 338 PHE A N 1
ATOM 2438 C CA . PHE A 1 338 ? -9.176 14.560 -8.328 1.00 98.00 338 PHE A CA 1
ATOM 2439 C C . PHE A 1 338 ? -9.717 13.134 -8.500 1.00 98.00 338 PHE A C 1
ATOM 2441 O O . PHE A 1 338 ? -10.802 12.825 -8.012 1.00 98.00 338 PHE A O 1
ATOM 2448 N N . TYR A 1 339 ? -8.934 12.248 -9.123 1.00 98.69 339 TYR A N 1
ATOM 2449 C CA . TYR A 1 339 ? -9.291 10.840 -9.265 1.00 98.69 339 TYR A CA 1
ATOM 2450 C C . TYR A 1 339 ? -9.381 10.106 -7.923 1.00 98.69 339 TYR A C 1
ATOM 2452 O O . TYR A 1 339 ? -10.388 9.456 -7.650 1.00 98.69 339 TYR A O 1
ATOM 2460 N N . GLN A 1 340 ? -8.383 10.246 -7.050 1.00 98.12 340 GLN A N 1
ATOM 2461 C CA . GLN A 1 340 ? -8.383 9.561 -5.753 1.00 98.12 340 GLN A CA 1
ATOM 2462 C C . GLN A 1 340 ? -9.523 10.020 -4.836 1.00 98.12 340 GLN A C 1
ATOM 2464 O O . GLN A 1 340 ? -10.081 9.206 -4.106 1.00 98.12 340 GLN A O 1
ATOM 2469 N N . LEU A 1 341 ? -9.921 11.296 -4.894 1.00 96.56 341 LEU A N 1
ATOM 2470 C CA . LEU A 1 341 ? -11.094 11.781 -4.159 1.00 96.56 341 LEU A CA 1
ATOM 2471 C C . LEU A 1 341 ? -12.407 11.146 -4.643 1.00 96.56 341 LEU A C 1
ATOM 2473 O O . LEU A 1 341 ? -13.358 11.060 -3.867 1.00 96.56 341 LEU A O 1
ATOM 2477 N N . ALA A 1 342 ? -12.469 10.698 -5.900 1.00 97.31 342 ALA A N 1
ATOM 2478 C CA . ALA A 1 342 ? -13.637 10.022 -6.461 1.00 97.31 342 ALA A CA 1
ATOM 2479 C C . ALA A 1 342 ? -13.705 8.525 -6.098 1.00 97.31 342 ALA A C 1
ATOM 2481 O O . ALA A 1 342 ? -14.767 7.909 -6.230 1.00 97.31 342 ALA A O 1
ATOM 2482 N N . LEU A 1 343 ? -12.606 7.931 -5.614 1.00 97.31 343 LEU A N 1
ATOM 2483 C CA . LEU A 1 343 ? -12.571 6.534 -5.182 1.00 97.31 343 LEU A CA 1
ATOM 2484 C C . LEU A 1 343 ? -13.407 6.364 -3.910 1.00 97.31 343 LEU A C 1
ATOM 2486 O O . LEU A 1 343 ? -12.998 6.732 -2.808 1.00 97.31 343 LEU A O 1
ATOM 2490 N N . SER A 1 344 ? -14.600 5.800 -4.063 1.00 95.44 344 SER A N 1
ATOM 2491 C CA . SER A 1 344 ? -15.511 5.535 -2.949 1.00 95.44 344 SER A CA 1
ATOM 2492 C C . SER A 1 344 ? -15.190 4.198 -2.275 1.00 95.44 344 SER A C 1
ATOM 2494 O O . SER A 1 344 ? -14.761 3.268 -2.963 1.00 95.44 344 SER A O 1
ATOM 2496 N N . PRO A 1 345 ? -15.414 4.058 -0.954 1.00 95.56 345 PRO A N 1
ATOM 2497 C CA . PRO A 1 345 ? -15.295 2.767 -0.293 1.00 95.56 345 PRO A CA 1
ATOM 2498 C C . PRO A 1 345 ? -16.202 1.719 -0.950 1.00 95.56 345 PRO A C 1
ATOM 2500 O O . PRO A 1 345 ? -17.348 2.035 -1.290 1.00 95.56 345 PRO A O 1
ATOM 2503 N N . PRO A 1 346 ? -15.727 0.476 -1.133 1.00 94.88 346 PRO A N 1
ATOM 2504 C CA . PRO A 1 346 ? -16.568 -0.585 -1.655 1.00 94.88 346 PRO A CA 1
ATOM 2505 C C . PRO A 1 346 ? -17.690 -0.899 -0.670 1.00 94.88 346 PRO A C 1
ATOM 2507 O O . PRO A 1 346 ? -17.471 -0.977 0.539 1.00 94.88 346 PRO A O 1
ATOM 2510 N N . LYS A 1 347 ? -18.895 -1.111 -1.200 1.00 92.12 347 LYS A N 1
ATOM 2511 C CA . LYS A 1 347 ? -20.038 -1.526 -0.387 1.00 92.12 347 LYS A CA 1
ATOM 2512 C C . LYS A 1 347 ? -19.817 -2.935 0.147 1.00 92.12 347 LYS A C 1
ATOM 2514 O O . LYS A 1 347 ? -19.303 -3.801 -0.563 1.00 92.12 347 LYS A O 1
ATOM 2519 N N . ALA A 1 348 ? -20.277 -3.174 1.367 1.00 90.44 348 ALA A N 1
ATOM 2520 C CA . ALA A 1 348 ? -20.341 -4.517 1.910 1.00 90.44 348 ALA A CA 1
ATOM 2521 C C . ALA A 1 348 ? -21.263 -5.413 1.054 1.00 90.44 348 ALA A C 1
ATOM 2523 O O . ALA A 1 348 ? -22.347 -4.971 0.652 1.00 90.44 348 ALA A O 1
ATOM 2524 N N . PRO A 1 349 ? -20.870 -6.666 0.763 1.00 90.19 349 PRO A N 1
ATOM 2525 C CA . PRO A 1 349 ? -21.758 -7.628 0.123 1.00 90.19 349 PRO A CA 1
ATOM 2526 C C . PRO A 1 349 ? -23.048 -7.818 0.936 1.00 90.19 349 PRO A C 1
ATOM 2528 O O . PRO A 1 349 ? -23.011 -7.913 2.158 1.00 90.19 349 PRO A O 1
ATOM 2531 N N . ALA A 1 350 ? -24.201 -7.927 0.271 1.00 84.62 350 ALA A N 1
ATOM 2532 C CA . ALA A 1 350 ? -25.511 -7.927 0.939 1.00 84.62 350 ALA A CA 1
ATOM 2533 C C . ALA A 1 350 ? -25.706 -9.033 2.001 1.00 84.62 350 ALA A C 1
ATOM 2535 O O . ALA A 1 350 ? -26.543 -8.885 2.882 1.00 84.62 350 ALA A O 1
ATOM 2536 N N . ALA A 1 351 ? -24.949 -10.131 1.920 1.00 90.25 351 ALA A N 1
ATOM 2537 C CA . ALA A 1 351 ? -25.003 -11.255 2.857 1.00 90.25 351 ALA A CA 1
ATOM 2538 C C . ALA A 1 351 ? -23.766 -11.351 3.771 1.00 90.25 351 ALA A C 1
ATOM 2540 O O . ALA A 1 351 ? -23.557 -12.379 4.412 1.00 90.25 351 ALA A O 1
ATOM 2541 N N . SER A 1 352 ? -22.908 -10.325 3.804 1.00 93.31 352 SER A N 1
ATOM 2542 C CA . SER A 1 352 ? -21.684 -10.342 4.616 1.00 93.31 352 SER A CA 1
ATOM 2543 C C . SER A 1 352 ? -21.875 -9.822 6.042 1.00 93.31 352 SER A C 1
ATOM 2545 O O . SER A 1 352 ? -20.900 -9.783 6.793 1.00 93.31 352 SER A O 1
ATOM 2547 N N . TYR A 1 353 ? -23.083 -9.377 6.392 1.00 95.62 353 TYR A N 1
ATOM 2548 C CA . TYR A 1 353 ? -23.447 -8.911 7.728 1.00 95.62 353 TYR A CA 1
ATOM 2549 C C . TYR A 1 353 ? -24.934 -9.165 8.029 1.00 95.62 353 TYR A C 1
ATOM 2551 O O . TYR A 1 353 ? -25.744 -9.312 7.111 1.00 95.62 353 TYR A O 1
ATOM 2559 N N . ASP A 1 354 ? -25.298 -9.214 9.310 1.00 97.69 354 ASP A N 1
ATOM 2560 C CA . ASP A 1 354 ? -26.689 -9.287 9.774 1.00 97.69 354 ASP A CA 1
ATOM 2561 C C . ASP A 1 354 ? -27.278 -7.872 9.890 1.00 97.69 354 ASP A C 1
ATOM 2563 O O . ASP A 1 354 ? -26.860 -7.072 10.726 1.00 97.69 354 ASP A O 1
ATOM 2567 N N . ALA A 1 355 ? -28.269 -7.558 9.052 1.00 96.56 355 ALA A N 1
ATOM 2568 C CA . ALA A 1 355 ? -28.876 -6.229 8.997 1.00 96.56 355 ALA A CA 1
ATOM 2569 C C . ALA A 1 355 ? -29.615 -5.831 10.288 1.00 96.56 355 ALA A C 1
ATOM 2571 O O . ALA A 1 355 ? -29.570 -4.667 10.680 1.00 96.56 355 ALA A O 1
ATOM 2572 N N . ALA A 1 356 ? -30.269 -6.778 10.967 1.00 98.00 356 ALA A N 1
ATOM 2573 C CA . ALA A 1 356 ? -30.978 -6.488 12.212 1.00 98.00 356 ALA A CA 1
ATOM 2574 C C . ALA A 1 356 ? -29.992 -6.279 13.370 1.00 98.00 356 ALA A C 1
ATOM 2576 O O . ALA A 1 356 ? -30.238 -5.464 14.258 1.00 98.00 356 ALA A O 1
ATOM 2577 N N . ALA A 1 357 ? -28.878 -7.014 13.373 1.00 98.44 357 ALA A N 1
ATOM 2578 C CA . ALA A 1 357 ? -27.772 -6.776 14.297 1.00 98.44 357 ALA A CA 1
ATOM 2579 C C . ALA A 1 357 ? -27.081 -5.437 14.024 1.00 98.44 357 ALA A C 1
ATOM 2581 O O . ALA A 1 357 ? -26.818 -4.694 14.964 1.00 98.44 357 ALA A O 1
ATOM 2582 N N . ALA A 1 358 ? -26.865 -5.087 12.755 1.00 97.94 358 ALA A N 1
ATOM 2583 C CA . ALA A 1 358 ? -26.289 -3.807 12.361 1.00 97.94 358 ALA A CA 1
ATOM 2584 C C . ALA A 1 358 ? -27.151 -2.611 12.801 1.00 97.94 358 ALA A C 1
ATOM 2586 O O . ALA A 1 358 ? -26.604 -1.618 13.271 1.00 97.94 358 ALA A O 1
ATOM 2587 N N . GLU A 1 359 ? -28.482 -2.707 12.722 1.00 98.19 359 GLU A N 1
ATOM 2588 C CA . GLU A 1 359 ? -29.389 -1.658 13.216 1.00 98.19 359 GLU A CA 1
ATOM 2589 C C . GLU A 1 359 ? -29.244 -1.447 14.734 1.00 98.19 359 GLU A C 1
ATOM 2591 O O . GLU A 1 359 ? -29.052 -0.319 15.189 1.00 98.19 359 GLU A O 1
ATOM 2596 N N . ARG A 1 360 ? -29.214 -2.530 15.527 1.00 98.62 360 ARG A N 1
ATOM 2597 C CA . ARG A 1 360 ? -28.934 -2.446 16.976 1.00 98.62 360 ARG A CA 1
ATOM 2598 C C . ARG A 1 360 ? -27.525 -1.920 17.258 1.00 98.62 360 ARG A C 1
ATOM 2600 O O . ARG A 1 360 ? -27.317 -1.114 18.165 1.00 98.62 360 ARG A O 1
ATOM 2607 N N . GLY A 1 361 ? -26.552 -2.353 16.461 1.00 98.62 361 GLY A N 1
ATOM 2608 C CA . GLY A 1 361 ? -25.166 -1.913 16.532 1.00 98.62 361 GLY A CA 1
ATOM 2609 C C . GLY A 1 361 ? -25.012 -0.421 16.264 1.00 98.62 361 GLY A C 1
ATOM 2610 O O . GLY A 1 361 ? -24.210 0.230 16.928 1.00 98.62 361 GLY A O 1
ATOM 2611 N N . GLN A 1 362 ? -25.813 0.151 15.365 1.00 98.38 362 GLN A N 1
ATOM 2612 C CA . GLN A 1 362 ? -25.812 1.584 15.089 1.00 98.38 362 GLN A CA 1
ATOM 2613 C C . GLN A 1 362 ? -26.206 2.402 16.324 1.00 98.38 362 GLN A C 1
ATOM 2615 O O . GLN A 1 362 ? -25.549 3.398 16.637 1.00 98.38 362 GLN A O 1
ATOM 2620 N N . GLU A 1 363 ? -27.244 1.979 17.051 1.00 98.31 363 GLU A N 1
ATOM 2621 C CA . GLU A 1 363 ? -27.671 2.640 18.291 1.00 98.31 363 GLU A CA 1
ATOM 2622 C C . GLU A 1 363 ? -26.568 2.588 19.359 1.00 98.31 363 GLU A C 1
ATOM 2624 O O . GLU A 1 363 ? -26.275 3.590 20.020 1.00 98.31 363 GLU A O 1
ATOM 2629 N N . LEU A 1 364 ? -25.899 1.438 19.487 1.00 98.56 364 LEU A N 1
ATOM 2630 C CA . LEU A 1 364 ? -24.759 1.270 20.388 1.00 98.56 364 LEU A CA 1
ATOM 2631 C C . LEU A 1 364 ? -23.584 2.165 19.985 1.00 98.56 364 LEU A C 1
ATOM 2633 O O . LEU A 1 364 ? -22.980 2.796 20.853 1.00 98.56 364 LEU A O 1
ATOM 2637 N N . PHE A 1 365 ? -23.289 2.249 18.688 1.00 98.50 365 PHE A N 1
ATOM 2638 C CA . PHE A 1 365 ? -22.155 2.978 18.123 1.00 98.50 365 PHE A CA 1
ATOM 2639 C C . PHE A 1 365 ? -22.201 4.474 18.444 1.00 98.50 365 PHE A C 1
ATOM 2641 O O . PHE A 1 365 ? -21.183 5.066 18.806 1.00 98.50 365 PHE A O 1
ATOM 2648 N N . VAL A 1 366 ? -23.382 5.091 18.337 1.00 96.25 366 VAL A N 1
ATOM 2649 C CA . VAL A 1 366 ? -23.582 6.510 18.684 1.00 96.25 366 VAL A CA 1
ATOM 2650 C C . VAL A 1 366 ? -23.830 6.725 20.178 1.00 96.25 366 VAL A C 1
ATOM 2652 O O . VAL A 1 366 ? -23.578 7.812 20.692 1.00 96.25 366 VAL A O 1
ATOM 2655 N N . GLY A 1 367 ? -24.336 5.703 20.871 1.00 97.12 367 GLY A N 1
ATOM 2656 C CA . GLY A 1 367 ? -24.707 5.755 22.279 1.00 97.12 367 GLY A CA 1
ATOM 2657 C C . GLY A 1 367 ? -23.641 5.160 23.193 1.00 97.12 367 GLY A C 1
ATOM 2658 O O . GLY A 1 367 ? -22.611 5.776 23.467 1.00 97.12 367 GLY A O 1
ATOM 2659 N N . LYS A 1 368 ? -23.924 3.962 23.717 1.00 98.12 368 LYS A N 1
ATOM 2660 C CA . LYS A 1 368 ? -23.149 3.320 24.792 1.00 98.12 368 LYS A CA 1
ATOM 2661 C C . LYS A 1 368 ? -21.671 3.133 24.440 1.00 98.12 368 LYS A C 1
ATOM 2663 O O . LYS A 1 368 ? -20.820 3.359 25.296 1.00 98.12 368 LYS A O 1
ATOM 2668 N N . ALA A 1 369 ? -21.376 2.746 23.201 1.00 97.88 369 ALA A N 1
ATOM 2669 C CA . ALA A 1 369 ? -20.019 2.461 22.748 1.00 97.88 369 ALA A CA 1
ATOM 2670 C C . ALA A 1 369 ? -19.222 3.722 22.383 1.00 97.88 369 ALA A C 1
ATOM 2672 O O . ALA A 1 369 ? -18.003 3.656 22.262 1.00 97.88 369 ALA A O 1
ATOM 2673 N N . LYS A 1 370 ? -19.901 4.868 22.212 1.00 96.44 370 LYS A N 1
ATOM 2674 C CA . LYS A 1 370 ? -19.314 6.187 21.918 1.00 96.44 370 LYS A CA 1
ATOM 2675 C C . LYS A 1 370 ? -18.410 6.251 20.678 1.00 96.44 370 LYS A C 1
ATOM 2677 O O . LYS A 1 370 ? -17.765 7.266 20.465 1.00 96.44 370 LYS A O 1
ATOM 2682 N N . CYS A 1 371 ? -18.387 5.236 19.816 1.00 97.50 371 CYS A N 1
ATOM 2683 C CA . CYS A 1 371 ? -17.537 5.199 18.624 1.00 97.50 371 CYS A CA 1
ATOM 2684 C C . CYS A 1 371 ? -17.766 6.413 17.704 1.00 97.50 371 CYS A C 1
ATOM 2686 O O . CYS A 1 371 ? -16.830 6.931 17.094 1.00 97.50 371 CYS A O 1
ATOM 2688 N N . GLY A 1 372 ? -19.013 6.893 17.641 1.00 96.38 372 GLY A N 1
ATOM 2689 C CA . GLY A 1 372 ? -19.409 8.055 16.847 1.00 96.38 372 GLY A CA 1
ATOM 2690 C C . GLY A 1 372 ? -18.831 9.399 17.304 1.00 96.38 372 GLY A C 1
ATOM 2691 O O . GLY A 1 372 ? -19.032 10.379 16.592 1.00 96.38 372 GLY A O 1
ATOM 2692 N N . THR A 1 373 ? -18.120 9.482 18.439 1.00 95.38 373 THR A N 1
ATOM 2693 C CA . THR A 1 373 ? -17.431 10.724 18.842 1.00 95.38 373 THR A CA 1
ATOM 2694 C C . THR A 1 373 ? -16.220 11.022 17.966 1.00 95.38 373 THR A C 1
ATOM 2696 O O . THR A 1 373 ? -15.938 12.191 17.730 1.00 95.38 373 THR A O 1
ATOM 2699 N N . CYS A 1 374 ? -15.555 9.982 17.452 1.00 96.38 374 CYS A N 1
ATOM 2700 C CA . CYS A 1 374 ? -14.460 10.112 16.489 1.00 96.38 374 CYS A CA 1
ATOM 2701 C C . CYS A 1 374 ? -14.923 9.677 15.088 1.00 96.38 374 CYS A C 1
ATOM 2703 O O . CYS A 1 374 ? -14.687 10.358 14.096 1.00 96.38 374 CYS A O 1
ATOM 2705 N N . HIS A 1 375 ? -15.654 8.567 14.963 1.00 97.06 375 HIS A N 1
ATOM 2706 C CA . HIS A 1 375 ? -16.097 8.041 13.667 1.00 97.06 375 HIS A CA 1
ATOM 2707 C C . HIS A 1 375 ? -17.445 8.630 13.217 1.00 97.06 375 HIS A C 1
ATOM 2709 O O . HIS A 1 375 ? -18.458 7.934 13.136 1.00 97.06 375 HIS A O 1
ATOM 2715 N N . VAL A 1 376 ? -17.454 9.927 12.906 1.00 95.94 376 VAL A N 1
ATOM 2716 C CA . VAL A 1 376 ? -18.671 10.708 12.614 1.00 95.94 376 VAL A CA 1
ATOM 2717 C C . VAL A 1 376 ? -19.262 10.388 11.221 1.00 95.94 376 VAL A C 1
ATOM 2719 O O . VAL A 1 376 ? -18.561 10.540 10.216 1.00 95.94 376 VAL A O 1
ATOM 2722 N N . PRO A 1 377 ? -20.545 9.983 11.097 1.00 94.06 377 PRO A N 1
ATOM 2723 C CA . PRO A 1 377 ? -21.205 9.783 9.800 1.00 94.06 377 PRO A CA 1
ATOM 2724 C C . PRO A 1 377 ? -21.327 11.081 8.970 1.00 94.06 377 PRO A C 1
ATOM 2726 O O . PRO A 1 377 ? -21.424 12.165 9.545 1.00 94.06 377 PRO A O 1
ATOM 2729 N N . PRO A 1 378 ? -21.402 11.009 7.624 1.00 92.75 378 PRO A N 1
ATOM 2730 C CA . PRO A 1 378 ? -21.414 9.797 6.799 1.00 92.75 378 PRO A CA 1
ATOM 2731 C C . PRO A 1 378 ? -20.016 9.301 6.393 1.00 92.75 378 PRO A C 1
ATOM 2733 O O . PRO A 1 378 ? -19.909 8.235 5.799 1.00 92.75 378 PRO A O 1
ATOM 2736 N N . LEU A 1 379 ? -18.951 10.058 6.685 1.00 92.75 379 LEU A N 1
ATOM 2737 C CA . LEU A 1 379 ? -17.574 9.683 6.325 1.00 92.75 379 LEU A CA 1
ATOM 2738 C C . LEU A 1 379 ? -16.942 8.708 7.333 1.00 92.75 379 LEU A C 1
ATOM 2740 O O . LEU A 1 379 ? -15.927 8.078 7.039 1.00 92.75 379 LEU A O 1
ATOM 2744 N N . TYR A 1 380 ? -17.550 8.579 8.514 1.00 95.50 380 TYR A N 1
ATOM 2745 C CA . TYR A 1 380 ? -17.075 7.776 9.643 1.00 95.50 380 TYR A CA 1
ATOM 2746 C C . TYR A 1 380 ? -15.649 8.135 10.068 1.00 95.50 380 TYR A C 1
ATOM 2748 O O . TYR A 1 380 ? -14.819 7.283 10.392 1.00 95.50 380 TYR A O 1
ATOM 2756 N N . THR A 1 381 ? -15.397 9.439 10.062 1.00 93.81 381 THR A N 1
ATOM 2757 C CA . THR A 1 381 ? -14.206 10.128 10.549 1.00 93.81 381 THR A CA 1
ATOM 2758 C C . THR A 1 381 ? -14.637 11.550 10.904 1.00 93.81 381 THR A C 1
ATOM 2760 O O . THR A 1 381 ? -15.496 12.125 10.230 1.00 93.81 381 THR A O 1
ATOM 2763 N N . GLU A 1 382 ? -14.119 12.100 11.993 1.00 92.94 382 GLU A N 1
ATOM 2764 C CA . GLU A 1 382 ? -14.470 13.444 12.442 1.00 92.94 382 GLU A CA 1
ATOM 2765 C C . GLU A 1 382 ? -13.946 14.510 11.461 1.00 92.94 382 GLU A C 1
ATOM 2767 O O . GLU A 1 382 ? -12.882 14.347 10.852 1.00 92.94 382 GLU A O 1
ATOM 2772 N N . PRO A 1 383 ? -14.698 15.604 11.259 1.00 90.38 383 PRO A N 1
ATOM 2773 C CA . PRO A 1 383 ? -14.287 16.668 10.357 1.00 90.38 383 PRO A CA 1
ATOM 2774 C C . PRO A 1 383 ? -13.172 17.531 10.965 1.00 90.38 383 PRO A C 1
ATOM 2776 O O . PRO A 1 383 ? -13.144 17.787 12.166 1.00 90.38 383 PRO A O 1
ATOM 2779 N N . GLY A 1 384 ? -12.309 18.087 10.111 1.00 89.94 384 GLY A N 1
ATOM 2780 C CA . GLY A 1 384 ? -11.267 19.029 10.528 1.00 89.94 384 GLY A CA 1
ATOM 2781 C C . GLY A 1 384 ? -9.954 18.337 10.892 1.00 89.94 384 GLY A C 1
ATOM 2782 O O . GLY A 1 384 ? -9.371 17.655 10.051 1.00 89.94 384 GLY A O 1
ATOM 2783 N N . TRP A 1 385 ? -9.454 18.566 12.108 1.00 92.38 385 TRP A N 1
ATOM 2784 C CA . TRP A 1 385 ? -8.207 17.970 12.595 1.00 92.38 385 TRP A CA 1
ATOM 2785 C C . TRP A 1 385 ? -8.525 16.742 13.451 1.00 92.38 385 TRP A C 1
ATOM 2787 O O . TRP A 1 385 ? -8.834 16.861 14.629 1.00 92.38 385 TRP A O 1
ATOM 2797 N N . ASN A 1 386 ? -8.503 15.575 12.809 1.00 93.19 386 ASN A N 1
ATOM 2798 C CA . ASN A 1 386 ? -8.942 14.283 13.338 1.00 93.19 386 ASN A CA 1
ATOM 2799 C C . ASN A 1 386 ? -7.784 13.421 13.859 1.00 93.19 386 ASN A C 1
ATOM 2801 O O . ASN A 1 386 ? -7.664 12.244 13.502 1.00 93.19 386 ASN A O 1
ATOM 2805 N N . MET A 1 387 ? -6.904 14.043 14.636 1.00 95.69 387 MET A N 1
ATOM 2806 C CA . MET A 1 387 ? -5.672 13.450 15.144 1.00 95.69 387 MET A CA 1
ATOM 2807 C C . MET A 1 387 ? -5.787 13.234 16.652 1.00 95.69 387 MET A C 1
ATOM 2809 O O . MET A 1 387 ? -6.237 14.126 17.361 1.00 95.69 387 MET A O 1
ATOM 2813 N N . HIS A 1 388 ? -5.358 12.065 17.118 1.00 97.06 388 HIS A N 1
ATOM 2814 C CA . HIS A 1 388 ? -5.470 11.610 18.502 1.00 97.06 388 HIS A CA 1
ATOM 2815 C C . HIS A 1 388 ? -4.120 11.146 19.023 1.00 97.06 388 HIS A C 1
ATOM 2817 O O . HIS A 1 388 ? -3.340 10.531 18.283 1.00 97.06 388 HIS A O 1
ATOM 2823 N N . THR A 1 389 ? -3.845 11.418 20.293 1.00 97.69 389 THR A N 1
ATOM 2824 C CA . THR A 1 389 ? -2.638 10.905 20.932 1.00 97.69 389 THR A CA 1
ATOM 2825 C C . THR A 1 389 ? -2.737 9.384 21.096 1.00 97.69 389 THR A C 1
ATOM 2827 O O . THR A 1 389 ? -3.837 8.825 21.176 1.00 97.69 389 THR A O 1
ATOM 2830 N N . PRO A 1 390 ? -1.600 8.677 21.166 1.00 97.06 390 PRO A N 1
ATOM 2831 C CA . PRO A 1 390 ? -1.575 7.244 21.457 1.00 97.06 390 PRO A CA 1
ATOM 2832 C C . PRO A 1 390 ? -2.339 6.882 22.741 1.00 97.06 390 PRO A C 1
ATOM 2834 O O . PRO A 1 390 ? -3.060 5.882 22.773 1.00 97.06 390 PRO A O 1
ATOM 2837 N N . GLU A 1 391 ? -2.259 7.733 23.769 1.00 97.56 391 GLU A N 1
ATOM 2838 C CA . GLU A 1 391 ? -2.978 7.573 25.033 1.00 97.56 391 GLU A CA 1
ATOM 2839 C C . GLU A 1 391 ? -4.491 7.700 24.863 1.00 97.56 391 GLU A C 1
ATOM 2841 O O . GLU A 1 391 ? -5.218 6.938 25.487 1.00 97.56 391 GLU A O 1
ATOM 2846 N N . GLU A 1 392 ? -4.990 8.612 24.025 1.00 96.88 392 GLU A N 1
ATOM 2847 C CA . GLU A 1 392 ? -6.435 8.783 23.803 1.00 96.88 392 GLU A CA 1
ATOM 2848 C C . GLU A 1 392 ? -7.085 7.530 23.202 1.00 96.88 392 GLU A C 1
ATOM 2850 O O . GLU A 1 392 ? -8.240 7.216 23.502 1.00 96.88 392 GLU A O 1
ATOM 2855 N N . ILE A 1 393 ? -6.330 6.781 22.393 1.00 96.75 393 ILE A N 1
ATOM 2856 C CA . ILE A 1 393 ? -6.801 5.562 21.722 1.00 96.75 393 ILE A CA 1
ATOM 2857 C C . ILE A 1 393 ? -6.229 4.265 22.318 1.00 96.75 393 ILE A C 1
ATOM 2859 O O . ILE A 1 393 ? -6.505 3.175 21.808 1.00 96.75 393 ILE A O 1
ATOM 2863 N N . GLY A 1 394 ? -5.468 4.360 23.410 1.00 97.31 394 GLY A N 1
ATOM 2864 C CA . GLY A 1 394 ? -4.991 3.229 24.206 1.00 97.31 394 GLY A CA 1
ATOM 2865 C C . GLY A 1 394 ? -3.931 2.353 23.536 1.00 97.31 394 GLY A C 1
ATOM 2866 O O . GLY A 1 394 ? -3.893 1.152 23.797 1.00 97.31 394 GLY A O 1
ATOM 2867 N N . ILE A 1 395 ? -3.089 2.906 22.664 1.00 96.88 395 ILE A N 1
ATOM 2868 C CA . ILE A 1 395 ? -2.012 2.157 22.002 1.00 96.88 395 ILE A CA 1
ATOM 2869 C C . ILE A 1 395 ? -0.640 2.807 22.203 1.00 96.88 395 ILE A C 1
ATOM 2871 O O . ILE A 1 395 ? -0.539 3.914 22.716 1.00 96.88 395 ILE A O 1
ATOM 2875 N N . ASP A 1 396 ? 0.426 2.098 21.829 1.00 96.25 396 ASP A N 1
ATOM 2876 C CA . ASP A 1 396 ? 1.789 2.628 21.860 1.00 96.25 396 ASP A CA 1
ATOM 2877 C C . ASP A 1 396 ? 1.990 3.797 20.884 1.00 96.25 396 ASP A C 1
ATOM 2879 O O . ASP A 1 396 ? 1.304 3.933 19.864 1.00 96.25 396 ASP A O 1
ATOM 2883 N N . ASP A 1 397 ? 2.983 4.622 21.192 1.00 97.31 397 ASP A N 1
ATOM 2884 C CA . ASP A 1 397 ? 3.315 5.844 20.471 1.00 97.31 397 ASP A CA 1
ATOM 2885 C C . ASP A 1 397 ? 4.298 5.635 19.317 1.00 97.31 397 ASP A C 1
ATOM 2887 O O . ASP A 1 397 ? 4.560 6.581 18.578 1.00 97.31 397 ASP A O 1
ATOM 2891 N N . PHE A 1 398 ? 4.816 4.417 19.109 1.00 97.75 398 PHE A N 1
ATOM 2892 C CA . PHE A 1 398 ? 5.971 4.199 18.240 1.00 97.75 398 PHE A CA 1
ATOM 2893 C C . PHE A 1 398 ? 5.762 4.761 16.834 1.00 97.75 398 PHE A C 1
ATOM 2895 O O . PHE A 1 398 ? 6.612 5.507 16.361 1.00 97.75 398 PHE A O 1
ATOM 2902 N N . GLN A 1 399 ? 4.643 4.445 16.171 1.00 97.50 399 GLN A N 1
ATOM 2903 C CA . GLN A 1 399 ? 4.397 4.959 14.819 1.00 97.50 399 GLN A CA 1
ATOM 2904 C C . GLN A 1 399 ? 4.012 6.432 14.799 1.00 97.50 399 GLN A C 1
ATOM 2906 O O . GLN A 1 399 ? 4.458 7.164 13.919 1.00 97.50 399 GLN A O 1
ATOM 2911 N N . ALA A 1 400 ? 3.218 6.884 15.767 1.00 97.44 400 ALA A N 1
ATOM 2912 C CA . ALA A 1 400 ? 2.878 8.296 15.892 1.00 97.44 400 ALA A CA 1
ATOM 2913 C C . ALA A 1 400 ? 4.155 9.148 15.996 1.00 97.44 400 ALA A C 1
ATOM 2915 O O . ALA A 1 400 ? 4.348 10.072 15.214 1.00 97.44 400 ALA A O 1
ATOM 2916 N N . MET A 1 401 ? 5.104 8.756 16.848 1.00 97.19 401 MET A N 1
ATOM 2917 C CA . MET A 1 401 ? 6.373 9.459 17.053 1.00 97.19 401 MET A CA 1
ATOM 2918 C C . MET A 1 401 ? 7.327 9.421 15.851 1.00 97.19 401 MET A C 1
ATOM 2920 O O . MET A 1 401 ? 8.364 10.091 15.884 1.00 97.19 401 MET A O 1
ATOM 2924 N N . ARG A 1 402 ? 7.001 8.684 14.783 1.00 97.12 402 ARG A N 1
ATOM 2925 C CA . ARG A 1 402 ? 7.717 8.721 13.496 1.00 97.12 402 ARG A CA 1
ATOM 2926 C C . ARG A 1 402 ? 7.117 9.718 12.510 1.00 97.12 402 ARG A C 1
ATOM 2928 O O . ARG A 1 402 ? 7.769 10.035 11.525 1.00 97.12 402 ARG A O 1
ATOM 2935 N N . SER A 1 403 ? 5.923 10.254 12.763 1.00 95.12 403 SER A N 1
ATOM 2936 C CA . SER A 1 403 ? 5.340 11.305 11.929 1.00 95.12 403 SER A CA 1
ATOM 2937 C C . SER A 1 403 ? 5.650 12.705 12.466 1.00 95.12 403 SER A C 1
ATOM 2939 O O . SER A 1 403 ? 6.022 12.856 13.636 1.00 95.12 403 SER A O 1
ATOM 2941 N N . PRO A 1 404 ? 5.501 13.752 11.631 1.00 92.81 404 PRO A N 1
ATOM 2942 C CA . PRO A 1 404 ? 5.729 15.125 12.071 1.00 92.81 404 PRO A CA 1
ATOM 2943 C C . PRO A 1 404 ? 4.760 15.597 13.158 1.00 92.81 404 PRO A C 1
ATOM 2945 O O . PRO A 1 404 ? 5.142 16.414 13.989 1.00 92.81 404 PRO A O 1
ATOM 2948 N N . ASP A 1 405 ? 3.527 15.086 13.140 1.00 90.88 405 ASP A N 1
ATOM 2949 C CA . ASP A 1 405 ? 2.467 15.548 14.034 1.00 90.88 405 ASP A CA 1
ATOM 2950 C C . ASP A 1 405 ? 2.382 14.720 15.323 1.00 90.88 405 ASP A C 1
ATOM 2952 O O . ASP A 1 405 ? 1.740 15.177 16.253 1.00 90.88 405 ASP A O 1
ATOM 2956 N N . GLU A 1 406 ? 3.024 13.548 15.425 1.00 96.25 406 GLU A N 1
ATOM 2957 C CA . GLU A 1 406 ? 3.077 12.729 16.658 1.00 96.25 406 GLU A CA 1
ATOM 2958 C C . GLU A 1 406 ? 1.735 12.142 17.120 1.00 96.25 406 GLU A C 1
ATOM 2960 O O . GLU A 1 406 ? 1.538 11.835 18.292 1.00 96.25 406 GLU A O 1
ATOM 2965 N N . HIS A 1 407 ? 0.797 11.956 16.190 1.00 97.00 407 HIS A N 1
ATOM 2966 C CA . HIS A 1 407 ? -0.558 11.480 16.482 1.00 97.00 407 HIS A CA 1
ATOM 2967 C C . HIS A 1 407 ? -0.988 10.368 15.519 1.00 97.00 407 HIS A C 1
ATOM 2969 O O . HIS A 1 407 ? -0.399 10.169 14.454 1.00 97.00 407 HIS A O 1
ATOM 2975 N N . TYR A 1 408 ? -2.081 9.688 15.863 1.00 97.44 408 TYR A N 1
ATOM 2976 C CA . TYR A 1 408 ? -2.813 8.796 14.970 1.00 97.44 408 TYR A CA 1
ATOM 2977 C C . TYR A 1 408 ? -4.091 9.447 14.466 1.00 97.44 408 TYR A C 1
ATOM 2979 O O . TYR A 1 408 ? -4.787 10.151 15.187 1.00 97.44 408 TYR A O 1
ATOM 2987 N N . ARG A 1 409 ? -4.446 9.162 13.222 1.00 95.81 409 ARG A N 1
ATOM 2988 C CA . ARG A 1 409 ? -5.656 9.671 12.598 1.00 95.81 409 ARG A CA 1
ATOM 2989 C C . ARG A 1 409 ? -6.847 8.746 12.813 1.00 95.81 409 ARG A C 1
ATOM 2991 O O . ARG A 1 409 ? -6.753 7.536 12.579 1.00 95.81 409 ARG A O 1
ATOM 2998 N N . THR A 1 410 ? -8.017 9.330 13.060 1.00 95.62 410 THR A N 1
ATOM 2999 C CA . THR A 1 410 ? -9.299 8.623 12.947 1.00 95.62 410 THR A CA 1
ATOM 3000 C C . THR A 1 410 ? -9.528 8.128 11.515 1.00 95.62 410 THR A C 1
ATOM 3002 O O . THR A 1 410 ? -9.892 8.884 10.608 1.00 95.62 410 THR A O 1
ATOM 3005 N N . THR A 1 411 ? -9.323 6.833 11.287 1.00 93.56 411 THR A N 1
ATOM 3006 C CA . THR A 1 411 ? -9.431 6.226 9.951 1.00 93.56 411 THR A CA 1
ATOM 3007 C C . THR A 1 411 ? -10.902 6.025 9.543 1.00 93.56 411 THR A C 1
ATOM 3009 O O . THR A 1 411 ? -11.670 5.488 10.341 1.00 93.56 411 THR A O 1
ATOM 3012 N N . PRO A 1 412 ? -11.314 6.377 8.307 1.00 94.44 412 PRO A N 1
ATOM 3013 C CA . PRO A 1 412 ? -12.647 6.083 7.787 1.00 94.44 412 PRO A CA 1
ATOM 3014 C C . PRO A 1 412 ? -13.004 4.593 7.878 1.00 94.44 412 PRO A C 1
ATOM 3016 O O . PRO A 1 412 ? -12.212 3.713 7.510 1.00 94.44 412 PRO A O 1
ATOM 3019 N N . LEU A 1 413 ? -14.219 4.291 8.344 1.00 95.19 413 LEU A N 1
ATOM 3020 C CA . LEU A 1 413 ? -14.638 2.908 8.607 1.00 95.19 413 LEU A CA 1
ATOM 3021 C C . LEU A 1 413 ? -15.145 2.147 7.378 1.00 95.19 413 LEU A C 1
ATOM 3023 O O . LEU A 1 413 ? -14.980 0.928 7.347 1.00 95.19 413 LEU A O 1
ATOM 3027 N N . GLY A 1 414 ? -15.635 2.830 6.341 1.00 94.38 414 GLY A N 1
ATOM 3028 C CA . GLY A 1 414 ? -16.209 2.171 5.161 1.00 94.38 414 GLY A CA 1
ATOM 3029 C C . GLY A 1 414 ? -15.243 1.254 4.409 1.00 94.38 414 GLY A C 1
ATOM 3030 O O . GLY A 1 414 ? -14.022 1.457 4.422 1.00 94.38 414 GLY A O 1
ATOM 3031 N N . GLY A 1 415 ? -15.789 0.233 3.747 1.00 94.88 415 GLY A N 1
ATOM 3032 C CA . GLY A 1 415 ? -15.017 -0.696 2.916 1.00 94.88 415 GLY A CA 1
ATOM 3033 C C . GLY A 1 415 ? -14.227 -1.737 3.711 1.00 94.88 415 GLY A C 1
ATOM 3034 O O . GLY A 1 415 ? -13.089 -2.054 3.362 1.00 94.88 415 GLY A O 1
ATOM 3035 N N . TRP A 1 416 ? -14.795 -2.259 4.802 1.00 93.75 416 TRP A N 1
ATOM 3036 C CA . TRP A 1 416 ? -14.130 -3.232 5.683 1.00 93.75 416 TRP A CA 1
ATOM 3037 C C . TRP A 1 416 ? -13.601 -4.475 4.942 1.00 93.75 416 TRP A C 1
ATOM 3039 O O . TRP A 1 416 ? -12.514 -4.958 5.264 1.00 93.75 416 TRP A O 1
ATOM 3049 N N . VAL A 1 417 ? -14.316 -4.946 3.910 1.00 93.12 417 VAL A N 1
ATOM 3050 C CA . VAL A 1 417 ? -13.940 -6.124 3.106 1.00 93.12 417 VAL A CA 1
ATOM 3051 C C . VAL A 1 417 ? -12.565 -5.986 2.461 1.00 93.12 417 VAL A C 1
ATOM 3053 O O . VAL A 1 417 ? -11.836 -6.969 2.360 1.00 93.12 417 VAL A O 1
ATOM 3056 N N . ALA A 1 418 ? -12.185 -4.763 2.089 1.00 95.19 418 ALA A N 1
ATOM 3057 C CA . ALA A 1 418 ? -10.893 -4.461 1.489 1.00 95.19 418 ALA A CA 1
ATOM 3058 C C . ALA A 1 418 ? -9.768 -4.357 2.532 1.00 95.19 418 ALA A C 1
ATOM 3060 O O . ALA A 1 418 ? -8.593 -4.430 2.191 1.00 95.19 418 ALA A O 1
ATOM 3061 N N . LYS A 1 419 ? -10.114 -4.153 3.810 1.00 94.56 419 LYS A N 1
ATOM 3062 C CA . LYS A 1 419 ? -9.166 -3.782 4.871 1.00 94.56 419 LYS A CA 1
ATOM 3063 C C . LYS A 1 419 ? -8.844 -4.922 5.832 1.00 94.56 419 LYS A C 1
ATOM 3065 O O . LYS A 1 419 ? -7.768 -4.883 6.412 1.00 94.56 419 LYS A O 1
ATOM 3070 N N . GLN A 1 420 ? -9.736 -5.907 5.980 1.00 94.62 420 GLN A N 1
ATOM 3071 C CA . GLN A 1 420 ? -9.647 -6.961 7.004 1.00 94.62 420 GLN A CA 1
ATOM 3072 C C . GLN A 1 420 ? -8.403 -7.859 6.905 1.00 94.62 420 GLN A C 1
ATOM 3074 O O . GLN A 1 420 ? -7.945 -8.398 7.912 1.00 94.62 420 GLN A O 1
ATOM 3079 N N . LYS A 1 421 ? -7.858 -8.064 5.699 1.00 96.62 421 LYS A N 1
ATOM 3080 C CA . LYS A 1 421 ? -6.702 -8.943 5.513 1.00 96.62 421 LYS A CA 1
ATOM 3081 C C . LYS A 1 421 ? -5.456 -8.290 6.109 1.00 96.62 421 LYS A C 1
ATOM 3083 O O . LYS A 1 421 ? -5.161 -7.138 5.812 1.00 96.62 421 LYS A O 1
ATOM 3088 N N . GLY A 1 422 ? -4.738 -9.047 6.938 1.00 96.25 422 GLY A N 1
ATOM 3089 C CA . GLY A 1 422 ? -3.607 -8.544 7.722 1.00 96.25 422 GLY A CA 1
ATOM 3090 C C . GLY A 1 422 ? -4.004 -7.911 9.061 1.00 96.25 422 GLY A C 1
ATOM 3091 O O . GLY A 1 422 ? -3.115 -7.525 9.810 1.00 96.25 422 GLY A O 1
ATOM 3092 N N . GLY A 1 423 ? -5.302 -7.847 9.380 1.00 96.94 423 GLY A N 1
ATOM 3093 C CA . GLY A 1 423 ? -5.823 -7.243 10.605 1.00 96.94 423 GLY A CA 1
ATOM 3094 C C . GLY A 1 423 ? -6.197 -5.766 10.448 1.00 96.94 423 GLY A C 1
ATOM 3095 O O . GLY A 1 423 ? -6.184 -5.195 9.357 1.00 96.94 423 GLY A O 1
ATOM 3096 N N . PHE A 1 424 ? -6.559 -5.150 11.567 1.00 96.88 424 PHE A N 1
ATOM 3097 C CA . PHE A 1 424 ? -6.980 -3.757 11.686 1.00 96.88 424 PHE A CA 1
ATOM 3098 C C . PHE A 1 424 ? -5.900 -2.912 12.368 1.00 96.88 424 PHE A C 1
ATOM 3100 O O . PHE A 1 424 ? -4.954 -3.447 12.945 1.00 96.88 424 PHE A O 1
ATOM 3107 N N . TYR A 1 425 ? -6.089 -1.588 12.319 1.00 96.56 425 TYR A N 1
ATOM 3108 C CA . TYR A 1 425 ? -5.100 -0.552 12.652 1.00 96.56 425 TYR A CA 1
ATOM 3109 C C . TYR A 1 425 ? -3.975 -0.450 11.618 1.00 96.56 425 TYR A C 1
ATOM 3111 O O . TYR A 1 425 ? -3.989 -1.122 10.589 1.00 96.56 425 TYR A O 1
ATOM 3119 N N . HIS A 1 426 ? -3.041 0.466 11.855 1.00 97.00 426 HIS A N 1
ATOM 3120 C CA . HIS A 1 426 ? -1.916 0.730 10.969 1.00 97.00 426 HIS A CA 1
ATOM 3121 C C . HIS A 1 426 ? -0.918 -0.435 10.905 1.00 97.00 426 HIS A C 1
ATOM 3123 O O . HIS A 1 426 ? -0.151 -0.503 9.962 1.00 97.00 426 HIS A O 1
ATOM 3129 N N . ASP A 1 427 ? -0.890 -1.357 11.868 1.00 96.19 427 ASP A N 1
ATOM 3130 C CA . ASP A 1 427 ? 0.105 -2.438 11.949 1.00 96.19 427 ASP A CA 1
ATOM 3131 C C . ASP A 1 427 ? -0.498 -3.851 11.957 1.00 96.19 427 ASP A C 1
ATOM 3133 O O . ASP A 1 427 ? 0.248 -4.837 11.936 1.00 96.19 427 ASP A O 1
ATOM 3137 N N . GLY A 1 428 ? -1.829 -3.960 11.955 1.00 96.56 428 GLY A N 1
ATOM 3138 C CA . GLY A 1 428 ? -2.535 -5.239 11.995 1.00 96.56 428 GLY A CA 1
ATOM 3139 C C . GLY A 1 428 ? -2.657 -5.847 13.391 1.00 96.56 428 GLY A C 1
ATOM 3140 O O . GLY A 1 428 ? -2.984 -7.027 13.503 1.00 96.56 428 GLY A O 1
ATOM 3141 N N . ARG A 1 429 ? -2.395 -5.080 14.463 1.00 96.25 429 ARG A N 1
ATOM 3142 C CA . ARG A 1 429 ? -2.399 -5.583 15.853 1.00 96.25 429 ARG A CA 1
ATOM 3143 C C . ARG A 1 429 ? -3.709 -6.243 16.290 1.00 96.25 429 ARG A C 1
ATOM 3145 O O . ARG A 1 429 ? -3.694 -7.057 17.208 1.00 96.25 429 ARG A O 1
ATOM 3152 N N . PHE A 1 430 ? -4.825 -5.899 15.648 1.00 97.81 430 PHE A N 1
ATOM 3153 C CA . PHE A 1 430 ? -6.132 -6.488 15.925 1.00 97.81 430 PHE A CA 1
ATOM 3154 C C . PHE A 1 430 ? -6.546 -7.402 14.770 1.00 97.81 430 PHE A C 1
ATOM 3156 O O . PHE A 1 430 ? -6.871 -6.898 13.694 1.00 97.81 430 PHE A O 1
ATOM 3163 N N . PRO A 1 431 ? -6.561 -8.733 14.956 1.00 97.12 431 PRO A N 1
ATOM 3164 C CA . PRO A 1 431 ? -6.912 -9.667 13.887 1.00 97.12 431 PRO A CA 1
ATOM 3165 C C . PRO A 1 431 ? -8.346 -9.503 13.372 1.00 97.12 431 PRO A C 1
ATOM 3167 O O . PRO A 1 431 ? -8.605 -9.735 12.192 1.00 97.12 431 PRO A O 1
ATOM 3170 N N . THR A 1 432 ? -9.284 -9.102 14.235 1.00 97.00 432 THR A N 1
ATOM 3171 C CA . THR A 1 432 ? -10.705 -8.966 13.889 1.00 97.00 432 THR A CA 1
ATOM 3172 C C . THR A 1 432 ? -11.300 -7.627 14.333 1.00 97.00 432 THR A C 1
ATOM 3174 O O . THR A 1 432 ? -10.770 -6.952 15.215 1.00 97.00 432 THR A O 1
ATOM 3177 N N . LEU A 1 433 ? -12.456 -7.256 13.764 1.00 96.44 433 LEU A N 1
ATOM 3178 C CA . LEU A 1 433 ? -13.244 -6.114 14.253 1.00 96.44 433 LEU A CA 1
ATOM 3179 C C . LEU A 1 433 ? -13.654 -6.292 15.718 1.00 96.44 433 LEU A C 1
ATOM 3181 O O . LEU A 1 433 ? -13.704 -5.318 16.462 1.00 96.44 433 LEU A O 1
ATOM 3185 N N . LEU A 1 434 ? -13.922 -7.531 16.140 1.00 98.06 434 LEU A N 1
ATOM 3186 C CA . LEU A 1 434 ? -14.281 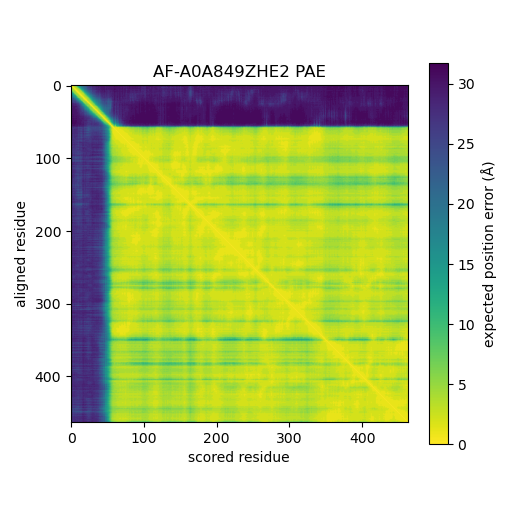-7.821 17.523 1.00 98.06 434 LEU A CA 1
ATOM 3187 C C . LEU A 1 434 ? -13.112 -7.528 18.473 1.00 98.06 434 LEU A C 1
ATOM 3189 O O . LEU A 1 434 ? -13.342 -7.008 19.558 1.00 98.06 434 LEU A O 1
ATOM 3193 N N . ASP A 1 435 ? -11.870 -7.781 18.055 1.00 98.62 435 ASP A N 1
ATOM 3194 C CA . ASP A 1 435 ? -10.680 -7.433 18.843 1.00 98.62 435 ASP A CA 1
ATOM 3195 C C . ASP A 1 435 ? -10.517 -5.914 18.988 1.00 98.62 435 ASP A C 1
ATOM 3197 O O . ASP A 1 435 ? -10.206 -5.437 20.077 1.00 98.62 435 ASP A O 1
ATOM 3201 N N . VAL A 1 436 ? -10.814 -5.143 17.933 1.00 98.25 436 VAL A N 1
ATOM 3202 C CA . VAL A 1 436 ? -10.856 -3.669 18.006 1.00 98.25 436 VAL A CA 1
ATOM 3203 C C . VAL A 1 436 ? -11.930 -3.197 18.991 1.00 98.25 436 VAL A C 1
ATOM 3205 O O . VAL A 1 436 ? -11.696 -2.298 19.794 1.00 98.25 436 VAL A O 1
ATOM 3208 N N . ILE A 1 437 ? -13.117 -3.802 18.953 1.00 98.62 437 ILE A N 1
ATOM 3209 C CA . ILE A 1 437 ? -14.217 -3.443 19.857 1.00 98.62 437 ILE A CA 1
ATOM 3210 C C . ILE A 1 437 ? -13.867 -3.813 21.306 1.00 98.62 437 ILE A C 1
ATOM 3212 O O . ILE A 1 437 ? -14.071 -3.002 22.204 1.00 98.62 437 ILE A O 1
ATOM 3216 N N . ASN A 1 438 ? -13.295 -4.997 21.539 1.00 98.69 438 ASN A N 1
ATOM 3217 C CA . ASN A 1 438 ? -12.838 -5.443 22.859 1.00 98.69 438 ASN A CA 1
ATOM 3218 C C . ASN A 1 438 ? -11.746 -4.532 23.435 1.00 98.69 438 ASN A C 1
ATOM 3220 O O . ASN A 1 438 ? -11.737 -4.280 24.643 1.00 98.69 438 ASN A O 1
ATOM 3224 N N . HIS A 1 439 ? -10.849 -4.032 22.579 1.00 98.44 439 HIS A N 1
ATOM 3225 C CA . HIS A 1 439 ? -9.841 -3.043 22.956 1.00 98.44 439 HIS A CA 1
ATOM 3226 C C . HIS A 1 439 ? -10.494 -1.796 23.552 1.00 98.44 439 HIS A C 1
ATOM 3228 O O . HIS A 1 439 ? -10.227 -1.461 24.704 1.00 98.44 439 HIS A O 1
ATOM 3234 N N . TYR A 1 440 ? -11.413 -1.159 22.821 1.00 98.19 440 TYR A N 1
ATOM 3235 C CA . TYR A 1 440 ? -12.081 0.053 23.301 1.00 98.19 440 TYR A CA 1
ATOM 3236 C C . TYR A 1 440 ? -13.038 -0.196 24.470 1.00 98.19 440 TYR A C 1
ATOM 3238 O O . TYR A 1 440 ? -13.096 0.630 25.378 1.00 98.19 440 TYR A O 1
ATOM 3246 N N . ASP A 1 441 ? -13.745 -1.328 24.502 1.00 98.62 441 ASP A N 1
ATOM 3247 C CA . ASP A 1 441 ? -14.599 -1.705 25.636 1.00 98.62 441 ASP A CA 1
ATOM 3248 C C . ASP A 1 441 ? -13.800 -1.785 26.940 1.00 98.62 441 ASP A C 1
ATOM 3250 O O . ASP A 1 441 ? -14.199 -1.217 27.959 1.00 98.62 441 ASP A O 1
ATOM 3254 N N . THR A 1 442 ? -12.626 -2.419 26.881 1.00 98.44 442 THR A N 1
ATOM 3255 C CA . THR A 1 442 ? -11.718 -2.538 28.025 1.00 98.44 442 THR A CA 1
ATOM 3256 C C . THR A 1 442 ? -11.092 -1.190 28.366 1.00 98.44 442 THR A C 1
ATOM 3258 O O . THR A 1 442 ? -11.179 -0.737 29.506 1.00 98.44 442 THR A O 1
ATOM 3261 N N . PHE A 1 443 ? -10.482 -0.532 27.378 1.00 98.19 443 PHE A N 1
ATOM 3262 C CA . PHE A 1 443 ? -9.712 0.693 27.573 1.00 98.19 443 PHE A CA 1
ATOM 3263 C C . PHE A 1 443 ? -10.580 1.848 28.088 1.00 98.19 443 PHE A C 1
ATOM 3265 O O . PHE A 1 443 ? -10.206 2.535 29.037 1.00 98.19 443 PHE A O 1
ATOM 3272 N N . MET A 1 444 ? -11.780 2.018 27.526 1.00 97.12 444 MET A N 1
ATOM 3273 C CA . MET A 1 444 ? -12.720 3.072 27.921 1.00 97.12 444 MET A CA 1
ATOM 3274 C C . MET A 1 444 ? -13.728 2.620 28.990 1.00 97.12 444 MET A C 1
ATOM 3276 O O . MET A 1 444 ? -14.576 3.416 29.398 1.00 97.12 444 MET A O 1
ATOM 3280 N N . THR A 1 445 ? -13.641 1.370 29.467 1.00 97.81 445 THR A N 1
ATOM 3281 C CA . THR A 1 445 ? -14.541 0.783 30.480 1.00 97.81 445 THR A CA 1
ATOM 3282 C C . THR A 1 445 ? -16.024 0.948 30.103 1.00 97.81 445 THR A C 1
ATOM 3284 O O . THR A 1 445 ? -16.838 1.452 30.879 1.00 97.81 445 THR A O 1
ATOM 3287 N N . LEU A 1 446 ? -16.385 0.566 28.873 1.00 97.94 446 LEU A N 1
ATOM 3288 C CA . LEU A 1 446 ? -17.724 0.809 28.308 1.00 97.94 446 LEU A CA 1
ATOM 3289 C C . LEU A 1 446 ? -18.780 -0.167 28.855 1.00 97.94 446 LEU A C 1
ATOM 3291 O O . LEU A 1 446 ? -19.973 0.154 28.885 1.00 97.94 446 LEU A O 1
ATOM 3295 N N . GLY A 1 447 ? -18.353 -1.345 29.319 1.00 98.19 447 GLY A N 1
ATOM 3296 C CA . GLY A 1 447 ? -19.227 -2.350 29.92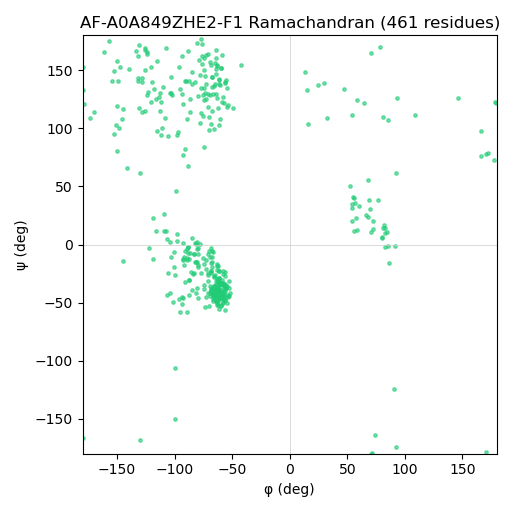3 1.00 98.19 447 GLY A CA 1
ATOM 3297 C C . GLY A 1 447 ? -20.178 -2.978 28.906 1.00 98.19 447 GLY A C 1
ATOM 3298 O O . GLY A 1 447 ? -21.362 -3.183 29.204 1.00 98.19 447 GLY A O 1
ATOM 3299 N N . LEU A 1 448 ? -19.689 -3.218 27.688 1.00 98.62 448 LEU A N 1
ATOM 3300 C CA . LEU A 1 448 ? -20.436 -3.865 26.619 1.00 98.62 448 LEU A CA 1
ATOM 3301 C C . LEU A 1 448 ? -20.552 -5.373 26.882 1.00 98.62 448 LEU A C 1
ATOM 3303 O O . LEU A 1 448 ? -19.599 -6.061 27.236 1.00 98.62 448 LEU A O 1
ATOM 3307 N N . THR A 1 449 ? -21.749 -5.910 26.691 1.00 98.69 449 THR A N 1
ATOM 3308 C CA . THR A 1 449 ? -21.993 -7.353 26.687 1.00 98.69 449 THR A CA 1
ATOM 3309 C C . THR A 1 449 ? -21.478 -7.980 25.391 1.00 98.69 449 THR A C 1
ATOM 3311 O O . THR A 1 449 ? -21.333 -7.304 24.375 1.00 98.69 449 THR A O 1
ATOM 3314 N N . GLU A 1 450 ? -21.262 -9.298 25.380 1.00 98.50 450 GLU A N 1
ATOM 3315 C CA . GLU A 1 450 ? -20.856 -10.015 24.158 1.00 98.50 450 GLU A CA 1
ATOM 3316 C C . GLU A 1 450 ? -21.828 -9.801 22.985 1.00 98.50 450 GLU A C 1
ATOM 3318 O O . GLU A 1 450 ? -21.394 -9.644 21.847 1.00 98.50 450 GLU A O 1
ATOM 3323 N N . ALA A 1 451 ? -23.136 -9.731 23.259 1.00 98.62 451 ALA A N 1
ATOM 3324 C CA . ALA A 1 451 ? -24.148 -9.467 22.236 1.00 98.62 451 ALA A CA 1
ATOM 3325 C C . ALA A 1 451 ? -24.034 -8.044 21.662 1.00 98.62 451 ALA A C 1
ATOM 3327 O O . ALA A 1 451 ? -24.076 -7.871 20.449 1.00 98.62 451 ALA A O 1
ATOM 3328 N N . GLU A 1 452 ? -23.817 -7.035 22.513 1.00 98.81 452 GLU A N 1
ATOM 3329 C CA . GLU A 1 452 ? -23.623 -5.647 22.067 1.00 98.81 452 GLU A CA 1
ATOM 3330 C C . GLU A 1 452 ? -22.356 -5.500 21.210 1.00 98.81 452 GLU A C 1
ATOM 3332 O O . GLU A 1 452 ? -22.358 -4.786 20.209 1.00 98.81 452 GLU A O 1
ATOM 3337 N N . LYS A 1 453 ? -21.277 -6.206 21.564 1.00 98.81 453 LYS A N 1
ATOM 3338 C CA . LYS A 1 453 ? -20.034 -6.205 20.778 1.00 98.81 453 LYS A CA 1
ATOM 3339 C C . LYS A 1 453 ? -20.208 -6.883 19.420 1.00 98.81 453 LYS A C 1
ATOM 3341 O O . LYS A 1 453 ? -19.671 -6.397 18.426 1.00 98.81 453 LYS A O 1
ATOM 3346 N N . ALA A 1 454 ? -20.978 -7.970 19.362 1.00 98.62 454 ALA A N 1
ATOM 3347 C CA . ALA A 1 454 ? -21.334 -8.614 18.103 1.00 98.62 454 ALA A CA 1
ATOM 3348 C C . ALA A 1 454 ? -22.179 -7.683 17.214 1.00 98.62 454 ALA A C 1
ATOM 3350 O O . ALA A 1 454 ? -21.839 -7.494 16.049 1.00 98.62 454 ALA A O 1
ATOM 3351 N N . ASP A 1 455 ? -23.206 -7.036 17.772 1.00 98.81 455 ASP A N 1
ATOM 3352 C CA . ASP A 1 455 ? -24.051 -6.082 17.044 1.00 98.81 455 ASP A CA 1
ATOM 3353 C C . ASP A 1 455 ? -23.229 -4.894 16.496 1.00 98.81 455 ASP A C 1
ATOM 3355 O O . ASP A 1 455 ? -23.372 -4.520 15.332 1.00 98.81 455 ASP A O 1
ATOM 3359 N N . LEU A 1 456 ? -22.294 -4.342 17.285 1.00 98.62 456 LEU A N 1
ATOM 3360 C CA . LEU A 1 456 ? -21.357 -3.305 16.824 1.00 98.62 456 LEU A CA 1
ATOM 3361 C C . LEU A 1 456 ? -20.491 -3.770 15.650 1.00 98.62 456 LEU A C 1
ATOM 3363 O O . LEU A 1 456 ? -20.280 -3.010 14.705 1.00 98.62 456 LEU A O 1
ATOM 3367 N N . ALA A 1 457 ? -19.984 -5.005 15.692 1.00 98.12 457 ALA A N 1
ATOM 3368 C CA . ALA A 1 457 ? -19.189 -5.550 14.599 1.00 98.12 457 ALA A CA 1
ATOM 3369 C C . ALA A 1 457 ? -20.016 -5.654 13.308 1.00 98.12 457 ALA A C 1
ATOM 3371 O O . ALA A 1 457 ? -19.518 -5.299 12.241 1.00 98.12 457 ALA A O 1
ATOM 3372 N N . GLU A 1 458 ? -21.277 -6.086 13.400 1.00 98.06 458 GLU A N 1
ATOM 3373 C CA . GLU A 1 458 ? -22.199 -6.131 12.259 1.00 98.06 458 GLU A CA 1
ATOM 3374 C C . GLU A 1 458 ? -22.519 -4.731 11.723 1.00 98.06 458 GLU A C 1
ATOM 3376 O O . GLU A 1 458 ? -22.535 -4.530 10.508 1.00 98.06 458 GLU A O 1
ATOM 3381 N N . PHE A 1 459 ? -22.664 -3.731 12.600 1.00 98.12 459 PHE A N 1
ATOM 3382 C CA . PHE A 1 459 ? -22.819 -2.345 12.163 1.00 98.12 459 PHE A CA 1
ATOM 3383 C C . PHE A 1 459 ? -21.590 -1.846 11.403 1.00 98.12 459 PHE A C 1
ATOM 3385 O O . PHE A 1 459 ? -21.735 -1.343 10.292 1.00 98.12 459 PHE A O 1
ATOM 3392 N N . VAL A 1 460 ? -20.377 -2.041 11.930 1.00 97.06 460 VAL A N 1
ATOM 3393 C CA . VAL A 1 460 ? -19.149 -1.608 11.240 1.00 97.06 460 VAL A CA 1
ATOM 3394 C C . VAL A 1 460 ? -18.980 -2.310 9.890 1.00 97.06 460 VAL A C 1
ATOM 3396 O O . VAL A 1 460 ? -18.511 -1.691 8.939 1.00 97.06 460 VAL A O 1
ATOM 3399 N N . LYS A 1 461 ? -19.410 -3.573 9.765 1.00 96.69 461 LYS A N 1
ATOM 3400 C CA . LYS A 1 461 ? -19.438 -4.277 8.474 1.00 96.69 461 LYS A CA 1
ATOM 3401 C C . LYS A 1 461 ? -20.470 -3.717 7.494 1.00 96.69 461 LYS A C 1
ATOM 3403 O O . LYS A 1 461 ? -20.320 -3.932 6.297 1.00 96.69 461 LYS A O 1
ATOM 3408 N N . SER A 1 462 ? -21.529 -3.070 7.971 1.00 95.25 462 SER A N 1
ATOM 3409 C CA . SER A 1 462 ? -22.582 -2.514 7.112 1.00 95.25 462 SER A CA 1
ATOM 3410 C C . SER A 1 462 ? -22.205 -1.175 6.461 1.00 95.25 462 SER A C 1
ATOM 3412 O O . SER A 1 462 ? -22.833 -0.781 5.475 1.00 95.25 462 SER A O 1
ATOM 3414 N N . ILE A 1 463 ? -21.177 -0.503 7.000 1.00 92.44 463 ILE A N 1
ATOM 3415 C CA . ILE A 1 463 ? -20.601 0.763 6.517 1.00 92.44 463 ILE A CA 1
ATOM 3416 C C . ILE A 1 463 ? -19.635 0.506 5.356 1.00 92.44 463 ILE A C 1
ATOM 3418 O O . ILE A 1 463 ? -19.720 1.253 4.354 1.00 92.44 463 ILE A O 1
#

Foldseek 3Di:
DDDDDDDDDDDDDDDDDDDDYDDDDDDDDDDDDDDDDDDDDDDDDDDDDDDDDDDDDDVVVVVLVVLLVLLVCQQWPNQLALQCPQCVNLNLLLQQQDPVQPHHHDHAFQVNCVQLLWAFAQVLDPPVRLVCVVVVNDDRRHSVVVLVSLVSSGTTFKHFDADPVRGRRTIGGHNRRQAWFAPCPSHRRYHHIDGQFGSQFHLQLVSSLSGPDPVVVCVLLVHDNVVSNVLSNLQHGQWDQLLCSFAVCQADPVRHGNTWGRHGLALCALPAADDQQRQGHPLLVQQSCSCPVSVHAAFAADCLSLPCVLGVSSNVVVVNGDDDPDHSRPVNSVSNNSNSNPRHADAFDPPNFDPVLLVLLVCCCVPLLVQCVALPPDSGGDGDPQWAACLVLVHDQVNNSNHSNSTGGRDGLGNVVSVQNLADDGRRPHNAQLSSSVSSCVSVVSPDDPSNSSSNSRNSSRD

Mean predicted aligned error: 8.51 Å